Protein AF-A0A0D2HHW3-F1 (afdb_monomer)

Organism: Cladophialophora bantiana (strain ATCC 10958 / CBS 173.52 / CDC B-1940 / NIH 8579) (NCBI:txid1442370)

Mean predicted aligned error: 15.67 Å

InterPro domains:
  IPR015590 Aldehyde dehydrogenase domain [PF00171] (155-280)
  IPR015590 Aldehyde dehydrogenase domain [PF00171] (333-482)
  IPR016161 Aldehyde/histidinol dehydrogenase [SSF53720] (156-482)
  IPR016162 Aldehyde dehydrogenase, N-terminal [G3DSA:3.40.605.10] (138-327)
  IPR016163 Aldehyde dehydrogenase, C-terminal [G3DSA:3.40.309.10] (332-482)
  IPR050740 Aldehyde Dehydrogenase Superfamily [PTHR43353] (283-482)

Radius of gyration: 27.74 Å; Cα contacts (8 Å, |Δi|>4): 877; chains: 1; bounding box: 68×78×71 Å

Nearest PDB structures (foldseek):
  7w5l-assembly1_A  TM=8.266E-01  e=1.769E-21  Gluconobacter oxydans
  6pnu-assembly1_D  TM=7.988E-01  e=6.604E-21  Pseudoalteromonas fuliginea
  3rh9-assembly1_A  TM=7.789E-01  e=1.473E-20  Marinobacter nauticus VT8
  6pnu-assembly1_C  TM=7.987E-01  e=5.823E-20  Pseudoalteromonas fuliginea
  4h7n-assembly1_D  TM=7.654E-01  e=1.021E-18  Trichormus variabilis ATCC 29413

pLDDT: mean 75.86, std 15.92, range [31.98, 96.0]

Structure (mmCIF, N/CA/C/O backbone):
data_AF-A0A0D2HHW3-F1
#
_entry.id   AF-A0A0D2HHW3-F1
#
loop_
_atom_site.group_PDB
_atom_site.id
_atom_site.type_symbol
_atom_site.label_atom_id
_atom_site.label_alt_id
_atom_site.label_comp_id
_atom_site.label_asym_id
_atom_site.label_entity_id
_atom_site.label_seq_id
_atom_site.pdbx_PDB_ins_code
_atom_site.Cartn_x
_atom_site.Cartn_y
_atom_site.Cartn_z
_atom_site.occupancy
_atom_site.B_iso_or_equiv
_atom_site.auth_seq_id
_atom_site.auth_comp_id
_atom_site.auth_asym_id
_atom_site.auth_atom_id
_atom_site.pdbx_PDB_model_num
ATOM 1 N N . MET A 1 1 ? 42.322 4.594 -14.146 1.00 49.00 1 MET A N 1
ATOM 2 C CA . MET A 1 1 ? 41.311 3.632 -13.652 1.00 49.00 1 MET A CA 1
ATOM 3 C C . MET A 1 1 ? 39.979 4.057 -14.238 1.00 49.00 1 MET A C 1
ATOM 5 O O . MET A 1 1 ? 39.586 5.185 -13.975 1.00 49.00 1 MET A O 1
ATOM 9 N N . SER A 1 2 ? 39.361 3.213 -15.062 1.00 57.50 2 SER A N 1
ATOM 10 C CA . SER A 1 2 ? 38.097 3.506 -15.755 1.00 57.50 2 SER A CA 1
ATOM 11 C C . SER A 1 2 ? 36.955 3.785 -14.762 1.00 57.50 2 SER A C 1
ATOM 13 O O . SER A 1 2 ? 36.913 3.185 -13.687 1.00 57.50 2 SER A O 1
ATOM 15 N N . TYR A 1 3 ? 36.060 4.719 -15.098 1.00 64.25 3 TYR A N 1
ATOM 16 C CA . TYR A 1 3 ? 34.856 5.056 -14.317 1.00 64.25 3 TYR A CA 1
ATOM 17 C C . TYR A 1 3 ? 33.733 4.033 -14.545 1.00 64.25 3 TYR A C 1
ATOM 19 O O . TYR A 1 3 ? 32.913 3.783 -13.659 1.00 64.25 3 TYR A O 1
ATOM 27 N N . ILE A 1 4 ? 33.764 3.382 -15.710 1.00 65.38 4 ILE A N 1
ATOM 28 C CA . ILE A 1 4 ? 33.140 2.080 -15.955 1.00 65.38 4 ILE A CA 1
ATOM 29 C C . ILE A 1 4 ? 34.049 1.042 -15.299 1.00 65.38 4 ILE A C 1
ATOM 31 O O . ILE A 1 4 ? 35.182 0.839 -15.735 1.00 65.38 4 ILE A O 1
ATOM 35 N N . CYS A 1 5 ? 33.603 0.435 -14.215 1.00 55.31 5 CYS A N 1
ATOM 36 C CA . CYS A 1 5 ? 34.447 -0.459 -13.435 1.00 55.31 5 CYS A CA 1
ATOM 37 C C . CYS A 1 5 ? 34.487 -1.864 -14.043 1.00 55.31 5 CYS A C 1
ATOM 39 O O . CYS A 1 5 ? 33.580 -2.247 -14.777 1.00 55.31 5 CYS A O 1
ATOM 41 N N . GLU A 1 6 ? 35.507 -2.661 -13.700 1.00 54.06 6 GLU A N 1
ATOM 42 C CA . GLU A 1 6 ? 35.606 -4.081 -14.099 1.00 54.06 6 GLU A CA 1
ATOM 43 C C . GLU A 1 6 ? 34.373 -4.917 -13.683 1.00 54.06 6 GLU A C 1
ATOM 45 O O . GLU A 1 6 ? 34.171 -6.006 -14.206 1.00 54.06 6 GLU A O 1
ATOM 50 N N . GLY A 1 7 ? 33.518 -4.396 -12.791 1.00 64.44 7 GLY A N 1
ATOM 51 C CA . GLY A 1 7 ? 32.248 -5.000 -12.374 1.00 64.44 7 GLY A CA 1
ATOM 52 C C . GLY A 1 7 ? 30.972 -4.297 -12.860 1.00 64.44 7 GLY A C 1
ATOM 53 O O . GLY A 1 7 ? 29.897 -4.641 -12.374 1.00 64.44 7 GLY A O 1
ATOM 54 N N . THR A 1 8 ? 31.042 -3.306 -13.762 1.00 80.06 8 THR A N 1
ATOM 55 C CA . THR A 1 8 ? 29.825 -2.669 -14.299 1.00 80.06 8 THR A CA 1
ATOM 56 C C . THR A 1 8 ? 29.015 -3.691 -15.098 1.00 80.06 8 THR A C 1
ATOM 58 O O . THR A 1 8 ? 29.489 -4.216 -16.105 1.00 80.06 8 THR A O 1
ATOM 61 N N . VAL A 1 9 ? 27.774 -3.948 -14.677 1.00 82.62 9 VAL A N 1
ATOM 62 C CA . VAL A 1 9 ? 26.868 -4.858 -15.393 1.00 82.62 9 VAL A CA 1
ATOM 63 C C . VAL A 1 9 ? 26.259 -4.124 -16.589 1.00 82.62 9 VAL A C 1
ATOM 65 O O . VAL A 1 9 ? 25.529 -3.145 -16.413 1.00 82.62 9 VAL A O 1
ATOM 68 N N . TRP A 1 10 ? 26.575 -4.593 -17.795 1.00 83.88 10 TRP A N 1
ATOM 69 C CA . TRP A 1 10 ? 26.042 -4.082 -19.060 1.00 83.88 10 TRP A CA 1
ATOM 70 C C . TRP A 1 10 ? 24.774 -4.845 -19.473 1.00 83.88 10 TRP A C 1
ATOM 72 O O . TRP A 1 10 ? 24.597 -5.986 -19.047 1.00 83.88 10 TRP A O 1
ATOM 82 N N . PRO A 1 11 ? 23.881 -4.233 -20.271 1.00 80.69 11 PRO A N 1
ATOM 83 C CA . PRO A 1 11 ? 22.729 -4.934 -20.825 1.00 80.69 11 PRO A CA 1
ATOM 84 C C . PRO A 1 11 ? 23.180 -5.976 -21.860 1.00 80.69 11 PRO A C 1
ATOM 86 O O . PRO A 1 11 ? 24.221 -5.796 -22.491 1.00 80.69 11 PRO A O 1
ATOM 89 N N . ASP A 1 12 ? 22.362 -7.006 -22.094 1.00 78.88 12 ASP A N 1
ATOM 90 C CA . ASP A 1 12 ? 22.583 -8.054 -23.114 1.00 78.88 12 ASP A CA 1
ATOM 91 C C . ASP A 1 12 ? 22.324 -7.545 -24.552 1.00 78.88 12 ASP A C 1
ATOM 93 O O . ASP A 1 12 ? 21.699 -8.204 -25.382 1.00 78.88 12 ASP A O 1
ATOM 97 N N . VAL A 1 13 ? 22.761 -6.320 -24.838 1.00 78.94 13 VAL A N 1
ATOM 98 C CA . VAL A 1 13 ? 22.702 -5.653 -26.141 1.00 78.94 13 VAL A CA 1
ATOM 99 C C . VAL A 1 13 ? 24.102 -5.133 -26.438 1.00 78.94 13 VAL A C 1
ATOM 101 O O . VAL A 1 13 ? 24.774 -4.620 -25.539 1.00 78.94 13 VAL A O 1
ATOM 104 N N . ASP A 1 14 ? 24.552 -5.261 -27.685 1.00 77.69 14 ASP A N 1
ATOM 105 C CA . ASP A 1 14 ? 25.886 -4.809 -28.064 1.00 77.69 14 ASP A CA 1
ATOM 106 C C . ASP A 1 14 ? 25.960 -3.274 -28.044 1.00 77.69 14 ASP A C 1
ATOM 108 O O . ASP A 1 14 ? 25.420 -2.581 -28.905 1.00 77.69 14 ASP A O 1
ATOM 112 N N . ILE A 1 15 ? 26.584 -2.737 -26.996 1.00 82.31 15 ILE A N 1
ATOM 113 C CA . ILE A 1 15 ? 26.870 -1.310 -26.855 1.00 82.31 15 ILE A CA 1
ATOM 114 C C . ILE A 1 15 ? 28.266 -1.057 -27.423 1.00 82.31 15 ILE A C 1
ATOM 116 O O . ILE A 1 15 ? 29.249 -1.582 -26.879 1.00 82.31 15 ILE A O 1
ATOM 120 N N . SER A 1 16 ? 28.341 -0.207 -28.454 1.00 81.19 16 SER A N 1
ATOM 121 C CA . SER A 1 16 ? 29.578 0.107 -29.176 1.00 81.19 16 SER A CA 1
ATOM 122 C C . SER A 1 16 ? 30.707 0.575 -28.250 1.00 81.19 16 SER A C 1
ATOM 124 O O . SER A 1 16 ? 30.488 1.243 -27.228 1.00 81.19 16 SER A O 1
ATOM 126 N N . THR A 1 17 ? 31.942 0.213 -28.604 1.00 83.19 17 THR A N 1
ATOM 127 C CA . THR A 1 17 ? 33.150 0.563 -27.836 1.00 83.19 17 THR A CA 1
ATOM 128 C C . THR A 1 17 ? 33.297 2.079 -27.715 1.00 83.19 17 THR A C 1
ATOM 130 O O . THR A 1 17 ? 33.670 2.595 -26.662 1.00 83.19 17 THR A O 1
ATOM 133 N N . GLU A 1 18 ? 32.910 2.801 -28.760 1.00 84.94 18 GLU A N 1
ATOM 134 C CA . GLU A 1 18 ? 32.902 4.254 -28.865 1.00 84.94 18 GLU A CA 1
ATOM 135 C C . GLU A 1 18 ? 31.916 4.881 -27.872 1.00 84.94 18 GLU A C 1
ATOM 137 O O . GLU A 1 18 ? 32.244 5.871 -27.220 1.00 84.94 18 GLU A O 1
ATOM 142 N N . THR A 1 19 ? 30.736 4.281 -27.680 1.00 84.88 19 THR A N 1
ATOM 143 C CA . THR A 1 19 ? 29.752 4.756 -26.691 1.00 84.88 19 THR A CA 1
ATOM 144 C C . THR A 1 19 ? 30.240 4.529 -25.261 1.00 84.88 19 THR A C 1
ATOM 146 O O . THR A 1 19 ? 30.093 5.401 -24.400 1.00 84.88 19 THR A O 1
ATOM 149 N N . LYS A 1 20 ? 30.875 3.382 -24.991 1.00 87.12 20 LYS A N 1
ATOM 150 C CA . LYS A 1 20 ? 31.506 3.115 -23.687 1.00 87.12 20 LYS A CA 1
ATOM 151 C C . LYS A 1 20 ? 32.638 4.110 -23.413 1.00 87.12 20 LYS A C 1
ATOM 153 O O . LYS A 1 20 ? 32.717 4.657 -22.313 1.00 87.12 20 LYS A O 1
ATOM 158 N N . ALA A 1 21 ? 33.465 4.400 -24.417 1.00 87.75 21 ALA A N 1
ATOM 159 C CA . ALA A 1 21 ? 34.523 5.401 -24.328 1.00 87.75 21 ALA A CA 1
ATOM 160 C C . ALA A 1 21 ? 33.963 6.815 -24.091 1.00 87.75 21 ALA A C 1
ATOM 162 O O . ALA A 1 21 ? 34.477 7.528 -23.231 1.00 87.75 21 ALA A O 1
ATOM 163 N N . LEU A 1 22 ? 32.873 7.191 -24.772 1.00 90.25 22 LEU A N 1
ATOM 164 C CA . LEU A 1 22 ? 32.178 8.468 -24.581 1.00 90.25 22 LEU A CA 1
ATOM 165 C C . LEU A 1 22 ? 31.671 8.635 -23.143 1.00 90.25 22 LEU A C 1
ATOM 167 O O . LEU A 1 22 ? 31.892 9.678 -22.527 1.00 90.25 22 LEU A O 1
ATOM 171 N N . LEU A 1 23 ? 31.019 7.611 -22.583 1.00 89.56 23 LEU A N 1
ATOM 172 C CA . LEU A 1 23 ? 30.556 7.639 -21.192 1.00 89.56 23 LEU A CA 1
ATOM 173 C C . LEU A 1 23 ? 31.722 7.746 -20.209 1.00 89.56 23 LEU A C 1
ATOM 175 O O . LEU A 1 23 ? 31.658 8.533 -19.264 1.00 89.56 23 LEU A O 1
ATOM 179 N N . ASN A 1 24 ? 32.801 6.995 -20.436 1.00 89.62 24 ASN A N 1
ATOM 180 C CA . ASN A 1 24 ? 33.988 7.091 -19.595 1.00 89.62 24 ASN A CA 1
ATOM 181 C C . ASN A 1 24 ? 34.593 8.504 -19.657 1.00 89.62 24 ASN A C 1
ATOM 183 O O . ASN A 1 24 ? 34.862 9.105 -18.618 1.00 89.62 24 ASN A O 1
ATOM 187 N N . ARG A 1 25 ? 34.697 9.082 -20.861 1.00 91.50 25 ARG A N 1
ATOM 188 C CA . ARG A 1 25 ? 35.185 10.449 -21.072 1.00 91.50 25 ARG A CA 1
ATOM 189 C C . ARG A 1 25 ? 34.303 11.496 -20.393 1.00 91.50 25 ARG A C 1
ATOM 191 O O . ARG A 1 25 ? 34.818 12.446 -19.802 1.00 91.50 25 ARG A O 1
ATOM 198 N N . PHE A 1 26 ? 32.983 11.317 -20.426 1.00 92.81 26 PHE A N 1
ATOM 199 C CA . PHE A 1 26 ? 32.055 12.180 -19.702 1.00 92.81 26 PHE A CA 1
ATOM 200 C C . PHE A 1 26 ? 32.351 12.188 -18.199 1.00 92.81 26 PHE A C 1
ATOM 202 O O . PHE A 1 26 ? 32.489 13.270 -17.630 1.00 92.81 26 PHE A O 1
ATOM 209 N N . PHE A 1 27 ? 32.483 11.021 -17.557 1.00 91.81 27 PHE A N 1
ATOM 210 C CA . PHE A 1 27 ? 32.733 10.949 -16.112 1.00 91.81 27 PHE A CA 1
ATOM 211 C C . PHE A 1 27 ? 34.151 11.388 -15.722 1.00 91.81 27 PHE A C 1
ATOM 213 O O . PHE A 1 27 ? 34.318 12.047 -14.696 1.00 91.81 27 PHE A O 1
ATOM 220 N N . GLU A 1 28 ? 35.150 11.146 -16.576 1.00 91.31 28 GLU A N 1
ATOM 221 C CA . GLU A 1 28 ? 36.496 11.718 -16.435 1.00 91.31 28 GLU A CA 1
ATOM 222 C C . GLU A 1 28 ? 36.442 13.244 -16.344 1.00 91.31 28 GLU A C 1
ATOM 224 O O . GLU A 1 28 ? 36.912 13.837 -15.372 1.00 91.31 28 GLU A O 1
ATOM 229 N N . LEU A 1 29 ? 35.809 13.894 -17.324 1.00 90.88 29 LEU A N 1
ATOM 230 C CA . LEU A 1 29 ? 35.643 15.345 -17.322 1.00 90.88 29 LEU A CA 1
ATOM 231 C C . LEU A 1 29 ? 34.700 15.801 -16.204 1.00 90.88 29 LEU A C 1
ATOM 233 O O . LEU A 1 29 ? 34.869 16.898 -15.664 1.00 90.88 29 LEU A O 1
ATOM 237 N N . ALA A 1 30 ? 33.732 14.966 -15.809 1.00 89.62 30 ALA A N 1
ATOM 238 C CA . ALA A 1 30 ? 32.836 15.241 -14.696 1.00 89.62 30 ALA A CA 1
ATOM 239 C C . ALA A 1 30 ? 33.577 15.308 -13.356 1.00 89.62 30 ALA A C 1
ATOM 241 O O . ALA A 1 30 ? 33.215 16.137 -12.518 1.00 89.62 30 ALA A O 1
ATOM 242 N N . ASP A 1 31 ? 34.651 14.550 -13.180 1.00 90.62 31 ASP A N 1
ATOM 243 C CA . ASP A 1 31 ? 35.438 14.501 -11.944 1.00 90.62 31 ASP A CA 1
ATOM 244 C C . ASP A 1 31 ? 36.782 15.224 -12.032 1.00 90.62 31 ASP A C 1
ATOM 246 O O . ASP A 1 31 ? 37.486 15.356 -11.032 1.00 90.62 31 ASP A O 1
ATOM 250 N N . LEU A 1 32 ? 37.097 15.798 -13.193 1.00 90.12 32 LEU A N 1
ATOM 251 C CA . LEU A 1 32 ? 38.269 16.640 -13.375 1.00 90.12 32 LEU A CA 1
ATOM 252 C C . LEU A 1 32 ? 38.074 18.028 -12.740 1.00 90.12 32 LEU A C 1
ATOM 254 O O . LEU A 1 32 ? 37.171 18.793 -13.115 1.00 90.12 32 LEU A O 1
ATOM 258 N N . ASN A 1 33 ? 38.965 18.363 -11.804 1.00 90.38 33 ASN A N 1
ATOM 259 C CA . ASN A 1 33 ? 39.115 19.701 -11.232 1.00 90.38 33 ASN A CA 1
ATOM 260 C C . ASN A 1 33 ? 40.067 20.542 -12.094 1.00 90.38 33 ASN A C 1
ATOM 262 O O . ASN A 1 33 ? 41.225 20.755 -11.746 1.00 90.38 33 ASN A O 1
ATOM 266 N N . SER A 1 34 ? 39.579 20.954 -13.263 1.00 89.31 34 SER A N 1
ATOM 267 C CA . SER A 1 34 ? 40.303 21.811 -14.204 1.00 89.31 34 SER A CA 1
ATOM 268 C C . SER A 1 34 ? 39.346 22.829 -14.832 1.00 89.31 34 SER A C 1
ATOM 270 O O . SER A 1 34 ? 38.206 22.461 -15.146 1.00 89.31 34 SER A O 1
ATOM 272 N N . PRO A 1 35 ? 39.785 24.080 -15.073 1.00 86.31 35 PRO A N 1
ATOM 273 C CA . PRO A 1 35 ? 38.992 25.067 -15.808 1.00 86.31 35 PRO A CA 1
ATOM 274 C C . PRO A 1 35 ? 38.682 24.631 -17.251 1.00 86.31 35 PRO A C 1
ATOM 276 O O . PRO A 1 35 ? 37.691 25.076 -17.826 1.00 86.31 35 PRO A O 1
ATOM 279 N N . GLU A 1 36 ? 39.476 23.721 -17.821 1.00 90.00 36 GLU A N 1
ATOM 280 C CA . GLU A 1 36 ? 39.285 23.192 -19.178 1.00 90.00 36 GLU A CA 1
ATOM 281 C C . GLU A 1 36 ? 38.196 22.116 -19.257 1.00 90.00 36 GLU A C 1
ATOM 283 O O . GLU A 1 36 ? 37.687 21.829 -20.338 1.00 90.00 36 GLU A O 1
ATOM 288 N N . ALA A 1 37 ? 37.762 21.555 -18.122 1.00 90.56 37 ALA A N 1
ATOM 289 C CA . ALA A 1 37 ? 36.782 20.470 -18.110 1.00 90.56 37 ALA A CA 1
ATOM 290 C C . ALA A 1 37 ? 35.433 20.878 -18.728 1.00 90.56 37 ALA A C 1
ATOM 292 O O . ALA A 1 37 ? 34.790 20.070 -19.387 1.00 90.56 37 ALA A O 1
ATOM 293 N N . GLY A 1 38 ? 34.994 22.126 -18.523 1.00 90.19 38 GLY A N 1
ATOM 294 C CA . GLY A 1 38 ? 33.772 22.665 -19.135 1.00 90.19 38 GLY A CA 1
ATOM 295 C C . GLY A 1 38 ? 33.871 22.776 -20.664 1.00 90.19 38 GLY A C 1
ATOM 296 O O . GLY A 1 38 ? 33.035 22.193 -21.353 1.00 90.19 38 GLY A O 1
ATOM 297 N N . PRO A 1 39 ? 34.881 23.490 -21.200 1.00 93.25 39 PRO A N 1
ATOM 298 C CA . PRO A 1 39 ? 35.233 23.495 -22.621 1.00 93.25 39 PRO A CA 1
ATOM 299 C C . PRO A 1 39 ? 35.266 22.111 -23.270 1.00 93.25 39 PRO A C 1
ATOM 301 O O . PRO A 1 39 ? 34.501 21.867 -24.199 1.00 93.25 39 PRO A O 1
ATOM 304 N N . LEU A 1 40 ? 36.067 21.190 -22.732 1.00 93.38 40 LEU A N 1
ATOM 305 C CA . LEU A 1 40 ? 36.224 19.848 -23.296 1.00 93.38 40 LEU A CA 1
ATOM 306 C C . LEU A 1 40 ? 34.912 19.056 -23.240 1.00 93.38 40 LEU A C 1
ATOM 308 O O . LEU A 1 40 ? 34.578 18.343 -24.176 1.00 93.38 40 LEU A O 1
ATOM 312 N N . MET A 1 41 ? 34.112 19.223 -22.183 1.00 92.56 41 MET A N 1
ATOM 313 C CA . MET A 1 41 ? 32.809 18.564 -22.076 1.00 92.56 41 MET A CA 1
ATOM 314 C C . MET A 1 41 ? 31.828 19.059 -23.150 1.00 92.56 41 MET A C 1
ATOM 316 O O . MET A 1 41 ? 31.077 18.262 -23.706 1.00 92.56 41 MET A O 1
ATOM 320 N N . ALA A 1 42 ? 31.845 20.353 -23.473 1.00 91.62 42 ALA A N 1
ATOM 321 C CA . ALA A 1 42 ? 31.001 20.910 -24.528 1.00 91.62 42 ALA A CA 1
ATOM 322 C C . ALA A 1 42 ? 31.437 20.489 -25.941 1.00 91.62 42 ALA A C 1
ATOM 324 O O . ALA A 1 42 ? 30.574 20.351 -26.802 1.00 91.62 42 ALA A O 1
ATOM 325 N N . ASP A 1 43 ? 32.740 20.299 -26.167 1.00 90.25 43 ASP A N 1
ATOM 326 C CA . ASP A 1 43 ? 33.301 20.055 -27.502 1.00 90.25 43 ASP A CA 1
ATOM 327 C C . ASP A 1 43 ? 33.434 18.551 -27.824 1.00 90.25 43 ASP A C 1
ATOM 329 O O . ASP A 1 43 ? 33.157 18.109 -28.942 1.00 90.25 43 ASP A O 1
ATOM 333 N N . GLU A 1 44 ? 33.820 17.738 -26.838 1.00 91.50 44 GLU A N 1
ATOM 334 C CA . GLU A 1 44 ? 34.119 16.313 -27.026 1.00 91.50 44 GLU A CA 1
ATOM 335 C C . GLU A 1 44 ? 32.954 15.389 -26.661 1.00 91.50 44 GLU A C 1
ATOM 337 O O . GLU A 1 44 ? 32.859 14.290 -27.201 1.00 91.50 44 GLU A O 1
ATOM 342 N N . VAL A 1 45 ? 32.080 15.796 -25.733 1.00 92.88 45 VAL A N 1
ATOM 343 C CA . VAL A 1 45 ? 31.089 14.882 -25.140 1.00 92.88 45 VAL A CA 1
ATOM 344 C C . VAL A 1 45 ? 29.666 15.172 -25.599 1.00 92.88 45 VAL A C 1
ATOM 346 O O . VAL A 1 45 ? 28.931 14.243 -25.929 1.00 92.88 45 VAL A O 1
ATOM 349 N N . PHE A 1 46 ? 29.258 16.438 -25.621 1.00 93.06 46 PHE A N 1
ATOM 350 C CA . PHE A 1 46 ? 27.875 16.823 -25.905 1.00 93.06 46 PHE A CA 1
ATOM 351 C C . PHE A 1 46 ? 27.677 17.329 -27.337 1.00 93.06 46 PHE A C 1
ATOM 353 O O . PHE A 1 46 ? 28.575 17.913 -27.937 1.00 93.06 46 PHE A O 1
ATOM 360 N N . SER A 1 47 ? 26.479 17.124 -27.890 1.00 90.81 47 SER A N 1
ATOM 361 C CA . SER A 1 47 ? 26.059 17.778 -29.131 1.00 90.81 47 SER A CA 1
ATOM 362 C C . SER A 1 47 ? 25.781 19.271 -28.909 1.00 90.81 47 SER A C 1
ATOM 364 O O . SER A 1 47 ? 25.560 19.733 -27.785 1.00 90.81 47 SER A O 1
ATOM 366 N N . ALA A 1 48 ? 25.765 20.049 -29.995 1.00 87.56 48 ALA A N 1
ATOM 367 C CA . ALA A 1 48 ? 25.586 21.501 -29.924 1.00 87.56 48 ALA A CA 1
ATOM 368 C C . ALA A 1 48 ? 24.235 21.937 -29.330 1.00 87.56 48 ALA A C 1
ATOM 370 O O . ALA A 1 48 ? 24.129 23.006 -28.729 1.00 87.56 48 ALA A O 1
ATOM 371 N N . ASP A 1 49 ? 23.221 21.093 -29.485 1.00 87.31 49 ASP A N 1
ATOM 372 C CA . ASP A 1 49 ? 21.847 21.236 -29.015 1.00 87.31 49 ASP A CA 1
ATOM 373 C C . ASP A 1 49 ? 21.562 20.446 -27.725 1.00 87.31 49 ASP A C 1
ATOM 375 O O . ASP A 1 49 ? 20.424 20.423 -27.249 1.00 87.31 49 ASP A O 1
ATOM 379 N N . ALA A 1 50 ? 22.588 19.830 -27.129 1.00 90.50 50 ALA A N 1
ATOM 380 C CA . ALA A 1 50 ? 22.412 18.929 -26.007 1.00 90.50 50 ALA A CA 1
ATOM 381 C C . ALA A 1 50 ? 21.778 19.596 -24.785 1.00 90.50 50 ALA A C 1
ATOM 383 O O . ALA A 1 50 ? 21.961 20.787 -24.499 1.00 90.50 50 ALA A O 1
ATOM 384 N N . VAL A 1 51 ? 21.075 18.777 -24.005 1.00 89.31 51 VAL A N 1
ATOM 385 C CA . VAL A 1 51 ? 20.434 19.191 -22.759 1.00 89.31 51 VAL A CA 1
ATOM 386 C C . VAL A 1 51 ? 21.029 18.420 -21.586 1.00 89.31 51 VAL A C 1
ATOM 388 O O . VAL A 1 51 ? 21.009 17.192 -21.558 1.00 89.31 51 VAL A O 1
ATOM 391 N N . VAL A 1 52 ? 21.482 19.145 -20.566 1.00 89.00 52 VAL A N 1
ATOM 392 C CA . VAL A 1 52 ? 21.925 18.581 -19.289 1.00 89.00 52 VAL A CA 1
ATOM 393 C C . VAL A 1 52 ? 20.944 18.976 -18.189 1.00 89.00 52 VAL A C 1
ATOM 395 O O . VAL A 1 52 ? 20.593 20.149 -18.045 1.00 89.00 52 VAL A O 1
ATOM 398 N N . LYS A 1 53 ? 20.468 18.001 -17.414 1.00 84.00 53 LYS A N 1
ATOM 399 C CA . LYS A 1 53 ? 19.514 18.203 -16.316 1.00 84.00 53 LYS A CA 1
ATOM 400 C C . LYS A 1 53 ? 20.054 17.605 -15.021 1.00 84.00 53 LYS A C 1
ATOM 402 O O . LYS A 1 53 ? 20.457 16.446 -15.008 1.00 84.00 53 LYS A O 1
ATOM 407 N N . SER A 1 54 ? 20.011 18.377 -13.940 1.00 79.56 54 SER A N 1
ATOM 408 C CA . SER A 1 54 ? 20.385 17.936 -12.591 1.00 79.56 54 SER A CA 1
ATOM 409 C C . SER A 1 54 ? 19.431 18.561 -11.575 1.00 79.56 54 SER A C 1
ATOM 411 O O . SER A 1 54 ? 19.451 19.775 -11.358 1.00 79.56 54 SER A O 1
ATOM 413 N N . GLY A 1 55 ? 18.544 17.754 -10.989 1.00 69.69 55 GLY A N 1
ATOM 414 C CA . GLY A 1 55 ? 17.458 18.264 -10.144 1.00 69.69 55 GLY A CA 1
ATOM 415 C C . GLY A 1 55 ? 16.594 19.296 -10.887 1.00 69.69 55 GLY A C 1
ATOM 416 O O . GLY A 1 55 ? 16.074 19.017 -11.968 1.00 69.69 55 GLY A O 1
ATOM 417 N N . LYS A 1 56 ? 16.466 20.511 -10.330 1.00 65.88 56 LYS A N 1
ATOM 418 C CA . LYS A 1 56 ? 15.740 21.640 -10.957 1.00 65.88 56 LYS A CA 1
ATOM 419 C C . LYS A 1 56 ? 16.564 22.404 -12.003 1.00 65.88 56 LYS A C 1
ATOM 421 O O . LYS A 1 56 ? 16.014 23.246 -12.709 1.00 65.88 56 LYS A O 1
ATOM 426 N N . GLN A 1 57 ? 17.868 22.148 -12.105 1.00 75.00 57 GLN A N 1
ATOM 427 C CA . GLN A 1 57 ? 18.738 22.850 -13.044 1.00 75.00 57 GLN A CA 1
ATOM 428 C C . GLN A 1 57 ? 18.649 22.226 -14.437 1.00 75.00 57 GLN A C 1
ATOM 430 O O . GLN A 1 57 ? 18.720 21.005 -14.598 1.00 75.00 57 GLN A O 1
ATOM 435 N N . ARG A 1 58 ? 18.533 23.086 -15.452 1.00 87.00 58 ARG A N 1
ATOM 436 C CA . ARG A 1 58 ? 18.566 22.716 -16.867 1.00 87.00 58 ARG A CA 1
ATOM 437 C C . ARG A 1 58 ? 19.566 23.605 -17.594 1.00 87.00 58 ARG A C 1
ATOM 439 O O . ARG A 1 58 ? 19.430 24.823 -17.590 1.00 87.00 58 ARG A O 1
ATOM 446 N N . VAL A 1 59 ? 20.525 22.976 -18.254 1.00 87.69 59 VAL A N 1
ATOM 447 C CA . VAL A 1 59 ? 21.546 23.608 -19.090 1.00 87.69 59 VAL A CA 1
ATOM 448 C C . VAL A 1 59 ? 21.331 23.113 -20.516 1.00 87.69 59 VAL A C 1
ATOM 450 O O . VAL A 1 59 ? 21.109 21.924 -20.722 1.00 87.69 59 VAL A O 1
ATOM 453 N N . SER A 1 60 ? 21.334 24.014 -21.497 1.00 91.12 60 SER A N 1
ATOM 454 C CA . SER A 1 60 ? 21.061 23.666 -22.895 1.00 91.12 60 SER A CA 1
ATOM 455 C C . SER A 1 60 ? 22.049 24.362 -23.820 1.00 91.12 60 SER A C 1
ATOM 457 O O . SER A 1 60 ? 22.232 25.575 -23.719 1.00 91.12 60 SER A O 1
ATOM 459 N N . GLY A 1 61 ? 22.640 23.592 -24.727 1.00 88.06 61 GLY A N 1
ATOM 460 C CA . GLY A 1 61 ? 23.560 24.058 -25.758 1.00 88.06 61 GLY A CA 1
ATOM 461 C C . GLY A 1 61 ? 25.007 24.274 -25.301 1.00 88.06 61 GLY A C 1
ATOM 462 O O . GLY A 1 61 ? 25.287 24.495 -24.117 1.00 88.06 61 GLY A O 1
ATOM 463 N N . SER A 1 62 ? 25.942 24.238 -26.259 1.00 88.00 62 SER A N 1
ATOM 464 C CA . SER A 1 62 ? 27.396 24.209 -26.006 1.00 88.00 62 SER A CA 1
ATOM 465 C C . SER A 1 62 ? 27.898 25.326 -25.096 1.00 88.00 62 SER A C 1
ATOM 467 O O . SER A 1 62 ? 28.687 25.073 -24.189 1.00 88.00 62 SER A O 1
ATOM 469 N N . ASN A 1 63 ? 27.425 26.563 -25.279 1.00 87.62 63 ASN A N 1
ATOM 470 C CA . ASN A 1 63 ? 27.866 27.696 -24.459 1.00 87.62 63 ASN A CA 1
ATOM 471 C C . ASN A 1 63 ? 27.449 27.550 -22.991 1.00 87.62 63 ASN A C 1
ATOM 473 O O . ASN A 1 63 ? 28.214 27.895 -22.089 1.00 87.62 63 ASN A O 1
ATOM 477 N N . ALA A 1 64 ? 26.251 27.029 -22.730 1.00 88.19 64 ALA A N 1
ATOM 478 C CA . ALA A 1 64 ? 25.776 26.829 -21.369 1.00 88.19 64 ALA A CA 1
ATOM 479 C C . ALA A 1 64 ? 26.504 25.644 -20.712 1.00 88.19 64 ALA A C 1
ATOM 481 O O . ALA A 1 64 ? 26.932 25.749 -19.563 1.00 88.19 64 ALA A O 1
ATOM 482 N N . ILE A 1 65 ? 26.731 24.556 -21.457 1.00 87.88 65 ILE A N 1
ATOM 483 C CA . ILE A 1 65 ? 27.487 23.383 -20.989 1.00 87.88 65 ILE A CA 1
ATOM 484 C C . ILE A 1 65 ? 28.938 23.764 -20.674 1.00 87.88 65 ILE A C 1
ATOM 486 O O . ILE A 1 65 ? 29.420 23.455 -19.583 1.00 87.88 65 ILE A O 1
ATOM 490 N N . ARG A 1 66 ? 29.590 24.541 -21.547 1.00 91.56 66 ARG A N 1
ATOM 491 C CA . ARG A 1 66 ? 30.954 25.060 -21.347 1.00 91.56 66 ARG A CA 1
ATOM 492 C C . ARG A 1 66 ? 31.101 25.809 -20.024 1.00 91.56 66 ARG A C 1
ATOM 494 O O . ARG A 1 66 ? 32.111 25.678 -19.339 1.00 91.56 66 ARG A O 1
ATOM 501 N N . ASN A 1 67 ? 30.080 26.578 -19.651 1.00 87.75 67 ASN A N 1
ATOM 502 C CA . ASN A 1 67 ? 30.072 27.376 -18.427 1.00 87.75 67 ASN A CA 1
ATOM 503 C C . ASN A 1 67 ? 29.520 26.635 -17.198 1.00 87.75 67 ASN A C 1
ATOM 505 O O . ASN A 1 67 ? 29.734 27.096 -16.078 1.00 87.75 67 ASN A O 1
ATOM 509 N N . SER A 1 68 ? 28.856 25.488 -17.376 1.00 82.31 68 SER A N 1
ATOM 510 C CA . SER A 1 68 ? 28.149 24.761 -16.306 1.00 82.31 68 SER A CA 1
ATOM 511 C C . SER A 1 68 ? 29.048 24.303 -15.154 1.00 82.31 68 SER A C 1
ATOM 513 O O . SER A 1 68 ? 28.568 24.047 -14.053 1.00 82.31 68 SER A O 1
ATOM 515 N N . ARG A 1 69 ? 30.363 24.224 -15.391 1.00 81.62 69 ARG A N 1
ATOM 516 C CA . ARG A 1 69 ? 31.347 23.715 -14.430 1.00 81.62 69 ARG A CA 1
ATOM 517 C C . ARG A 1 69 ? 32.152 24.789 -13.702 1.00 81.62 69 ARG A C 1
ATOM 519 O O . ARG A 1 69 ? 32.943 24.428 -12.837 1.00 81.62 69 ARG A O 1
ATOM 526 N N . LYS A 1 70 ? 31.947 26.080 -14.000 1.00 81.88 70 LYS A N 1
ATOM 527 C CA . LYS A 1 70 ? 32.747 27.184 -13.429 1.00 81.88 70 LYS A CA 1
ATOM 528 C C . LYS A 1 70 ? 32.792 27.182 -11.896 1.00 81.88 70 LYS A C 1
ATOM 530 O O . LYS A 1 70 ? 33.854 27.402 -11.335 1.00 81.88 70 LYS A O 1
ATOM 535 N N . ASN A 1 71 ? 31.673 26.839 -11.259 1.00 81.75 71 ASN A N 1
ATOM 536 C CA . ASN A 1 71 ? 31.514 26.857 -9.800 1.00 81.75 71 ASN A CA 1
ATOM 537 C C . ASN A 1 71 ? 31.427 25.437 -9.202 1.00 81.75 71 ASN A C 1
ATOM 539 O O . ASN A 1 71 ? 31.080 25.250 -8.038 1.00 81.75 71 ASN A O 1
ATOM 543 N N . ALA A 1 72 ? 31.692 24.394 -10.001 1.00 78.81 72 ALA A N 1
ATOM 544 C CA . ALA A 1 72 ? 31.460 23.004 -9.592 1.00 78.81 72 ALA A CA 1
ATOM 545 C C . ALA A 1 72 ? 32.397 22.526 -8.466 1.00 78.81 72 ALA A C 1
ATOM 547 O O . ALA A 1 72 ? 32.125 21.496 -7.852 1.00 78.81 72 ALA A O 1
ATOM 548 N N . TRP A 1 73 ? 33.479 23.265 -8.207 1.00 86.75 73 TRP A N 1
ATOM 549 C CA . TRP A 1 73 ? 34.538 22.939 -7.245 1.00 86.75 73 TRP A CA 1
ATOM 550 C C . TRP A 1 73 ? 34.660 23.971 -6.113 1.00 86.75 73 TRP A C 1
ATOM 552 O O . TRP A 1 73 ? 35.604 23.930 -5.321 1.00 86.75 73 TRP A O 1
ATOM 562 N N . ASP A 1 74 ? 33.698 24.892 -5.991 1.00 88.12 74 ASP A N 1
ATOM 563 C CA . ASP A 1 74 ? 33.725 25.941 -4.964 1.00 88.12 74 ASP A CA 1
ATOM 564 C C . ASP A 1 74 ? 33.688 25.336 -3.556 1.00 88.12 74 ASP A C 1
ATOM 566 O O . ASP A 1 74 ? 34.460 25.739 -2.683 1.00 88.12 74 ASP A O 1
ATOM 570 N N . HIS A 1 75 ? 32.881 24.286 -3.374 1.00 85.44 75 HIS A N 1
ATOM 571 C CA . HIS A 1 75 ? 32.687 23.590 -2.097 1.00 85.44 75 HIS A CA 1
ATOM 572 C C . HIS A 1 75 ? 33.237 22.153 -2.074 1.00 85.44 75 HIS A C 1
ATOM 574 O O . HIS A 1 75 ? 33.338 21.551 -1.006 1.00 85.44 75 HIS A O 1
ATOM 580 N N . ILE A 1 76 ? 33.613 21.607 -3.234 1.00 88.00 76 ILE A N 1
ATOM 581 C CA . ILE A 1 76 ? 34.088 20.226 -3.395 1.00 88.00 76 ILE A CA 1
ATOM 582 C C . ILE A 1 76 ? 35.615 20.229 -3.487 1.00 88.00 76 ILE A C 1
ATOM 584 O O . ILE A 1 76 ? 36.192 20.989 -4.260 1.00 88.00 76 ILE A O 1
ATOM 588 N N . GLN A 1 77 ? 36.271 19.378 -2.702 1.00 89.25 77 GLN A N 1
ATOM 589 C CA . GLN A 1 77 ? 37.717 19.165 -2.745 1.00 89.25 77 GLN A CA 1
ATOM 590 C C . GLN A 1 77 ? 38.077 18.023 -3.698 1.00 89.25 77 GLN A C 1
ATOM 592 O O . GLN A 1 77 ? 38.966 18.171 -4.536 1.00 89.25 77 GLN A O 1
ATOM 597 N N . LYS A 1 78 ? 37.371 16.895 -3.591 1.00 89.44 78 LYS A N 1
ATOM 598 C CA . LYS A 1 78 ? 37.514 15.728 -4.471 1.00 89.44 78 LYS A CA 1
ATOM 599 C C . LYS A 1 78 ? 36.150 15.105 -4.706 1.00 89.44 78 LYS A C 1
ATOM 601 O O . LYS A 1 78 ? 35.303 15.130 -3.820 1.00 89.44 78 LYS A O 1
ATOM 606 N N . ARG A 1 79 ? 35.935 14.513 -5.876 1.00 91.00 79 ARG A N 1
ATOM 607 C CA . ARG A 1 79 ? 34.782 13.643 -6.106 1.00 91.00 79 ARG A CA 1
ATOM 608 C C . ARG A 1 79 ? 35.093 12.545 -7.104 1.00 91.00 79 ARG A C 1
ATOM 610 O O . ARG A 1 79 ? 36.026 12.684 -7.894 1.00 91.00 79 ARG A O 1
ATOM 617 N N . ARG A 1 80 ? 34.320 11.467 -7.042 1.00 90.19 80 ARG A N 1
ATOM 618 C CA . ARG A 1 80 ? 34.427 10.339 -7.953 1.00 90.19 80 ARG A CA 1
ATOM 619 C C . ARG A 1 80 ? 33.081 9.658 -8.151 1.00 90.19 80 ARG A C 1
ATOM 621 O O . ARG A 1 80 ? 32.434 9.284 -7.173 1.00 90.19 80 ARG A O 1
ATOM 628 N N . HIS A 1 81 ? 32.704 9.470 -9.408 1.00 91.06 81 HIS A N 1
ATOM 629 C CA . HIS A 1 81 ? 31.577 8.640 -9.806 1.00 91.06 81 HIS A CA 1
ATOM 630 C C . HIS A 1 81 ? 32.011 7.182 -9.986 1.00 91.06 81 HIS A C 1
ATOM 632 O O . HIS A 1 81 ? 33.134 6.886 -10.402 1.00 91.06 81 HIS A O 1
ATOM 638 N N . HIS A 1 82 ? 31.085 6.275 -9.707 1.00 89.31 82 HIS A N 1
ATOM 639 C CA . HIS A 1 82 ? 31.200 4.846 -9.944 1.00 89.31 82 HIS A CA 1
ATOM 640 C C . HIS A 1 82 ? 29.908 4.345 -10.590 1.00 89.31 82 HIS A C 1
ATOM 642 O O . HIS A 1 82 ? 28.835 4.539 -10.025 1.00 89.31 82 HIS A O 1
ATOM 648 N N . ILE A 1 83 ? 29.994 3.713 -11.763 1.00 88.94 83 ILE A N 1
ATOM 649 C CA . ILE A 1 83 ? 28.819 3.167 -12.459 1.00 88.94 83 ILE A CA 1
ATOM 650 C C . ILE A 1 83 ? 28.697 1.678 -12.154 1.00 88.94 83 ILE A C 1
ATOM 652 O O . ILE A 1 83 ? 29.551 0.886 -12.553 1.00 88.94 83 ILE A O 1
ATOM 656 N N . SER A 1 84 ? 27.625 1.288 -11.470 1.00 85.56 84 SER A N 1
ATOM 657 C CA . SER A 1 84 ? 27.388 -0.101 -11.068 1.00 85.56 84 SER A CA 1
ATOM 658 C C . SER A 1 84 ? 26.638 -0.895 -12.138 1.00 85.56 84 SER A C 1
ATOM 660 O O . SER A 1 84 ? 26.929 -2.073 -12.357 1.00 85.56 84 SER A O 1
ATOM 662 N N . ARG A 1 85 ? 25.687 -0.265 -12.841 1.00 86.62 85 ARG A N 1
ATOM 663 C CA . ARG A 1 85 ? 24.862 -0.942 -13.850 1.00 86.62 85 ARG A CA 1
ATOM 664 C C . ARG A 1 85 ? 24.368 0.003 -14.938 1.00 86.62 85 ARG A C 1
ATOM 666 O O . ARG A 1 85 ? 24.038 1.156 -14.664 1.00 86.62 85 ARG A O 1
ATOM 673 N N . VAL A 1 86 ? 24.265 -0.518 -16.157 1.00 85.75 86 VAL A N 1
ATOM 674 C CA . VAL A 1 86 ? 23.704 0.175 -17.320 1.00 85.75 86 VAL A CA 1
ATOM 675 C C . VAL A 1 86 ? 22.517 -0.618 -17.862 1.00 85.75 86 VAL A C 1
ATOM 677 O O . VAL A 1 86 ? 22.585 -1.834 -18.005 1.00 85.75 86 VAL A O 1
ATOM 680 N N . TYR A 1 87 ? 21.426 0.073 -18.172 1.00 80.62 87 TYR A N 1
ATOM 681 C CA . TYR A 1 87 ? 20.247 -0.472 -18.836 1.00 80.62 87 TYR A CA 1
ATOM 682 C C . TYR A 1 87 ? 20.071 0.187 -20.198 1.00 80.62 87 TYR A C 1
ATOM 684 O O . TYR A 1 87 ? 20.348 1.376 -20.355 1.00 80.62 87 TYR A O 1
ATOM 692 N N . PHE A 1 88 ? 19.557 -0.574 -21.157 1.00 82.50 88 PHE A N 1
ATOM 693 C CA . PHE A 1 88 ? 19.253 -0.109 -22.505 1.00 82.50 88 PHE A CA 1
ATOM 694 C C . PHE A 1 88 ? 17.745 0.062 -22.683 1.00 82.50 88 PHE A C 1
ATOM 696 O O . PHE A 1 88 ? 16.977 -0.793 -22.231 1.00 82.50 88 PHE A O 1
ATOM 703 N N . ARG A 1 89 ? 17.311 1.165 -23.304 1.00 71.31 89 ARG A N 1
ATOM 704 C CA . ARG A 1 89 ? 15.884 1.497 -23.410 1.00 71.31 89 ARG A CA 1
ATOM 705 C C . ARG A 1 89 ? 15.300 1.391 -24.818 1.00 71.31 89 ARG A C 1
ATOM 707 O O . ARG A 1 89 ? 14.127 1.047 -24.923 1.00 71.31 89 ARG A O 1
ATOM 714 N N . ASP A 1 90 ? 16.050 1.719 -25.866 1.00 67.00 90 ASP A N 1
ATOM 715 C CA . ASP A 1 90 ? 15.524 1.825 -27.236 1.00 67.00 90 ASP A CA 1
ATOM 716 C C . ASP A 1 90 ? 16.607 1.500 -28.275 1.00 67.00 90 ASP A C 1
ATOM 718 O O . ASP A 1 90 ? 17.726 1.967 -28.137 1.00 67.00 90 ASP A O 1
ATOM 722 N N . GLN A 1 91 ? 16.274 0.726 -29.313 1.00 57.28 91 GLN A N 1
ATOM 723 C CA . GLN A 1 91 ? 17.184 0.348 -30.403 1.00 57.28 91 GLN A CA 1
ATOM 724 C C . GLN A 1 91 ? 17.413 1.463 -31.436 1.00 57.28 91 GLN A C 1
ATOM 726 O O . GLN A 1 91 ? 18.417 1.425 -32.141 1.00 57.28 91 GLN A O 1
ATOM 731 N N . GLY A 1 92 ? 16.513 2.450 -31.538 1.00 59.25 92 GLY A N 1
ATOM 732 C CA . GLY A 1 92 ? 16.610 3.523 -32.540 1.00 59.25 92 GLY A CA 1
ATOM 733 C C . GLY A 1 92 ? 17.525 4.692 -32.155 1.00 59.25 92 GLY A C 1
ATOM 734 O O . GLY A 1 92 ? 17.945 5.458 -33.018 1.00 59.25 92 GLY A O 1
ATOM 735 N N . CYS A 1 93 ? 17.833 4.846 -30.867 1.00 65.56 93 CYS A N 1
ATOM 736 C CA . CYS A 1 93 ? 18.769 5.835 -30.335 1.00 65.56 93 CYS A CA 1
ATOM 737 C C . CYS A 1 93 ? 19.456 5.245 -29.103 1.00 65.56 93 CYS A C 1
ATOM 739 O O . CYS A 1 93 ? 18.819 4.517 -28.348 1.00 65.56 93 CYS A O 1
ATOM 741 N N . MET A 1 94 ? 20.734 5.550 -28.870 1.00 78.44 94 MET A N 1
ATOM 742 C CA . MET A 1 94 ? 21.489 4.975 -27.750 1.00 78.44 94 MET A CA 1
ATOM 743 C C . MET A 1 94 ? 21.041 5.590 -26.417 1.00 78.44 94 MET A C 1
ATOM 745 O O . MET A 1 94 ? 21.697 6.468 -25.860 1.00 78.44 94 MET A O 1
ATOM 749 N N . ASP A 1 95 ? 19.888 5.144 -25.919 1.00 86.06 95 ASP A N 1
ATOM 750 C CA . ASP A 1 95 ? 19.224 5.629 -24.712 1.00 86.06 95 ASP A CA 1
ATOM 751 C C . ASP A 1 95 ? 19.513 4.701 -23.532 1.00 86.06 95 ASP A C 1
ATOM 753 O O . ASP A 1 95 ? 18.968 3.597 -23.407 1.00 86.06 95 ASP A O 1
ATOM 757 N N . LEU A 1 96 ? 20.411 5.168 -22.674 1.00 87.06 96 LEU A N 1
ATOM 758 C CA . LEU A 1 96 ? 20.987 4.420 -21.574 1.00 87.06 96 LEU A CA 1
ATOM 759 C C . LEU A 1 96 ? 20.484 4.956 -20.243 1.00 87.06 96 LEU A C 1
ATOM 761 O O . LEU A 1 96 ? 20.432 6.166 -20.014 1.00 87.06 96 LEU A O 1
ATOM 765 N N . MET A 1 97 ? 20.177 4.046 -19.325 1.00 86.56 97 MET A N 1
ATOM 766 C CA . MET A 1 97 ? 19.925 4.378 -17.929 1.00 86.56 97 MET A CA 1
ATOM 767 C C . MET A 1 97 ? 21.051 3.822 -17.063 1.00 86.56 97 MET A C 1
ATOM 769 O O . MET A 1 97 ? 21.329 2.628 -17.074 1.00 86.56 97 MET A O 1
ATOM 773 N N . LEU A 1 98 ? 21.722 4.706 -16.339 1.00 87.44 98 LEU A N 1
ATOM 774 C CA . LEU A 1 98 ? 22.907 4.444 -15.537 1.00 87.44 98 LEU A CA 1
ATOM 775 C C . LEU A 1 98 ? 22.512 4.450 -14.063 1.00 87.44 98 LEU A C 1
ATOM 777 O O . LEU A 1 98 ? 21.884 5.402 -13.598 1.00 87.44 98 LEU A O 1
ATOM 781 N N . LEU A 1 99 ? 22.915 3.421 -13.326 1.00 83.69 99 LEU A N 1
ATOM 782 C CA . LEU A 1 99 ? 22.902 3.418 -11.868 1.00 83.69 99 LEU A CA 1
ATOM 783 C C . LEU A 1 99 ? 24.335 3.508 -11.363 1.00 83.69 99 LEU A C 1
ATOM 785 O O . LEU A 1 99 ? 25.234 2.846 -11.890 1.00 83.69 99 LEU A O 1
ATOM 789 N N . GLY A 1 100 ? 24.544 4.336 -10.347 1.00 86.69 100 GLY A N 1
ATOM 790 C CA . GLY A 1 100 ? 25.872 4.555 -9.811 1.00 86.69 100 GLY A CA 1
ATOM 791 C C . GLY A 1 100 ? 25.884 5.272 -8.475 1.00 86.69 100 GLY A C 1
ATOM 792 O O . GLY A 1 100 ? 24.852 5.638 -7.915 1.00 86.69 100 GLY A O 1
ATOM 793 N N . GLU A 1 101 ? 27.094 5.483 -7.983 1.00 88.62 101 GLU A N 1
ATOM 794 C CA . GLU A 1 101 ? 27.378 6.155 -6.726 1.00 88.62 101 GLU A CA 1
ATOM 795 C C . GLU A 1 101 ? 28.357 7.302 -6.959 1.00 88.62 101 GLU A C 1
ATOM 797 O O . GLU A 1 101 ? 29.282 7.206 -7.767 1.00 88.62 101 GLU A O 1
ATOM 802 N N . LEU A 1 102 ? 28.146 8.401 -6.245 1.00 88.31 102 LEU A N 1
ATOM 803 C CA . LEU A 1 102 ? 29.051 9.534 -6.161 1.00 88.31 102 LEU A CA 1
ATOM 804 C C . LEU A 1 102 ? 29.627 9.590 -4.749 1.00 88.31 102 LEU A C 1
ATOM 806 O O . LEU A 1 102 ? 28.887 9.746 -3.778 1.00 88.31 102 LEU A O 1
ATOM 810 N N . GLN A 1 103 ? 30.950 9.536 -4.651 1.00 90.44 103 GLN A N 1
ATOM 811 C CA . GLN A 1 103 ? 31.675 9.851 -3.428 1.00 90.44 103 GLN A CA 1
ATOM 812 C C . GLN A 1 103 ? 32.337 11.219 -3.582 1.00 90.44 103 GLN A C 1
ATOM 814 O O . GLN A 1 103 ? 33.112 11.426 -4.514 1.00 90.44 103 GLN A O 1
ATOM 819 N N . ALA A 1 104 ? 32.046 12.159 -2.684 1.00 90.12 104 ALA A N 1
ATOM 820 C CA . ALA A 1 104 ? 32.617 13.502 -2.702 1.00 90.12 104 ALA A CA 1
ATOM 821 C C . ALA A 1 104 ? 33.160 13.904 -1.327 1.00 90.12 104 ALA A C 1
ATOM 823 O O . ALA A 1 104 ? 32.489 13.752 -0.315 1.00 90.12 104 ALA A O 1
ATOM 824 N N . GLU A 1 105 ? 34.366 14.455 -1.301 1.00 91.00 105 GLU A N 1
ATOM 825 C CA . GLU A 1 105 ? 34.978 15.097 -0.142 1.00 91.00 105 GLU A CA 1
ATOM 826 C C . GLU A 1 105 ? 34.811 16.610 -0.300 1.00 91.00 105 GLU A C 1
ATOM 828 O O . GLU A 1 105 ? 35.255 17.203 -1.290 1.00 91.00 105 GLU A O 1
ATOM 833 N N . LEU A 1 106 ? 34.125 17.239 0.649 1.00 90.06 106 LEU A N 1
ATOM 834 C CA . LEU A 1 106 ? 33.935 18.684 0.689 1.00 90.06 106 LEU A CA 1
ATOM 835 C C . LEU A 1 106 ? 35.161 19.361 1.302 1.00 90.06 106 LEU A C 1
ATOM 837 O O . LEU A 1 106 ? 35.848 18.777 2.133 1.00 90.06 106 LEU A O 1
ATOM 841 N N . LYS A 1 107 ? 35.385 20.640 0.980 1.00 90.25 107 LYS A N 1
ATOM 842 C CA . LYS A 1 107 ? 36.474 21.435 1.588 1.00 90.25 107 LYS A CA 1
ATOM 843 C C . LYS A 1 107 ? 36.349 21.584 3.114 1.00 90.25 107 LYS A C 1
ATOM 845 O O . LYS A 1 107 ? 37.311 21.964 3.768 1.00 90.25 107 LYS A O 1
ATOM 850 N N . SER A 1 108 ? 35.176 21.288 3.679 1.00 88.69 108 SER A N 1
ATOM 851 C CA . SER A 1 108 ? 34.941 21.199 5.126 1.00 88.69 108 SER A CA 1
ATOM 852 C C . SER A 1 108 ? 35.502 19.922 5.770 1.00 88.69 108 SER A C 1
ATOM 854 O O . SER A 1 108 ? 35.402 19.776 6.984 1.00 88.69 108 SER A O 1
ATOM 856 N N . GLY A 1 109 ? 36.026 18.974 4.982 1.00 85.94 109 GLY A N 1
ATOM 857 C CA . GLY A 1 109 ? 36.426 17.635 5.428 1.00 85.94 109 GLY A CA 1
ATOM 858 C C . GLY A 1 109 ? 35.269 16.630 5.510 1.00 85.94 109 GLY A C 1
ATOM 859 O O . GLY A 1 109 ? 35.469 15.482 5.895 1.00 85.94 109 GLY A O 1
ATOM 860 N N . THR A 1 110 ? 34.044 17.031 5.159 1.00 89.50 110 THR A N 1
ATOM 861 C CA . THR A 1 110 ? 32.879 16.135 5.146 1.00 89.50 110 THR A CA 1
ATOM 862 C C . THR A 1 110 ? 32.917 15.224 3.922 1.00 89.50 110 THR A C 1
ATOM 864 O O . THR A 1 110 ? 33.021 15.710 2.796 1.00 89.50 110 THR A O 1
ATOM 867 N N . VAL A 1 111 ? 32.760 13.915 4.129 1.00 87.62 111 VAL A N 1
ATOM 868 C CA . VAL A 1 111 ? 32.608 12.936 3.043 1.00 87.62 111 VAL A CA 1
ATOM 869 C C . VAL A 1 111 ? 31.125 12.660 2.809 1.00 87.62 111 VAL A C 1
ATOM 871 O O . VAL A 1 111 ? 30.386 12.338 3.737 1.00 87.62 111 VAL A O 1
ATOM 874 N N . VAL A 1 112 ? 30.692 12.793 1.560 1.00 83.44 112 VAL A N 1
ATOM 875 C CA . VAL A 1 112 ? 29.324 12.561 1.101 1.00 83.44 112 VAL A CA 1
ATOM 876 C C . VAL A 1 112 ? 29.314 11.354 0.175 1.00 83.44 112 VAL A C 1
ATOM 878 O O . VAL A 1 112 ? 30.082 11.296 -0.784 1.00 83.44 112 VAL A O 1
ATOM 881 N N . HIS A 1 113 ? 28.407 10.422 0.450 1.00 84.12 113 HIS A N 1
ATOM 882 C CA . HIS A 1 113 ? 28.083 9.300 -0.424 1.00 84.12 113 HIS A CA 1
ATOM 883 C C . HIS A 1 113 ? 26.656 9.481 -0.934 1.00 84.12 113 HIS A C 1
ATOM 885 O O . HIS A 1 113 ? 25.732 9.658 -0.138 1.00 84.12 113 HIS A O 1
ATOM 891 N N . GLN A 1 114 ? 26.475 9.473 -2.252 1.00 80.50 114 GLN A N 1
ATOM 892 C CA . GLN A 1 114 ? 25.177 9.691 -2.877 1.00 80.50 114 GLN A CA 1
ATOM 893 C C . GLN A 1 114 ? 24.972 8.728 -4.043 1.00 80.50 114 GLN A C 1
ATOM 895 O O . GLN A 1 114 ? 25.646 8.820 -5.064 1.00 80.50 114 GLN A O 1
ATOM 900 N N . GLU A 1 115 ? 23.985 7.847 -3.920 1.00 83.06 115 GLU A N 1
ATOM 901 C CA . GLU A 1 115 ? 23.519 7.035 -5.043 1.00 83.06 115 GLU A CA 1
ATOM 902 C C . GLU A 1 115 ? 22.757 7.909 -6.047 1.00 83.06 115 GLU A C 1
ATOM 904 O O . GLU A 1 115 ? 22.010 8.825 -5.663 1.00 83.06 115 GLU A O 1
ATOM 909 N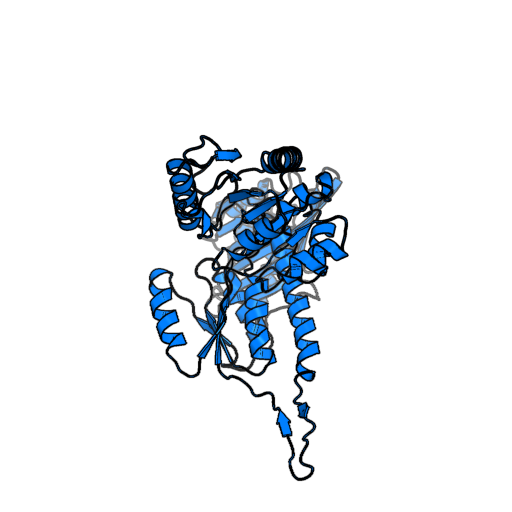 N . PHE A 1 116 ? 22.911 7.620 -7.335 1.00 82.56 116 PHE A N 1
ATOM 910 C CA . PHE A 1 116 ? 22.226 8.328 -8.406 1.00 82.56 116 PHE A CA 1
ATOM 911 C C . PHE A 1 116 ? 21.703 7.378 -9.484 1.00 82.56 116 PHE A C 1
ATOM 913 O O . PHE A 1 116 ? 22.225 6.289 -9.722 1.00 82.56 116 PHE A O 1
ATOM 920 N N . CYS A 1 117 ? 20.663 7.848 -10.164 1.00 83.88 117 CYS A N 1
ATOM 921 C CA . CYS A 1 117 ? 20.213 7.316 -11.437 1.00 83.88 117 CYS A CA 1
ATOM 922 C C . CYS A 1 117 ? 20.419 8.407 -12.488 1.00 83.88 117 CYS A C 1
ATOM 924 O O . CYS A 1 117 ? 20.153 9.580 -12.222 1.00 83.88 117 CYS A O 1
ATOM 926 N N . ALA A 1 118 ? 20.898 8.054 -13.673 1.00 85.25 118 ALA A N 1
ATOM 927 C CA . ALA A 1 118 ? 21.024 8.990 -14.778 1.00 85.25 118 ALA A CA 1
ATOM 928 C C . ALA A 1 118 ? 20.493 8.390 -16.074 1.00 85.25 118 ALA A C 1
ATOM 930 O O . ALA A 1 118 ? 20.597 7.195 -16.306 1.00 85.25 118 ALA A O 1
ATOM 931 N N . ARG A 1 119 ? 19.943 9.229 -16.944 1.00 89.94 119 ARG A N 1
ATOM 932 C CA . ARG A 1 119 ? 19.614 8.889 -18.322 1.00 89.94 119 ARG A CA 1
ATOM 933 C C . ARG A 1 119 ? 20.583 9.608 -19.248 1.00 89.94 119 ARG A C 1
ATOM 935 O O . ARG A 1 119 ? 20.662 10.835 -19.202 1.00 89.94 119 ARG A O 1
ATOM 942 N N . ALA A 1 120 ? 21.276 8.854 -20.087 1.00 90.31 120 ALA A N 1
ATOM 943 C CA . ALA A 1 120 ? 22.191 9.351 -21.099 1.00 90.31 120 ALA A CA 1
ATOM 944 C C . ALA A 1 120 ? 21.678 8.922 -22.475 1.00 90.31 120 ALA A C 1
ATOM 946 O O . ALA A 1 120 ? 21.523 7.732 -22.723 1.00 90.31 120 ALA A O 1
ATOM 947 N N . VAL A 1 121 ? 21.393 9.880 -23.354 1.00 89.94 121 VAL A N 1
ATOM 948 C CA . VAL A 1 121 ? 21.030 9.599 -24.747 1.00 89.94 121 VAL A CA 1
ATOM 949 C C . VAL A 1 121 ? 22.195 10.022 -25.615 1.00 89.94 121 VAL A C 1
ATOM 951 O O . VAL A 1 121 ? 22.587 11.191 -25.581 1.00 89.94 121 VAL A O 1
ATOM 954 N N . ALA A 1 122 ? 22.745 9.071 -26.358 1.00 87.81 122 ALA A N 1
ATOM 955 C CA . ALA A 1 122 ? 23.771 9.305 -27.353 1.00 87.81 122 ALA A CA 1
ATOM 956 C C . ALA A 1 122 ? 23.189 9.168 -28.763 1.00 87.81 122 ALA A C 1
ATOM 958 O O . ALA A 1 122 ? 22.286 8.368 -29.018 1.00 87.81 122 ALA A O 1
ATOM 959 N N . GLU A 1 123 ? 23.732 9.960 -29.674 1.00 84.75 123 GLU A N 1
ATOM 960 C CA . GLU A 1 123 ? 23.481 9.859 -31.104 1.00 84.75 123 GLU A CA 1
ATOM 961 C C . GLU A 1 123 ? 24.799 9.524 -31.802 1.00 84.75 123 GLU A C 1
ATOM 963 O O . GLU A 1 123 ? 25.836 10.142 -31.527 1.00 84.75 123 GLU A O 1
ATOM 968 N N . GLU A 1 124 ? 24.763 8.526 -32.684 1.00 74.19 124 GLU A N 1
ATOM 969 C CA . GLU A 1 124 ? 25.889 8.226 -33.559 1.00 74.19 124 GLU A CA 1
ATOM 970 C C . GLU A 1 124 ? 25.931 9.245 -34.695 1.00 74.19 124 GLU A C 1
ATOM 972 O O . GLU A 1 124 ? 24.936 9.503 -35.372 1.00 74.19 124 GLU A O 1
ATOM 977 N N . ARG A 1 125 ? 27.101 9.847 -34.894 1.00 71.31 125 ARG A N 1
ATOM 978 C CA . ARG A 1 125 ? 27.355 10.763 -36.006 1.00 71.31 125 ARG A CA 1
ATOM 979 C C . ARG A 1 125 ? 28.196 10.077 -37.072 1.00 71.31 125 ARG A C 1
ATOM 981 O O . ARG A 1 125 ? 28.585 8.921 -36.927 1.00 71.31 125 ARG A O 1
ATOM 988 N N . SER A 1 126 ? 28.479 10.801 -38.155 1.00 65.81 126 SER A N 1
ATOM 989 C CA . SER A 1 126 ? 29.373 10.320 -39.211 1.00 65.81 126 SER A CA 1
ATOM 990 C C . SER A 1 126 ? 30.686 9.767 -38.633 1.00 65.81 126 SER A C 1
ATOM 992 O O . SER A 1 126 ? 31.160 10.237 -37.595 1.00 65.81 126 SER A O 1
ATOM 994 N N . ALA A 1 127 ? 31.289 8.794 -39.323 1.00 59.31 127 ALA A N 1
ATOM 995 C CA . ALA A 1 127 ? 32.446 8.030 -38.844 1.00 59.31 127 ALA A CA 1
ATOM 996 C C . ALA A 1 127 ? 33.643 8.881 -38.358 1.00 59.31 127 ALA A C 1
ATOM 998 O O . ALA A 1 127 ? 34.453 8.395 -37.576 1.00 59.31 127 ALA A O 1
ATOM 999 N N . ASN A 1 128 ? 33.742 10.148 -38.777 1.00 62.09 128 ASN A N 1
ATOM 1000 C CA . ASN A 1 128 ? 34.826 11.057 -38.398 1.00 62.09 128 ASN A CA 1
ATOM 1001 C C . ASN A 1 128 ? 34.564 11.866 -37.112 1.00 62.09 128 ASN A C 1
ATOM 1003 O O . ASN A 1 128 ? 35.504 12.438 -36.569 1.00 62.09 128 ASN A O 1
ATOM 1007 N N . GLU A 1 129 ? 33.322 11.951 -36.622 1.00 69.44 129 GLU A N 1
ATOM 1008 C CA . GLU A 1 129 ? 32.978 12.772 -35.446 1.00 69.44 129 GLU A CA 1
ATOM 1009 C C . GLU A 1 129 ? 32.800 11.949 -34.162 1.00 69.44 129 GLU A C 1
ATOM 1011 O O . GLU A 1 129 ? 32.996 12.479 -33.065 1.00 69.44 129 GLU A O 1
ATOM 1016 N N . GLY A 1 130 ? 32.480 10.656 -34.281 1.00 79.06 130 GLY A N 1
ATOM 1017 C CA . GLY A 1 130 ? 32.156 9.781 -33.150 1.00 79.06 130 GLY A CA 1
ATOM 1018 C C . GLY A 1 130 ? 30.826 10.144 -32.463 1.00 79.06 130 GLY A C 1
ATOM 1019 O O . GLY A 1 130 ? 30.218 11.173 -32.775 1.00 79.06 130 GLY A O 1
ATOM 1020 N N . PRO A 1 131 ? 30.335 9.315 -31.525 1.00 88.12 131 PRO A N 1
ATOM 1021 C CA . PRO A 1 131 ? 29.060 9.563 -30.859 1.00 88.12 131 PRO A CA 1
ATOM 1022 C C . PRO A 1 131 ? 29.118 10.798 -29.946 1.00 88.12 131 PRO A C 1
ATOM 1024 O O . PRO A 1 131 ? 30.176 11.162 -29.421 1.00 88.12 131 PRO A O 1
ATOM 1027 N N . ARG A 1 132 ? 27.967 11.444 -29.735 1.00 91.44 132 ARG A N 1
ATOM 1028 C CA . ARG A 1 132 ? 27.806 12.567 -28.792 1.00 91.44 132 ARG A CA 1
ATOM 1029 C C . ARG A 1 132 ? 26.548 12.401 -27.953 1.00 91.44 132 ARG A C 1
ATOM 1031 O O . ARG A 1 132 ? 25.540 11.886 -28.429 1.00 91.44 132 ARG A O 1
ATOM 1038 N N . LEU A 1 133 ? 26.593 12.874 -26.709 1.00 91.50 133 LEU A N 1
ATOM 1039 C CA . LEU A 1 133 ? 25.423 12.940 -25.841 1.00 91.50 133 LEU A CA 1
ATOM 1040 C C . LEU A 1 133 ? 24.512 14.090 -26.276 1.00 91.50 133 LEU A C 1
ATOM 1042 O O . LEU A 1 133 ? 24.931 15.246 -26.301 1.00 91.50 133 LEU A O 1
ATOM 1046 N N . THR A 1 134 ? 23.251 13.784 -26.554 1.00 90.44 134 THR A N 1
ATOM 1047 C CA . THR A 1 134 ? 22.190 14.772 -26.810 1.00 90.44 134 THR A CA 1
ATOM 1048 C C . THR A 1 134 ? 21.394 15.071 -25.537 1.00 90.44 134 THR A C 1
ATOM 1050 O O . THR A 1 134 ? 20.850 16.164 -25.358 1.00 90.44 134 THR A O 1
ATOM 1053 N N . LEU A 1 135 ? 21.369 14.131 -24.587 1.00 88.44 135 LEU A N 1
ATOM 1054 C CA . LEU A 1 135 ? 20.750 14.306 -23.277 1.00 88.44 135 LEU A CA 1
ATOM 1055 C C . LEU A 1 135 ? 21.602 13.652 -22.193 1.00 88.44 135 LEU A C 1
ATOM 1057 O O . LEU A 1 135 ? 21.934 12.475 -22.289 1.00 88.44 135 LEU A O 1
ATOM 1061 N N . TYR A 1 136 ? 21.850 14.382 -21.110 1.00 91.00 136 TYR A N 1
ATOM 1062 C CA . TYR A 1 136 ? 22.249 13.787 -19.838 1.00 91.00 136 TYR A CA 1
ATOM 1063 C C . TYR A 1 136 ? 21.357 14.321 -18.726 1.00 91.00 136 TYR A C 1
ATOM 1065 O O . TYR A 1 136 ? 21.338 15.516 -18.438 1.00 91.00 136 TYR A O 1
ATOM 1073 N N . GLN A 1 137 ? 20.592 13.444 -18.095 1.00 86.94 137 GLN A N 1
ATOM 1074 C CA . GLN A 1 137 ? 19.727 13.800 -16.984 1.00 86.94 137 GLN A CA 1
ATOM 1075 C C . GLN A 1 137 ? 20.085 12.951 -15.779 1.00 86.94 137 GLN A C 1
ATOM 1077 O O . GLN A 1 137 ? 19.928 11.741 -15.831 1.00 86.94 137 GLN A O 1
ATOM 1082 N N . VAL A 1 138 ? 20.527 13.581 -14.698 1.00 85.62 138 VAL A N 1
ATOM 1083 C CA . VAL A 1 138 ? 20.862 12.902 -13.449 1.00 85.62 138 VAL A CA 1
ATOM 1084 C C . VAL A 1 138 ? 19.859 13.250 -12.365 1.00 85.62 138 VAL A C 1
ATOM 1086 O O . VAL A 1 138 ? 19.388 14.385 -12.239 1.00 85.62 138 VAL A O 1
ATOM 1089 N N . TRP A 1 139 ? 19.567 12.246 -11.560 1.00 76.44 139 TRP A N 1
ATOM 1090 C CA . TRP A 1 139 ? 18.809 12.365 -10.343 1.00 76.44 139 TRP A CA 1
ATOM 1091 C C . TRP A 1 139 ? 19.602 11.728 -9.213 1.00 76.44 139 TRP A C 1
ATOM 1093 O O . TRP A 1 139 ? 19.960 10.550 -9.290 1.00 76.44 139 TRP A O 1
ATOM 1103 N N . ALA A 1 140 ? 19.828 12.468 -8.129 1.00 68.31 140 ALA A N 1
ATOM 1104 C CA . ALA A 1 140 ? 20.154 11.799 -6.883 1.00 68.31 140 ALA A CA 1
ATOM 1105 C C . ALA A 1 140 ? 18.969 10.891 -6.536 1.00 68.31 140 ALA A C 1
ATOM 1107 O O . ALA A 1 140 ? 17.815 11.322 -6.621 1.00 68.31 140 ALA A O 1
ATOM 1108 N N . ILE A 1 141 ? 19.222 9.644 -6.132 1.00 56.59 141 ILE A N 1
ATOM 1109 C CA . ILE A 1 141 ? 18.135 8.777 -5.650 1.00 56.59 141 ILE A CA 1
ATOM 1110 C C . ILE A 1 141 ? 17.421 9.473 -4.484 1.00 56.59 141 ILE A C 1
ATOM 1112 O O . ILE A 1 141 ? 16.208 9.386 -4.348 1.00 56.59 141 ILE A O 1
ATOM 1116 N N . SER A 1 142 ? 18.146 10.280 -3.705 1.00 44.91 142 SER A N 1
ATOM 1117 C CA . SER A 1 142 ? 17.578 11.099 -2.640 1.00 44.91 142 SER A CA 1
ATOM 1118 C C . SER A 1 142 ? 16.651 12.237 -3.107 1.00 44.91 142 SER A C 1
ATOM 1120 O O . SER A 1 142 ? 15.812 12.622 -2.293 1.00 44.91 142 SER A O 1
ATOM 1122 N N . ASP A 1 143 ? 16.771 12.716 -4.355 1.00 38.78 143 ASP A N 1
ATOM 1123 C CA . ASP A 1 143 ? 15.975 13.795 -4.978 1.00 38.78 143 ASP A CA 1
ATOM 1124 C C . ASP A 1 143 ? 14.824 13.265 -5.856 1.00 38.78 143 ASP A C 1
ATOM 1126 O O . ASP A 1 143 ? 13.804 13.932 -6.000 1.00 38.78 143 ASP A O 1
ATOM 1130 N N . LEU A 1 144 ? 14.943 12.049 -6.413 1.00 37.50 144 LEU A N 1
ATOM 1131 C CA . LEU A 1 144 ? 13.796 11.287 -6.957 1.00 37.50 144 LEU A CA 1
ATOM 1132 C C . LEU A 1 144 ? 12.743 10.981 -5.882 1.00 37.50 144 LEU A C 1
ATOM 1134 O O . LEU A 1 144 ? 11.611 10.628 -6.197 1.00 37.50 144 LEU A O 1
ATOM 1138 N N . LEU A 1 145 ? 13.156 11.099 -4.624 1.00 39.75 145 LEU A N 1
ATOM 1139 C CA . LEU A 1 145 ? 12.409 10.836 -3.405 1.00 39.75 145 LEU A CA 1
ATOM 1140 C C . LEU A 1 145 ? 12.245 12.149 -2.607 1.00 39.75 145 LEU A C 1
ATOM 1142 O O . LEU A 1 145 ? 12.505 12.148 -1.407 1.00 39.75 145 LEU A O 1
ATOM 1146 N N . ASP A 1 146 ? 11.946 13.246 -3.323 1.00 35.53 146 ASP A N 1
ATOM 1147 C CA . ASP A 1 146 ? 11.877 14.666 -2.920 1.00 35.53 146 ASP A CA 1
ATOM 1148 C C . ASP A 1 146 ? 11.856 14.930 -1.396 1.00 35.53 146 ASP A C 1
ATOM 1150 O O . ASP A 1 146 ? 10.970 14.491 -0.668 1.00 35.53 146 ASP A O 1
ATOM 1154 N N . LYS A 1 147 ? 12.833 15.703 -0.895 1.00 33.53 147 LYS A N 1
ATOM 1155 C CA . LYS A 1 147 ? 12.995 16.022 0.540 1.00 33.53 147 LYS A CA 1
ATOM 1156 C C . LYS A 1 147 ? 11.874 16.896 1.121 1.00 33.53 147 LYS A C 1
ATOM 1158 O O . LYS A 1 147 ? 11.823 17.051 2.337 1.00 33.53 147 LYS A O 1
ATOM 1163 N N . ASN A 1 148 ? 11.002 17.458 0.285 1.00 36.16 148 ASN A N 1
ATOM 1164 C CA . ASN A 1 148 ? 9.823 18.202 0.734 1.00 36.16 148 ASN A CA 1
ATOM 1165 C C . ASN A 1 148 ? 8.519 17.407 0.628 1.00 36.16 148 ASN A C 1
ATOM 1167 O O . ASN A 1 148 ? 7.470 17.937 0.992 1.00 36.16 148 ASN A O 1
ATOM 1171 N N . ASP A 1 149 ? 8.577 16.161 0.161 1.00 38.00 149 ASP A N 1
ATOM 1172 C CA . ASP A 1 149 ? 7.396 15.360 -0.101 1.00 38.00 149 ASP A CA 1
ATOM 1173 C C . ASP A 1 149 ? 7.430 14.110 0.779 1.00 38.00 149 ASP A C 1
ATOM 1175 O O . ASP A 1 149 ? 8.211 13.185 0.578 1.00 38.00 149 ASP A O 1
ATOM 1179 N N . VAL A 1 150 ? 6.576 14.123 1.802 1.00 43.09 150 VAL A N 1
ATOM 1180 C CA . VAL A 1 150 ? 6.312 13.002 2.709 1.00 43.09 150 VAL A CA 1
ATOM 1181 C C . VAL A 1 150 ? 7.568 12.509 3.442 1.00 43.09 150 VAL A C 1
ATOM 1183 O O . VAL A 1 150 ? 8.309 11.659 2.955 1.00 43.09 150 VAL A O 1
ATOM 1186 N N . SER A 1 151 ? 7.759 12.943 4.689 1.00 37.81 151 SER A N 1
ATOM 1187 C CA . SER A 1 151 ? 8.861 12.550 5.591 1.00 37.81 151 SER A CA 1
ATOM 1188 C C . SER A 1 151 ? 9.000 11.041 5.895 1.00 37.81 151 SER A C 1
ATOM 1190 O O . SER A 1 151 ? 9.722 10.680 6.810 1.00 37.81 151 SER A O 1
ATOM 1192 N N . ASN A 1 152 ? 8.326 10.170 5.139 1.00 51.00 152 ASN A N 1
ATOM 1193 C CA . ASN A 1 152 ? 8.330 8.716 5.244 1.00 51.00 152 ASN A CA 1
ATOM 1194 C C . ASN A 1 152 ? 8.386 7.989 3.873 1.00 51.00 152 ASN A C 1
ATOM 1196 O O . ASN A 1 152 ? 8.191 6.771 3.823 1.00 51.00 152 ASN A O 1
ATOM 1200 N N . PHE A 1 153 ? 8.544 8.687 2.732 1.00 55.81 153 PHE A N 1
ATOM 1201 C CA . PHE A 1 153 ? 8.460 8.043 1.406 1.00 55.81 153 PHE A CA 1
ATOM 1202 C C . PHE A 1 153 ? 9.625 7.083 1.140 1.00 55.81 153 PHE A C 1
ATOM 1204 O O . PHE A 1 153 ? 9.420 6.013 0.568 1.00 55.81 153 PHE A O 1
ATOM 1211 N N . LYS A 1 154 ? 10.842 7.425 1.584 1.00 55.44 154 LYS A N 1
ATOM 1212 C CA . LYS A 1 154 ? 12.034 6.575 1.417 1.00 55.44 154 LYS A CA 1
ATOM 1213 C C . LYS A 1 154 ? 11.901 5.285 2.209 1.00 55.44 154 LYS A C 1
ATOM 1215 O O . LYS A 1 154 ? 12.143 4.203 1.679 1.00 55.44 154 LYS A O 1
ATOM 1220 N N . GLU A 1 155 ? 11.457 5.400 3.452 1.00 61.25 155 GLU A N 1
ATOM 1221 C CA . GLU A 1 155 ? 11.206 4.291 4.361 1.00 61.25 155 GLU A CA 1
ATOM 1222 C C . GLU A 1 155 ? 10.076 3.409 3.821 1.00 61.25 155 GLU A C 1
ATOM 1224 O O . GLU A 1 155 ? 10.208 2.186 3.788 1.00 61.25 155 GLU A O 1
ATOM 1229 N N . TRP A 1 156 ? 8.992 4.015 3.321 1.00 63.50 156 TRP A N 1
ATOM 1230 C CA . TRP A 1 156 ? 7.878 3.299 2.699 1.00 63.50 156 TRP A CA 1
ATOM 1231 C C . TRP A 1 156 ? 8.295 2.570 1.416 1.00 63.50 156 TRP A C 1
ATOM 1233 O O . TRP A 1 156 ? 7.948 1.401 1.232 1.00 63.50 156 TRP A O 1
ATOM 1243 N N . ALA A 1 157 ? 9.072 3.213 0.543 1.00 65.25 157 ALA A N 1
ATOM 1244 C CA . ALA A 1 157 ? 9.595 2.609 -0.680 1.00 65.25 157 ALA A CA 1
ATOM 1245 C C . ALA A 1 157 ? 10.554 1.448 -0.369 1.00 65.25 157 ALA A C 1
ATOM 1247 O O . ALA A 1 157 ? 10.408 0.359 -0.929 1.00 65.25 157 ALA A O 1
ATOM 1248 N N . ALA A 1 158 ? 11.476 1.632 0.581 1.00 65.62 158 ALA A N 1
ATOM 1249 C CA . ALA A 1 158 ? 12.373 0.577 1.043 1.00 65.62 158 ALA A CA 1
ATOM 1250 C C . ALA A 1 158 ? 11.596 -0.602 1.650 1.00 65.62 158 ALA A C 1
ATOM 1252 O O . ALA A 1 158 ? 11.882 -1.764 1.347 1.00 65.62 158 ALA A O 1
ATOM 1253 N N . ALA A 1 159 ? 10.568 -0.320 2.456 1.00 64.25 159 ALA A N 1
ATOM 1254 C CA . ALA A 1 159 ? 9.701 -1.341 3.030 1.00 64.25 159 ALA A CA 1
ATOM 1255 C C . ALA A 1 159 ? 8.892 -2.088 1.954 1.00 64.25 159 ALA A C 1
ATOM 1257 O O . ALA A 1 159 ? 8.734 -3.306 2.049 1.00 64.25 159 ALA A O 1
ATOM 1258 N N . ASN A 1 160 ? 8.450 -1.397 0.899 1.00 67.75 160 ASN A N 1
ATOM 1259 C CA . ASN A 1 160 ? 7.800 -2.002 -0.265 1.00 67.75 160 ASN A CA 1
ATOM 1260 C C . ASN A 1 160 ? 8.742 -2.971 -0.996 1.00 67.75 160 ASN A C 1
ATOM 1262 O O . ASN A 1 160 ? 8.371 -4.119 -1.237 1.00 67.75 160 ASN A O 1
ATOM 1266 N N . ILE A 1 161 ? 9.967 -2.546 -1.314 1.00 72.19 161 ILE A N 1
ATOM 1267 C CA . ILE A 1 161 ? 10.956 -3.383 -2.012 1.00 72.19 161 ILE A CA 1
ATOM 1268 C C . ILE A 1 161 ? 11.299 -4.613 -1.171 1.00 72.19 161 ILE A C 1
ATOM 1270 O O . ILE A 1 161 ? 11.175 -5.748 -1.630 1.00 72.19 161 ILE A O 1
ATOM 1274 N N . HIS A 1 162 ? 11.677 -4.406 0.090 1.00 72.25 162 HIS A N 1
ATOM 1275 C CA . HIS A 1 162 ? 12.108 -5.502 0.950 1.00 72.25 162 HIS A CA 1
ATOM 1276 C C . HIS A 1 162 ? 10.953 -6.456 1.295 1.00 72.25 162 HIS A C 1
ATOM 1278 O O . HIS A 1 162 ? 11.137 -7.673 1.344 1.00 72.25 162 HIS A O 1
ATOM 1284 N N . GLY A 1 163 ? 9.747 -5.915 1.503 1.00 67.50 163 GLY A N 1
ATOM 1285 C CA . GLY A 1 163 ? 8.531 -6.704 1.678 1.00 67.50 163 GLY A CA 1
ATOM 1286 C C . GLY A 1 163 ? 8.224 -7.574 0.459 1.00 67.50 163 GLY A C 1
ATOM 1287 O O . GLY A 1 163 ? 7.832 -8.728 0.625 1.00 67.50 163 GLY A O 1
ATOM 1288 N N . SER A 1 164 ? 8.472 -7.055 -0.748 1.00 75.81 164 SER A N 1
ATOM 1289 C CA . SER A 1 164 ? 8.309 -7.801 -2.001 1.00 75.81 164 SER A CA 1
ATOM 1290 C C . SER A 1 164 ? 9.263 -8.987 -2.062 1.00 75.81 164 SER A C 1
ATOM 1292 O O . SER A 1 164 ? 8.801 -10.117 -2.174 1.00 75.81 164 SER A O 1
ATOM 1294 N N . LEU A 1 165 ? 10.571 -8.748 -1.907 1.00 76.94 165 LEU A N 1
ATOM 1295 C CA . LEU A 1 165 ? 11.602 -9.792 -1.993 1.00 76.94 165 LEU A CA 1
ATOM 1296 C C . LEU A 1 165 ? 11.309 -10.958 -1.047 1.00 76.94 165 LEU A C 1
ATOM 1298 O O . LEU A 1 165 ? 11.236 -12.106 -1.472 1.00 76.94 165 LEU A O 1
ATOM 1302 N N . LYS A 1 166 ? 11.009 -10.661 0.219 1.00 75.88 166 LYS A N 1
ATOM 1303 C CA . LYS A 1 166 ? 10.674 -11.700 1.199 1.00 75.88 166 LYS A CA 1
ATOM 1304 C C . LYS A 1 166 ? 9.389 -12.443 0.885 1.00 75.88 166 LYS A C 1
ATOM 1306 O O . LYS A 1 166 ? 9.291 -13.639 1.156 1.00 75.88 166 LYS A O 1
ATOM 1311 N N . SER A 1 167 ? 8.378 -11.742 0.372 1.00 75.88 167 SER A N 1
ATOM 1312 C CA . SER A 1 167 ? 7.131 -12.389 -0.033 1.00 75.88 167 SER A CA 1
ATOM 1313 C C . SER A 1 167 ? 7.380 -13.365 -1.181 1.00 75.88 167 SER A C 1
ATOM 1315 O O . SER A 1 167 ? 6.835 -14.467 -1.150 1.00 75.88 167 SER A O 1
ATOM 1317 N N . LEU A 1 168 ? 8.216 -12.982 -2.151 1.00 82.50 168 LEU A N 1
ATOM 1318 C CA . LEU A 1 168 ? 8.628 -13.833 -3.267 1.00 82.50 168 LEU A CA 1
ATOM 1319 C C . LEU A 1 168 ? 9.400 -15.059 -2.773 1.00 82.50 168 LEU A C 1
ATOM 1321 O O . LEU A 1 168 ? 8.997 -16.179 -3.066 1.00 82.50 168 LEU A O 1
ATOM 1325 N N . GLU A 1 169 ? 10.442 -14.863 -1.962 1.00 83.94 169 GLU A N 1
ATOM 1326 C CA . GLU A 1 169 ? 11.255 -15.947 -1.390 1.00 83.94 169 GLU A CA 1
ATOM 1327 C C . GLU A 1 169 ? 10.401 -16.941 -0.594 1.00 83.94 169 GLU A C 1
ATOM 1329 O O . GLU A 1 169 ? 10.482 -18.154 -0.787 1.00 83.94 169 GLU A O 1
ATOM 1334 N N . LYS A 1 170 ? 9.526 -16.435 0.285 1.00 80.44 170 LYS A N 1
ATOM 1335 C CA . LYS A 1 170 ? 8.650 -17.284 1.099 1.00 80.44 170 LYS A CA 1
ATOM 1336 C C . LYS A 1 170 ? 7.698 -18.103 0.232 1.00 80.44 170 LYS A C 1
ATOM 1338 O O . LYS A 1 170 ? 7.460 -19.277 0.526 1.00 80.44 170 LYS A O 1
ATOM 1343 N N . LEU A 1 171 ? 7.127 -17.483 -0.797 1.00 81.56 171 LEU A N 1
ATOM 1344 C CA . LEU A 1 171 ? 6.193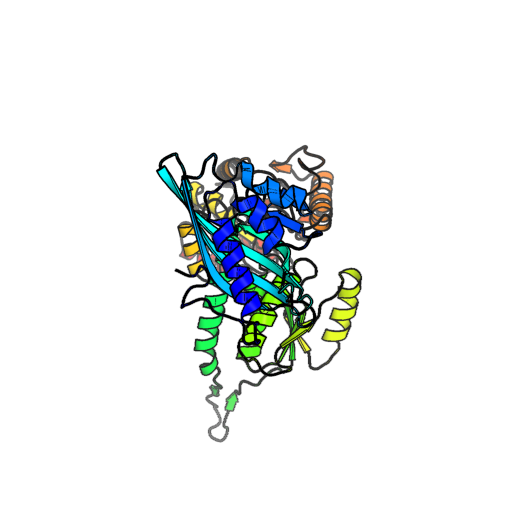 -18.150 -1.691 1.00 81.56 171 LEU A CA 1
ATOM 1345 C C . LEU A 1 171 ? 6.907 -19.196 -2.553 1.00 81.56 171 LEU A C 1
ATOM 1347 O O . LEU A 1 171 ? 6.414 -20.315 -2.642 1.00 81.56 171 LEU A O 1
ATOM 1351 N N . ALA A 1 172 ? 8.096 -18.881 -3.072 1.00 84.31 172 ALA A N 1
ATOM 1352 C CA . ALA A 1 172 ? 8.947 -19.822 -3.796 1.00 84.31 172 ALA A CA 1
ATOM 1353 C C . ALA A 1 172 ? 9.268 -21.068 -2.951 1.00 84.31 172 ALA A C 1
ATOM 1355 O O . ALA A 1 172 ? 9.161 -22.186 -3.438 1.00 84.31 172 ALA A O 1
ATOM 1356 N N . CYS A 1 173 ? 9.547 -20.906 -1.655 1.00 83.75 173 CYS A N 1
ATOM 1357 C CA . CYS A 1 173 ? 9.744 -22.033 -0.734 1.00 83.75 173 CYS A CA 1
ATOM 1358 C C . CYS A 1 173 ? 8.462 -22.827 -0.415 1.00 83.75 173 CYS A C 1
ATOM 1360 O O . CYS A 1 173 ? 8.538 -23.908 0.171 1.00 83.75 173 CYS A O 1
ATOM 1362 N N . SER A 1 174 ? 7.283 -22.286 -0.729 1.00 80.75 174 SER A N 1
ATOM 1363 C CA . SER A 1 174 ? 5.987 -22.885 -0.389 1.00 80.75 174 SER A CA 1
ATOM 1364 C C . SER A 1 174 ? 5.327 -23.609 -1.565 1.00 80.75 174 SER A C 1
ATOM 1366 O O . SER A 1 174 ? 4.383 -24.358 -1.332 1.00 80.75 174 SER A O 1
ATOM 1368 N N . VAL A 1 175 ? 5.814 -23.443 -2.803 1.00 83.94 175 VAL A N 1
ATOM 1369 C CA . VAL A 1 175 ? 5.198 -24.051 -4.004 1.00 83.94 175 VAL A CA 1
ATOM 1370 C C . VAL A 1 175 ? 5.180 -25.580 -3.962 1.00 83.94 175 VAL A C 1
ATOM 1372 O O . VAL A 1 175 ? 4.248 -26.204 -4.451 1.00 83.94 175 VAL A O 1
ATOM 1375 N N . THR A 1 176 ? 6.160 -26.196 -3.298 1.00 82.06 176 THR A N 1
ATOM 1376 C CA . THR A 1 176 ? 6.238 -27.655 -3.111 1.00 82.06 176 THR A CA 1
ATOM 1377 C C . THR A 1 176 ? 5.301 -28.184 -2.023 1.00 82.06 176 THR A C 1
ATOM 1379 O O . THR A 1 176 ? 5.221 -29.393 -1.825 1.00 82.06 176 THR A O 1
ATOM 1382 N N . ARG A 1 177 ? 4.596 -27.303 -1.300 1.00 80.81 177 ARG A N 1
ATOM 1383 C CA . ARG A 1 177 ? 3.666 -27.672 -0.220 1.00 80.81 177 ARG A CA 1
ATOM 1384 C C . ARG A 1 177 ? 2.213 -27.771 -0.679 1.00 80.81 177 ARG A C 1
ATOM 1386 O O . ARG A 1 177 ? 1.343 -28.009 0.150 1.00 80.81 177 ARG A O 1
ATOM 1393 N N . VAL A 1 178 ? 1.935 -27.566 -1.967 1.00 76.19 178 VAL A N 1
ATOM 1394 C CA . VAL A 1 178 ? 0.591 -27.754 -2.520 1.00 76.19 178 VAL A CA 1
ATOM 1395 C C . VAL A 1 178 ? 0.334 -29.256 -2.649 1.00 76.19 178 VAL A C 1
ATOM 1397 O O . VAL A 1 178 ? 0.759 -29.892 -3.609 1.00 76.19 178 VAL A O 1
ATOM 1400 N N . THR A 1 179 ? -0.323 -29.831 -1.643 1.00 82.44 179 THR A N 1
ATOM 1401 C CA . THR A 1 179 ? -0.625 -31.266 -1.557 1.00 82.44 179 THR A CA 1
ATOM 1402 C C . THR A 1 179 ? -2.131 -31.514 -1.547 1.00 82.44 179 THR A C 1
ATOM 1404 O O . THR A 1 179 ? -2.894 -30.718 -1.003 1.00 82.44 179 THR A O 1
ATOM 1407 N N . GLY A 1 180 ? -2.557 -32.629 -2.143 1.00 82.56 180 GLY A N 1
ATOM 1408 C CA . GLY A 1 180 ? -3.887 -33.192 -1.914 1.00 82.56 180 GLY A CA 1
ATOM 1409 C C . GLY A 1 180 ? -3.993 -33.907 -0.564 1.00 82.56 180 GLY A C 1
ATOM 1410 O O . GLY A 1 180 ? -3.007 -34.023 0.165 1.00 82.56 180 GLY A O 1
ATOM 1411 N N . GLU A 1 181 ? -5.177 -34.425 -0.256 1.00 88.56 181 GLU A N 1
ATOM 1412 C CA . GLU A 1 181 ? -5.445 -35.180 0.973 1.00 88.56 181 GLU A CA 1
ATOM 1413 C C . GLU A 1 181 ? -6.113 -36.519 0.653 1.00 88.56 181 GLU A C 1
ATOM 1415 O O . GLU A 1 181 ? -6.903 -36.623 -0.286 1.00 88.56 181 GLU A O 1
ATOM 1420 N N . ILE A 1 182 ? -5.806 -37.545 1.446 1.00 88.50 182 ILE A N 1
ATOM 1421 C CA . ILE A 1 182 ? -6.547 -38.809 1.459 1.00 88.50 182 ILE A CA 1
ATOM 1422 C C . ILE A 1 182 ? -7.387 -38.797 2.728 1.00 88.50 182 ILE A C 1
ATOM 1424 O O . ILE A 1 182 ? -6.835 -38.738 3.827 1.00 88.50 182 ILE A O 1
ATOM 1428 N N . LEU A 1 183 ? -8.707 -38.835 2.580 1.00 85.12 183 LEU A N 1
ATOM 1429 C CA . LEU A 1 183 ? -9.617 -38.806 3.719 1.00 85.12 183 LEU A CA 1
ATOM 1430 C C . LEU A 1 183 ? -10.000 -40.223 4.140 1.00 85.12 183 LEU A C 1
ATOM 1432 O O . LEU A 1 183 ? -10.213 -41.098 3.298 1.00 85.12 183 LEU A O 1
ATOM 1436 N N . SER A 1 184 ? -10.138 -40.436 5.448 1.00 86.25 184 SER A N 1
ATOM 1437 C CA . SER A 1 184 ? -10.732 -41.659 5.981 1.00 86.25 184 SER A CA 1
ATOM 1438 C C . SER A 1 184 ? -12.201 -41.754 5.578 1.00 86.25 184 SER A C 1
ATOM 1440 O O . SER A 1 184 ? -12.944 -40.775 5.676 1.00 86.25 184 SER A O 1
ATOM 1442 N N . THR A 1 185 ? -12.619 -42.942 5.157 1.00 82.75 185 THR A N 1
ATOM 1443 C CA . THR A 1 185 ? -14.007 -43.261 4.820 1.00 82.75 185 THR A CA 1
ATOM 1444 C C . THR A 1 185 ? -14.527 -44.310 5.804 1.00 82.75 185 THR A C 1
ATOM 1446 O O . THR A 1 185 ? -13.795 -45.216 6.198 1.00 82.75 185 THR A O 1
ATOM 1449 N N . ASP A 1 186 ? -15.799 -44.207 6.195 1.00 88.62 186 ASP A N 1
ATOM 1450 C CA . ASP A 1 186 ? -16.440 -45.219 7.055 1.00 88.62 186 ASP A CA 1
ATOM 1451 C C . ASP A 1 186 ? -16.734 -46.526 6.294 1.00 88.62 186 ASP A C 1
ATOM 1453 O O . ASP A 1 186 ? -17.017 -47.566 6.886 1.00 88.62 186 ASP A O 1
ATOM 1457 N N . ASP A 1 187 ? -16.672 -46.471 4.962 1.00 86.75 187 ASP A N 1
ATOM 1458 C CA . ASP A 1 187 ? -16.901 -47.587 4.056 1.00 86.75 187 ASP A CA 1
ATOM 1459 C C . ASP A 1 187 ? -15.557 -48.058 3.474 1.00 86.75 187 ASP A C 1
ATOM 1461 O O . ASP A 1 187 ? -14.998 -47.374 2.607 1.00 86.75 187 ASP A O 1
ATOM 1465 N N . PRO A 1 188 ? -15.043 -49.231 3.890 1.00 86.00 188 PRO A N 1
ATOM 1466 C CA . PRO A 1 188 ? -13.729 -49.721 3.478 1.00 86.00 188 PRO A CA 1
ATOM 1467 C C . PRO A 1 188 ? -13.633 -50.044 1.978 1.00 86.00 188 PRO A C 1
ATOM 1469 O O . PRO A 1 188 ? -12.537 -50.294 1.482 1.00 86.00 188 PRO A O 1
ATOM 1472 N N . SER A 1 189 ? -14.750 -50.034 1.239 1.00 88.88 189 SER A N 1
ATOM 1473 C CA . SER A 1 189 ? -14.756 -50.188 -0.221 1.00 88.88 189 SER A CA 1
ATOM 1474 C C . SER A 1 189 ? -14.518 -48.880 -0.988 1.00 88.88 189 SER A C 1
ATOM 1476 O O . SER A 1 189 ? -14.370 -48.908 -2.211 1.00 88.88 189 SER A O 1
ATOM 1478 N N . LYS A 1 190 ? -14.479 -47.727 -0.304 1.00 77.88 190 LYS A N 1
ATOM 1479 C CA . LYS A 1 190 ? -14.408 -46.399 -0.929 1.00 77.88 190 LYS A CA 1
ATOM 1480 C C . LYS A 1 190 ? -13.093 -45.694 -0.634 1.00 77.88 190 LYS A C 1
ATOM 1482 O O . LYS A 1 190 ? -12.694 -45.565 0.518 1.00 77.88 190 LYS A O 1
ATOM 1487 N N . LEU A 1 191 ? -12.483 -45.146 -1.683 1.00 88.19 191 LEU A N 1
ATOM 1488 C CA . LEU A 1 191 ? -11.335 -44.246 -1.603 1.00 88.19 191 LEU A CA 1
ATOM 1489 C C . LEU A 1 191 ? -11.797 -42.788 -1.758 1.00 88.19 191 LEU A C 1
ATOM 1491 O O . LEU A 1 191 ? -12.447 -42.456 -2.748 1.00 88.19 191 LEU A O 1
ATOM 1495 N N . SER A 1 192 ? -11.448 -41.922 -0.801 1.00 83.19 192 SER A N 1
ATOM 1496 C CA . SER A 1 192 ? -11.718 -40.478 -0.855 1.00 83.19 192 SER A CA 1
ATOM 1497 C C . SER A 1 192 ? -10.414 -39.697 -1.022 1.00 83.19 192 SER A C 1
ATOM 1499 O O . SER A 1 192 ? -9.497 -39.834 -0.211 1.00 83.19 192 SER A O 1
ATOM 1501 N N . LEU A 1 193 ? -10.330 -38.893 -2.086 1.00 88.06 193 LEU A N 1
ATOM 1502 C CA . LEU A 1 193 ? -9.155 -38.100 -2.452 1.00 88.06 193 LEU A CA 1
ATOM 1503 C C . LEU A 1 193 ? -9.569 -36.651 -2.703 1.00 88.06 193 LEU A C 1
ATOM 1505 O O . LEU A 1 193 ? -10.526 -36.392 -3.431 1.00 88.06 193 LEU A O 1
ATOM 1509 N N . ILE A 1 194 ? -8.802 -35.715 -2.156 1.00 79.94 194 ILE A N 1
ATOM 1510 C CA . ILE A 1 194 ? -8.877 -34.293 -2.479 1.00 79.94 194 ILE A CA 1
ATOM 1511 C C . ILE A 1 194 ? -7.658 -33.949 -3.322 1.00 79.94 194 ILE A C 1
ATOM 1513 O O . ILE A 1 194 ? -6.524 -34.142 -2.888 1.00 79.94 194 ILE A O 1
ATOM 1517 N N . PHE A 1 195 ? -7.891 -33.395 -4.508 1.00 81.38 195 PHE A N 1
ATOM 1518 C CA . PHE A 1 195 ? -6.842 -32.851 -5.363 1.00 81.38 195 PHE A CA 1
ATOM 1519 C C . PHE A 1 195 ? -6.894 -31.327 -5.346 1.00 81.38 195 PHE A C 1
ATOM 1521 O O . PHE A 1 195 ? -7.971 -30.733 -5.377 1.00 81.38 195 PHE A O 1
ATOM 1528 N N . GLN A 1 196 ? -5.722 -30.700 -5.346 1.00 74.06 196 GLN A N 1
ATOM 1529 C CA . GLN A 1 196 ? -5.587 -29.277 -5.639 1.00 74.06 196 GLN A CA 1
ATOM 1530 C C . GLN A 1 196 ? -5.392 -29.127 -7.148 1.00 74.06 196 GLN A C 1
ATOM 1532 O O . GLN A 1 196 ? -4.503 -29.756 -7.722 1.00 74.06 196 GLN A O 1
ATOM 1537 N N . VAL A 1 197 ? -6.235 -28.323 -7.793 1.00 73.25 197 VAL A N 1
ATOM 1538 C CA . VAL A 1 197 ? -6.185 -28.080 -9.241 1.00 73.25 197 VAL A CA 1
ATOM 1539 C C . VAL A 1 197 ? -5.976 -26.599 -9.522 1.00 73.25 197 VAL A C 1
ATOM 1541 O O . VAL A 1 197 ? -6.406 -25.736 -8.758 1.00 73.25 197 VAL A O 1
ATOM 1544 N N . LEU A 1 198 ? -5.306 -26.307 -10.633 1.00 77.44 198 LEU A N 1
ATOM 1545 C CA . LEU A 1 198 ? -5.103 -24.940 -11.101 1.00 77.44 198 LEU A CA 1
ATOM 1546 C C . LEU A 1 198 ? -6.439 -24.291 -11.487 1.00 77.44 198 LEU A C 1
ATOM 1548 O O . LEU A 1 198 ? -7.251 -24.896 -12.185 1.00 77.44 198 LEU A O 1
ATOM 1552 N N . VAL A 1 199 ? -6.648 -23.043 -11.060 1.00 68.94 199 VAL A N 1
ATOM 1553 C CA . VAL A 1 199 ? -7.888 -22.302 -11.354 1.00 68.94 199 VAL A CA 1
ATOM 1554 C C . VAL A 1 199 ? -7.904 -21.682 -12.756 1.00 68.94 199 VAL A C 1
ATOM 1556 O O . VAL A 1 199 ? -8.974 -21.367 -13.263 1.00 68.94 199 VAL A O 1
ATOM 1559 N N . GLY A 1 200 ? -6.743 -21.534 -13.406 1.00 77.88 200 GLY A N 1
ATOM 1560 C CA . GLY A 1 200 ? -6.633 -21.034 -14.781 1.00 77.88 200 GLY A CA 1
ATOM 1561 C C . GLY A 1 200 ? -6.063 -19.618 -14.869 1.00 77.88 200 GLY A C 1
ATOM 1562 O O . GLY A 1 200 ? -4.915 -19.393 -14.485 1.00 77.88 200 GLY A O 1
ATOM 1563 N N . SER A 1 201 ? -6.820 -18.676 -15.434 1.00 80.81 201 SER A N 1
ATOM 1564 C CA . SER A 1 201 ? -6.385 -17.286 -15.620 1.00 80.81 201 SER A CA 1
ATOM 1565 C C . SER A 1 201 ? -6.944 -16.379 -14.524 1.00 80.81 201 SER A C 1
ATOM 1567 O O . SER A 1 201 ? -8.129 -16.412 -14.203 1.00 80.81 201 SER A O 1
ATOM 1569 N N . VAL A 1 202 ? -6.094 -15.531 -13.949 1.00 76.25 202 VAL A N 1
ATOM 1570 C CA . VAL A 1 202 ? -6.462 -14.653 -12.831 1.00 76.25 202 VAL A CA 1
ATOM 1571 C C . VAL A 1 202 ? -6.265 -13.197 -13.229 1.00 76.25 202 VAL A C 1
ATOM 1573 O O . VAL A 1 202 ? -5.170 -12.794 -13.627 1.00 76.25 202 VAL A O 1
ATOM 1576 N N . LEU A 1 203 ? -7.323 -12.397 -13.100 1.00 74.44 203 LEU A N 1
ATOM 1577 C CA . LEU A 1 203 ? -7.234 -10.946 -13.186 1.00 74.44 203 LEU A CA 1
ATOM 1578 C C . LEU A 1 203 ? -6.801 -10.398 -11.830 1.00 74.44 203 LEU A C 1
ATOM 1580 O O . LEU A 1 203 ? -7.499 -10.531 -10.824 1.00 74.44 203 LEU A O 1
ATOM 1584 N N . VAL A 1 204 ? -5.663 -9.721 -11.841 1.00 78.19 204 VAL A N 1
ATOM 1585 C CA . VAL A 1 204 ? -5.085 -9.062 -10.681 1.00 78.19 204 VAL A CA 1
ATOM 1586 C C . VAL A 1 204 ? -5.156 -7.557 -10.879 1.00 78.19 204 VAL A C 1
ATOM 1588 O O . VAL A 1 204 ? -4.614 -7.027 -11.851 1.00 78.19 204 VAL A O 1
ATOM 1591 N N . ILE A 1 205 ? -5.773 -6.858 -9.928 1.00 75.44 205 ILE A N 1
ATOM 1592 C CA . ILE A 1 205 ? -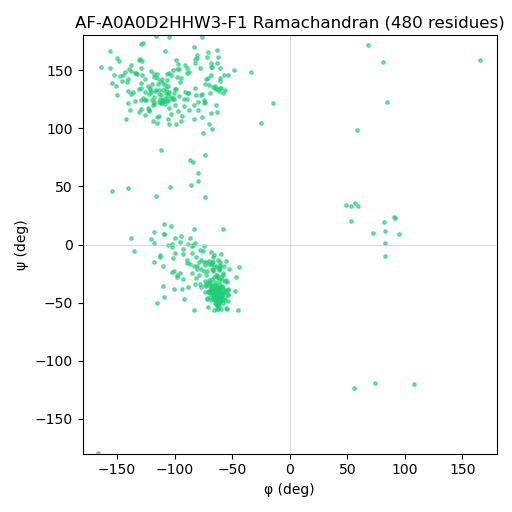5.817 -5.395 -9.899 1.00 75.44 205 ILE A CA 1
ATOM 1593 C C . ILE A 1 205 ? -5.053 -4.931 -8.661 1.00 75.44 205 ILE A C 1
ATOM 1595 O O . ILE A 1 205 ? -5.537 -5.063 -7.539 1.00 75.44 205 ILE A O 1
ATOM 1599 N N . ALA A 1 206 ? -3.835 -4.418 -8.851 1.00 72.06 206 ALA A N 1
ATOM 1600 C CA . ALA A 1 206 ? -3.046 -3.899 -7.737 1.00 72.06 206 ALA A CA 1
ATOM 1601 C C . ALA A 1 206 ? -3.234 -2.383 -7.601 1.00 72.06 206 ALA A C 1
ATOM 1603 O O . ALA A 1 206 ? -3.232 -1.668 -8.607 1.00 72.06 206 ALA A O 1
ATOM 1604 N N . PRO A 1 207 ? -3.333 -1.856 -6.374 1.00 71.12 207 PRO A N 1
ATOM 1605 C CA . PRO A 1 207 ? -3.446 -0.425 -6.168 1.00 71.12 207 PRO A CA 1
ATOM 1606 C C . PRO A 1 207 ? -2.069 0.261 -6.178 1.00 71.12 207 PRO A C 1
ATOM 1608 O O . PRO A 1 207 ? -1.008 -0.368 -6.167 1.00 71.12 207 PRO A O 1
ATOM 1611 N N . TRP A 1 208 ? -2.085 1.591 -6.206 1.00 72.62 208 TRP A N 1
ATOM 1612 C CA . TRP A 1 208 ? -0.894 2.434 -6.361 1.00 72.62 208 TRP A CA 1
ATOM 1613 C C . TRP A 1 208 ? -0.105 2.661 -5.060 1.00 72.62 208 TRP A C 1
ATOM 1615 O O . TRP A 1 208 ? 1.109 2.840 -5.111 1.00 72.62 208 TRP A O 1
ATOM 1625 N N . TYR A 1 209 ? -0.761 2.641 -3.894 1.00 68.00 209 TYR A N 1
ATOM 1626 C CA . TYR A 1 209 ? -0.148 3.039 -2.614 1.00 68.00 209 TYR A CA 1
ATOM 1627 C C . TYR A 1 209 ? 0.919 2.053 -2.115 1.00 68.00 209 TYR A C 1
ATOM 1629 O O . TYR A 1 209 ? 1.918 2.450 -1.522 1.00 68.00 209 TYR A O 1
ATOM 1637 N N . GLY A 1 210 ? 0.743 0.762 -2.397 1.00 70.06 210 GLY A N 1
ATOM 1638 C CA . GLY A 1 210 ? 1.755 -0.280 -2.215 1.00 70.06 210 GLY A CA 1
ATOM 1639 C C . GLY A 1 210 ? 2.359 -0.687 -3.554 1.00 70.06 210 GLY A C 1
ATOM 1640 O O . GLY A 1 210 ? 2.366 -1.871 -3.880 1.00 70.06 210 GLY A O 1
ATOM 1641 N N . GLY A 1 211 ? 2.784 0.295 -4.356 1.00 71.56 211 GLY A N 1
ATOM 1642 C CA . GLY A 1 211 ? 3.036 0.160 -5.795 1.00 71.56 211 GLY A CA 1
ATOM 1643 C C . GLY A 1 211 ? 4.088 -0.867 -6.229 1.00 71.56 211 GLY A C 1
ATOM 1644 O O . GLY A 1 211 ? 4.195 -1.120 -7.423 1.00 71.56 211 GLY A O 1
ATOM 1645 N N . ILE A 1 212 ? 4.839 -1.473 -5.305 1.00 76.25 212 ILE A N 1
ATOM 1646 C CA . ILE A 1 212 ? 5.745 -2.598 -5.598 1.00 76.25 212 ILE A CA 1
ATOM 1647 C C . ILE A 1 212 ? 5.275 -3.860 -4.869 1.00 76.25 212 ILE A C 1
ATOM 1649 O O . ILE A 1 212 ? 5.082 -4.895 -5.501 1.00 76.25 212 ILE A O 1
ATOM 1653 N N . VAL A 1 213 ? 5.021 -3.772 -3.558 1.00 74.00 213 VAL A N 1
ATOM 1654 C CA . VAL A 1 213 ? 4.721 -4.954 -2.732 1.00 74.00 213 VAL A CA 1
ATOM 1655 C C . VAL A 1 213 ? 3.397 -5.616 -3.067 1.00 74.00 213 VAL A C 1
ATOM 1657 O O . VAL A 1 213 ? 3.311 -6.843 -3.073 1.00 74.00 213 VAL A O 1
ATOM 1660 N N . LEU A 1 214 ? 2.370 -4.823 -3.367 1.00 78.81 214 LEU A N 1
ATOM 1661 C CA . LEU A 1 214 ? 1.053 -5.346 -3.699 1.00 78.81 214 LEU A CA 1
ATOM 1662 C C . LEU A 1 214 ? 1.043 -6.016 -5.070 1.00 78.81 214 LEU A C 1
ATOM 1664 O O . LEU A 1 214 ? 0.695 -7.193 -5.091 1.00 78.81 214 LEU A O 1
ATOM 1668 N N . PRO A 1 215 ? 1.480 -5.373 -6.175 1.00 80.06 215 PRO A N 1
ATOM 1669 C CA . PRO A 1 215 ? 1.534 -6.053 -7.464 1.00 80.06 215 PRO A CA 1
ATOM 1670 C C . PRO A 1 215 ? 2.476 -7.255 -7.443 1.00 80.06 215 PRO A C 1
ATOM 1672 O O . PRO A 1 215 ? 2.102 -8.306 -7.947 1.00 80.06 215 PRO A O 1
ATOM 1675 N N . ALA A 1 216 ? 3.652 -7.167 -6.808 1.00 85.75 216 ALA A N 1
ATOM 1676 C CA . ALA A 1 216 ? 4.547 -8.319 -6.710 1.00 85.75 216 ALA A CA 1
ATOM 1677 C C . ALA A 1 216 ? 3.861 -9.503 -6.010 1.00 85.75 216 ALA A C 1
ATOM 1679 O O . ALA A 1 216 ? 3.903 -10.627 -6.507 1.00 85.75 216 ALA A O 1
ATOM 1680 N N . LYS A 1 217 ? 3.178 -9.266 -4.884 1.00 81.31 217 LYS A N 1
ATOM 1681 C CA . LYS A 1 217 ? 2.464 -10.319 -4.152 1.00 81.31 217 LYS A CA 1
ATOM 1682 C C . LYS A 1 217 ? 1.307 -10.899 -4.966 1.00 81.31 217 LYS A C 1
ATOM 1684 O O . LYS A 1 217 ? 1.222 -12.118 -5.097 1.00 81.31 217 LYS A O 1
ATOM 1689 N N . THR A 1 218 ? 0.442 -10.049 -5.510 1.00 78.94 218 THR A N 1
ATOM 1690 C CA . THR A 1 218 ? -0.771 -10.490 -6.206 1.00 78.94 218 THR A CA 1
ATOM 1691 C C . THR A 1 218 ? -0.484 -11.119 -7.566 1.00 78.94 218 THR A C 1
ATOM 1693 O O . THR A 1 218 ? -1.245 -11.978 -7.983 1.00 78.94 218 THR A O 1
ATOM 1696 N N . ILE A 1 219 ? 0.620 -10.766 -8.233 1.00 89.06 219 ILE A N 1
ATOM 1697 C CA . ILE A 1 219 ? 1.104 -11.467 -9.433 1.00 89.06 219 ILE A CA 1
ATOM 1698 C C . ILE A 1 219 ? 1.681 -12.834 -9.055 1.00 89.06 219 ILE A C 1
ATOM 1700 O O . ILE A 1 219 ? 1.372 -13.842 -9.683 1.00 89.06 219 ILE A O 1
ATOM 1704 N N . THR A 1 220 ? 2.517 -12.896 -8.018 1.00 88.62 220 THR A N 1
ATOM 1705 C CA . THR A 1 220 ? 3.284 -14.123 -7.751 1.00 88.62 220 THR A CA 1
ATOM 1706 C C . THR A 1 220 ? 2.424 -15.235 -7.174 1.00 88.62 220 THR A C 1
ATOM 1708 O O . THR A 1 220 ? 2.662 -16.390 -7.490 1.00 88.62 220 THR A O 1
ATOM 1711 N N . GLN A 1 221 ? 1.422 -14.924 -6.348 1.00 83.44 221 GLN A N 1
ATOM 1712 C CA . GLN A 1 221 ? 0.531 -15.931 -5.752 1.00 83.44 221 GLN A CA 1
ATOM 1713 C C . GLN A 1 221 ? -0.139 -16.856 -6.789 1.00 83.44 221 GLN A C 1
ATOM 1715 O O . GLN A 1 221 ? 0.043 -18.069 -6.683 1.00 83.44 221 GLN A O 1
ATOM 1720 N N . PRO A 1 222 ? -0.855 -16.340 -7.805 1.00 82.12 222 PRO A N 1
ATOM 1721 C CA . PRO A 1 222 ? -1.412 -17.171 -8.868 1.00 82.12 222 PRO A CA 1
ATOM 1722 C C . PRO A 1 222 ? -0.328 -17.842 -9.725 1.00 82.12 222 PRO A C 1
ATOM 1724 O O . PRO A 1 222 ? -0.463 -19.028 -10.017 1.00 82.12 222 PRO A O 1
ATOM 1727 N N . LEU A 1 223 ? 0.772 -17.156 -10.067 1.00 89.06 223 LEU A N 1
ATOM 1728 C CA . LEU A 1 223 ? 1.876 -17.780 -10.819 1.00 89.06 223 LEU A CA 1
ATOM 1729 C C . LEU A 1 223 ? 2.472 -18.988 -10.078 1.00 89.06 223 LEU A C 1
ATOM 1731 O O . LEU A 1 223 ? 2.730 -20.026 -10.679 1.00 89.06 223 LEU A O 1
ATOM 1735 N N . ALA A 1 224 ? 2.644 -18.879 -8.761 1.00 85.38 224 ALA A N 1
ATOM 1736 C CA . ALA A 1 224 ? 3.145 -19.946 -7.900 1.00 85.38 224 ALA A CA 1
ATOM 1737 C C . ALA A 1 224 ? 2.191 -21.149 -7.823 1.00 85.38 224 ALA A C 1
ATOM 1739 O O . ALA A 1 224 ? 2.644 -22.272 -7.621 1.00 85.38 224 ALA A O 1
ATOM 1740 N N . ALA A 1 225 ? 0.888 -20.923 -8.011 1.00 81.75 225 ALA A N 1
ATOM 1741 C CA . ALA A 1 225 ? -0.119 -21.974 -8.144 1.00 81.75 225 ALA A CA 1
ATOM 1742 C C . ALA A 1 225 ? -0.211 -22.551 -9.575 1.00 81.75 225 ALA A C 1
ATOM 1744 O O . ALA A 1 225 ? -1.055 -23.406 -9.834 1.00 81.75 225 ALA A O 1
ATOM 1745 N N . GLY A 1 226 ? 0.618 -22.079 -10.516 1.00 86.50 226 GLY A N 1
ATOM 1746 C CA . GLY A 1 226 ? 0.610 -22.501 -11.921 1.00 86.50 226 GLY A CA 1
ATOM 1747 C C . GLY A 1 226 ? -0.437 -21.800 -12.794 1.00 86.50 226 GLY A C 1
ATOM 1748 O O . GLY A 1 226 ? -0.692 -22.238 -13.913 1.00 86.50 226 GLY A O 1
ATOM 1749 N N . CYS A 1 227 ? -1.063 -20.729 -12.299 1.00 86.62 227 CYS A N 1
ATOM 1750 C CA . CYS A 1 227 ? -2.041 -19.942 -13.050 1.00 86.62 227 CYS A CA 1
ATOM 1751 C C . CYS A 1 227 ? -1.358 -18.954 -14.005 1.00 86.62 227 CYS A C 1
ATOM 1753 O O . CYS A 1 227 ? -0.191 -18.605 -13.836 1.00 86.62 227 CYS A O 1
ATOM 1755 N N . THR A 1 228 ? -2.116 -18.444 -14.975 1.00 91.25 228 THR A N 1
ATOM 1756 C CA . THR A 1 228 ? -1.706 -17.282 -15.782 1.00 91.25 228 THR A CA 1
ATOM 1757 C C . THR A 1 228 ? -2.309 -16.008 -15.205 1.00 91.25 228 THR A C 1
ATOM 1759 O O . THR A 1 228 ? -3.373 -16.037 -14.585 1.00 91.25 228 THR A O 1
ATOM 1762 N N . VAL A 1 229 ? -1.635 -14.877 -15.389 1.00 90.88 229 VAL A N 1
ATOM 1763 C CA . VAL A 1 229 ? -2.023 -13.602 -14.785 1.00 90.88 229 VAL A CA 1
ATOM 1764 C C . VAL A 1 229 ? -2.303 -12.563 -15.855 1.00 90.88 229 VAL A C 1
ATOM 1766 O O . VAL A 1 229 ? -1.491 -12.326 -16.750 1.00 90.88 229 VAL A O 1
ATOM 1769 N N . VAL A 1 230 ? -3.442 -11.893 -15.712 1.00 88.25 230 VAL A N 1
ATOM 1770 C CA . VAL A 1 230 ? -3.736 -10.616 -16.357 1.00 88.25 230 VAL A CA 1
ATOM 1771 C C . VAL A 1 230 ? -3.614 -9.543 -15.283 1.00 88.25 230 VAL A C 1
ATOM 1773 O O . VAL A 1 230 ? -4.467 -9.411 -14.414 1.00 88.25 230 VAL A O 1
ATOM 1776 N N . PHE A 1 231 ? -2.524 -8.792 -15.305 1.00 91.75 231 PHE A N 1
ATOM 1777 C CA . PHE A 1 231 ? -2.246 -7.729 -14.359 1.00 91.75 231 PHE A CA 1
ATOM 1778 C C . PHE A 1 231 ? -2.728 -6.385 -14.908 1.00 91.75 231 PHE A C 1
ATOM 1780 O O . PHE A 1 231 ? -2.152 -5.838 -15.849 1.00 91.75 231 PHE A O 1
ATOM 1787 N N . LYS A 1 232 ? -3.775 -5.823 -14.303 1.00 85.50 232 LYS A N 1
ATOM 1788 C CA . LYS A 1 232 ? -4.227 -4.463 -14.593 1.00 85.50 232 LYS A CA 1
ATOM 1789 C C . LYS A 1 232 ? -3.398 -3.472 -13.773 1.00 85.50 232 LYS A C 1
ATOM 1791 O O . LYS A 1 232 ? -3.574 -3.363 -12.559 1.00 85.50 232 LYS A O 1
ATOM 1796 N N . ALA A 1 233 ? -2.514 -2.745 -14.449 1.00 85.25 233 ALA A N 1
ATOM 1797 C CA . ALA A 1 233 ? -1.677 -1.724 -13.837 1.00 85.25 233 ALA A CA 1
ATOM 1798 C C . ALA A 1 233 ? -2.494 -0.472 -13.480 1.00 85.25 233 ALA A C 1
ATOM 1800 O O . ALA A 1 233 ? -3.381 -0.04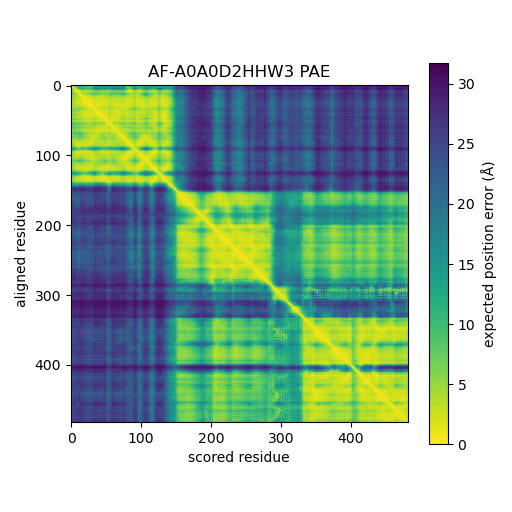6 -14.225 1.00 85.25 233 ALA A O 1
ATOM 1801 N N . SER A 1 234 ? -2.164 0.136 -12.343 1.00 81.50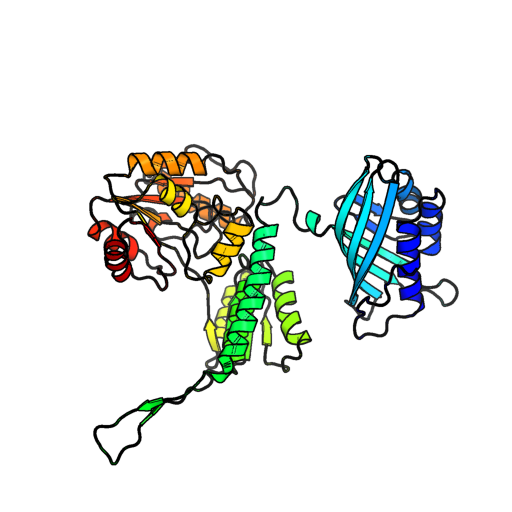 234 SER A N 1
ATOM 1802 C CA . SER A 1 234 ? -2.771 1.381 -11.883 1.00 81.50 234 SER A CA 1
ATOM 1803 C C . SER A 1 234 ? -2.358 2.552 -12.772 1.00 81.50 234 SER A C 1
ATOM 1805 O O . SER A 1 234 ? -1.173 2.807 -12.991 1.00 81.50 234 SER A O 1
ATOM 1807 N N . GLU A 1 235 ? -3.341 3.326 -13.220 1.00 76.75 235 GLU A N 1
ATOM 1808 C CA . GLU A 1 235 ? -3.170 4.590 -13.936 1.00 76.75 235 GLU A CA 1
ATOM 1809 C C . GLU A 1 235 ? -2.446 5.667 -13.114 1.00 76.75 235 GLU A C 1
ATOM 1811 O O . GLU A 1 235 ? -1.866 6.587 -13.686 1.00 76.75 235 GLU A O 1
ATOM 1816 N N . LEU A 1 236 ? -2.436 5.535 -11.783 1.00 73.94 236 LEU A N 1
ATOM 1817 C CA . LEU A 1 236 ? -1.743 6.450 -10.870 1.00 73.94 236 LEU A CA 1
ATOM 1818 C C . LEU A 1 236 ? -0.269 6.077 -10.653 1.00 73.94 236 LEU A C 1
ATOM 1820 O O . LEU A 1 236 ? 0.513 6.904 -10.194 1.00 73.94 236 LEU A O 1
ATOM 1824 N N . SER A 1 237 ? 0.136 4.847 -10.987 1.00 77.31 237 SER A N 1
ATOM 1825 C CA . SER A 1 237 ? 1.523 4.380 -10.845 1.00 77.31 237 SER A CA 1
ATOM 1826 C C . SER A 1 237 ? 1.990 3.491 -12.013 1.00 77.31 237 SER A C 1
ATOM 1828 O O . SER A 1 237 ? 2.574 2.427 -11.771 1.00 77.31 237 SER A O 1
ATOM 1830 N N . PRO A 1 238 ? 1.783 3.900 -13.283 1.00 77.94 238 PRO A N 1
ATOM 1831 C CA . PRO A 1 238 ? 1.976 3.020 -14.433 1.00 77.94 238 PRO A CA 1
ATOM 1832 C C . PRO A 1 238 ? 3.443 2.610 -14.590 1.00 77.94 238 PRO A C 1
ATOM 1834 O O . PRO A 1 238 ? 3.750 1.440 -14.774 1.00 77.94 238 PRO A O 1
ATOM 1837 N N . ARG A 1 239 ? 4.387 3.544 -14.421 1.00 77.38 239 ARG A N 1
ATOM 1838 C CA . ARG A 1 239 ? 5.825 3.248 -14.545 1.00 77.38 239 ARG A CA 1
ATOM 1839 C C . ARG A 1 239 ? 6.298 2.196 -13.545 1.00 77.38 239 ARG A C 1
ATOM 1841 O O . ARG A 1 239 ? 7.001 1.268 -13.929 1.00 77.38 239 ARG A O 1
ATOM 1848 N N . THR A 1 240 ? 5.899 2.333 -12.283 1.00 78.94 240 THR A N 1
ATOM 1849 C CA . THR A 1 240 ? 6.285 1.401 -11.216 1.00 78.94 240 THR A CA 1
ATOM 1850 C C . THR A 1 240 ? 5.698 0.015 -11.459 1.00 78.94 240 THR A C 1
ATOM 1852 O O . THR A 1 240 ? 6.404 -0.980 -11.348 1.00 78.94 240 THR A O 1
ATOM 1855 N N . HIS A 1 241 ? 4.424 -0.066 -11.847 1.00 84.12 241 HIS A N 1
ATOM 1856 C CA . HIS A 1 241 ? 3.757 -1.342 -12.118 1.00 84.12 241 HIS A CA 1
ATOM 1857 C C . HIS A 1 241 ? 4.331 -2.055 -13.345 1.00 84.12 241 HIS A C 1
ATOM 1859 O O . HIS A 1 241 ? 4.566 -3.261 -13.297 1.00 84.12 241 HIS A O 1
ATOM 1865 N N . HIS A 1 242 ? 4.624 -1.317 -14.417 1.00 84.50 242 HIS A N 1
ATOM 1866 C CA . HIS A 1 242 ? 5.287 -1.874 -15.600 1.00 84.50 242 HIS A CA 1
ATOM 1867 C C . HIS A 1 242 ? 6.718 -2.324 -15.298 1.00 84.50 242 HIS A C 1
ATOM 1869 O O . HIS A 1 242 ? 7.144 -3.355 -15.810 1.00 84.50 242 HIS A O 1
ATOM 1875 N N . LEU A 1 243 ? 7.441 -1.616 -14.422 1.00 83.44 243 LEU A N 1
ATOM 1876 C CA . LEU A 1 243 ? 8.751 -2.060 -13.945 1.00 83.44 243 LEU A CA 1
ATOM 1877 C C . LEU A 1 243 ? 8.650 -3.392 -13.189 1.00 83.44 243 LEU A C 1
ATOM 1879 O O . LEU A 1 243 ? 9.420 -4.301 -13.478 1.00 83.44 243 LEU A O 1
ATOM 1883 N N . VAL A 1 244 ? 7.682 -3.533 -12.276 1.00 83.56 244 VAL A N 1
ATOM 1884 C CA . VAL A 1 244 ? 7.444 -4.796 -11.555 1.00 83.56 244 VAL A CA 1
ATOM 1885 C C . VAL A 1 244 ? 7.159 -5.931 -12.535 1.00 83.56 244 VAL A C 1
ATOM 1887 O O . VAL A 1 244 ? 7.781 -6.981 -12.434 1.00 83.56 244 VAL A O 1
ATOM 1890 N N . ALA A 1 245 ? 6.279 -5.723 -13.517 1.00 89.19 245 ALA A N 1
ATOM 1891 C CA . ALA A 1 245 ? 5.990 -6.744 -14.522 1.00 89.19 245 ALA A CA 1
ATOM 1892 C C . ALA A 1 245 ? 7.225 -7.104 -15.366 1.00 89.19 245 ALA A C 1
ATOM 1894 O O . ALA A 1 245 ? 7.502 -8.285 -15.578 1.00 89.19 245 ALA A O 1
ATOM 1895 N N . LYS A 1 246 ? 8.008 -6.100 -15.783 1.00 85.88 246 LYS A N 1
ATOM 1896 C CA . LYS A 1 246 ? 9.271 -6.305 -16.501 1.00 85.88 246 LYS A CA 1
ATOM 1897 C C . LYS A 1 246 ? 10.253 -7.155 -15.695 1.00 85.88 246 LYS A C 1
ATOM 1899 O O . LYS A 1 246 ? 10.898 -8.008 -16.284 1.00 85.88 246 LYS A O 1
ATOM 1904 N N . MET A 1 247 ? 10.325 -6.997 -14.371 1.00 85.25 247 MET A N 1
ATOM 1905 C CA . MET A 1 247 ? 11.198 -7.830 -13.531 1.00 85.25 247 MET A CA 1
ATOM 1906 C C . MET A 1 247 ? 10.862 -9.325 -13.627 1.00 85.25 247 MET A C 1
ATOM 1908 O O . MET A 1 247 ? 11.777 -10.141 -13.632 1.00 85.25 247 MET A O 1
ATOM 1912 N N . PHE A 1 248 ? 9.581 -9.699 -13.731 1.00 88.12 248 PHE A N 1
ATOM 1913 C CA . PHE A 1 248 ? 9.192 -11.102 -13.933 1.00 88.12 248 PHE A CA 1
ATOM 1914 C C . PHE A 1 248 ? 9.549 -11.600 -15.335 1.00 88.12 248 PHE A C 1
ATOM 1916 O O . PHE A 1 248 ? 10.026 -12.722 -15.483 1.00 88.12 248 PHE A O 1
ATOM 1923 N N . ILE A 1 249 ? 9.342 -10.766 -16.357 1.00 85.62 249 ILE A N 1
ATOM 1924 C CA . ILE A 1 249 ? 9.688 -11.100 -17.746 1.00 85.62 249 ILE A CA 1
ATOM 1925 C C . ILE A 1 249 ? 11.204 -11.298 -17.880 1.00 85.62 249 ILE A C 1
ATOM 1927 O O . ILE A 1 249 ? 11.643 -12.324 -18.390 1.00 85.62 249 ILE A O 1
ATOM 1931 N N . ASP A 1 250 ? 11.998 -10.364 -17.354 1.00 83.69 250 ASP A N 1
ATOM 1932 C CA . ASP A 1 250 ? 13.464 -10.420 -17.368 1.00 83.69 250 ASP A CA 1
ATOM 1933 C C . ASP A 1 250 ? 14.001 -11.615 -16.554 1.00 83.69 250 ASP A C 1
ATOM 1935 O O . ASP A 1 250 ? 15.073 -12.132 -16.854 1.00 83.69 250 ASP A O 1
ATOM 1939 N N . ALA A 1 251 ? 13.250 -12.098 -15.556 1.00 85.56 251 ALA A N 1
ATOM 1940 C CA . ALA A 1 251 ? 13.575 -13.315 -14.808 1.00 85.56 251 ALA A CA 1
ATOM 1941 C C . ALA A 1 251 ? 13.307 -14.619 -15.591 1.00 85.56 251 ALA A C 1
ATOM 1943 O O . ALA A 1 251 ? 13.567 -15.703 -15.069 1.00 85.56 251 ALA A O 1
ATOM 1944 N N . GLY A 1 252 ? 12.797 -14.534 -16.825 1.00 87.56 252 GLY A N 1
ATOM 1945 C CA . GLY A 1 252 ? 12.566 -15.682 -17.703 1.00 87.56 252 GLY A CA 1
ATOM 1946 C C . GLY A 1 252 ? 11.171 -16.298 -17.591 1.00 87.56 252 GLY A C 1
ATOM 1947 O O . GLY A 1 252 ? 10.995 -17.471 -17.922 1.00 87.56 252 GLY A O 1
ATOM 1948 N N . LEU A 1 253 ? 10.172 -15.544 -17.117 1.00 91.06 253 LEU A N 1
ATOM 1949 C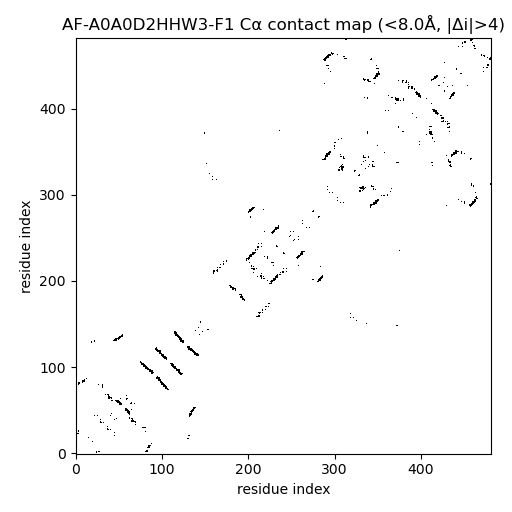 CA . LEU A 1 253 ? 8.795 -16.034 -17.071 1.00 91.06 253 LEU A CA 1
ATOM 1950 C C . LEU A 1 253 ? 8.293 -16.377 -18.496 1.00 91.06 253 LEU A C 1
ATOM 1952 O O . LEU A 1 253 ? 8.492 -15.572 -19.410 1.00 91.06 253 LEU A O 1
ATOM 1956 N N . PRO A 1 254 ? 7.624 -17.529 -18.713 1.00 92.19 254 PRO A N 1
ATOM 1957 C CA . PRO A 1 254 ? 7.143 -17.913 -20.038 1.00 92.19 254 PRO A CA 1
ATOM 1958 C C . PRO A 1 254 ? 6.209 -16.874 -20.667 1.00 92.19 254 PRO A C 1
ATOM 1960 O O . PRO A 1 254 ? 5.394 -16.245 -19.984 1.00 92.19 254 PRO A O 1
ATOM 1963 N N . ALA A 1 255 ? 6.279 -16.736 -21.993 1.00 92.69 255 ALA A N 1
ATOM 1964 C CA . ALA A 1 255 ? 5.379 -15.862 -22.737 1.00 92.69 255 ALA A CA 1
ATOM 1965 C C . ALA A 1 255 ? 3.907 -16.226 -22.463 1.00 92.69 255 ALA A C 1
ATOM 1967 O O . ALA A 1 255 ? 3.527 -17.395 -22.492 1.00 92.69 255 ALA A O 1
ATOM 1968 N N . GLY A 1 256 ? 3.080 -15.217 -22.177 1.00 89.06 256 GLY A N 1
ATOM 1969 C CA . GLY A 1 256 ? 1.660 -15.388 -21.852 1.00 89.06 256 GLY A CA 1
ATOM 1970 C C . GLY A 1 256 ? 1.359 -15.750 -20.392 1.00 89.06 256 GLY A C 1
ATOM 1971 O O . GLY A 1 256 ? 0.200 -15.661 -19.988 1.00 89.06 256 GLY A O 1
ATOM 1972 N N . ALA A 1 257 ? 2.362 -16.085 -19.571 1.00 93.75 257 ALA A N 1
ATOM 1973 C CA . ALA A 1 257 ? 2.147 -16.349 -18.146 1.00 93.75 257 ALA A CA 1
ATOM 1974 C C . ALA A 1 257 ? 1.786 -15.076 -17.361 1.00 93.75 257 ALA A C 1
ATOM 1976 O O . ALA A 1 257 ? 0.948 -15.127 -16.465 1.00 93.75 257 ALA A O 1
ATOM 1977 N N . LEU A 1 258 ? 2.368 -13.929 -17.725 1.00 95.31 258 LEU A N 1
ATOM 1978 C CA . LEU A 1 258 ? 2.010 -12.608 -17.208 1.00 95.31 258 LEU A CA 1
ATOM 1979 C C . LEU A 1 258 ? 1.683 -11.673 -18.371 1.00 95.31 258 LEU A C 1
ATOM 1981 O O . LEU A 1 258 ? 2.509 -11.448 -19.251 1.00 95.31 258 LEU A O 1
ATOM 1985 N N . ASN A 1 259 ? 0.490 -11.092 -18.334 1.00 92.44 259 ASN A N 1
ATOM 1986 C CA . ASN A 1 259 ? -0.008 -10.141 -19.319 1.00 92.44 259 ASN A CA 1
ATOM 1987 C C . ASN A 1 259 ? -0.342 -8.841 -18.597 1.00 92.44 259 ASN A C 1
ATOM 1989 O O . ASN A 1 259 ? -0.997 -8.879 -17.560 1.00 92.44 259 ASN A O 1
ATOM 1993 N N . VAL A 1 260 ? 0.084 -7.694 -19.120 1.00 92.56 260 VAL A N 1
ATOM 1994 C CA . VAL A 1 260 ? -0.160 -6.393 -18.480 1.00 92.56 260 VAL A CA 1
ATOM 1995 C C . VAL A 1 260 ? -1.200 -5.614 -19.268 1.00 92.56 260 VAL A C 1
ATOM 1997 O O . VAL A 1 260 ? -1.066 -5.436 -20.476 1.00 92.56 260 VAL A O 1
ATOM 2000 N N . VAL A 1 261 ? -2.215 -5.103 -18.576 1.00 89.50 261 VAL A N 1
ATOM 2001 C CA . VAL A 1 261 ? -3.234 -4.215 -19.138 1.00 89.50 261 VAL A CA 1
ATOM 2002 C C . VAL A 1 261 ? -3.098 -2.843 -18.490 1.00 89.50 261 VAL A C 1
ATOM 2004 O O . VAL A 1 261 ? -3.201 -2.708 -17.273 1.00 89.50 261 VAL A O 1
ATOM 2007 N N . GLN A 1 262 ? -2.903 -1.811 -19.308 1.00 88.81 262 GLN A N 1
ATOM 2008 C CA . GLN A 1 262 ? -2.980 -0.416 -18.881 1.00 88.81 262 GLN A CA 1
ATOM 2009 C C . GLN A 1 262 ? -4.252 0.204 -19.442 1.00 88.81 262 GLN A C 1
ATOM 2011 O O . GLN A 1 262 ? -4.544 0.066 -20.627 1.00 88.81 262 GLN A O 1
ATOM 2016 N N . THR A 1 263 ? -4.990 0.926 -18.607 1.00 82.12 263 THR A N 1
ATOM 2017 C CA . THR A 1 263 ? -6.171 1.671 -19.051 1.00 82.12 263 THR A CA 1
ATOM 2018 C C . THR A 1 263 ? -6.083 3.114 -18.593 1.00 82.12 263 THR A C 1
ATOM 2020 O O . THR A 1 263 ? -5.400 3.416 -17.611 1.00 82.12 263 THR A O 1
ATOM 2023 N N . ARG A 1 264 ? -6.811 3.999 -19.277 1.00 80.94 264 ARG A N 1
ATOM 2024 C CA . ARG A 1 264 ? -7.204 5.285 -18.696 1.00 80.94 264 ARG A CA 1
ATOM 2025 C C . ARG A 1 264 ? -8.260 5.049 -17.614 1.00 80.94 264 ARG A C 1
ATOM 2027 O O . ARG A 1 264 ? -8.814 3.947 -17.513 1.00 80.94 264 ARG A O 1
ATOM 2034 N N . ARG A 1 265 ? -8.526 6.060 -16.786 1.00 77.06 265 ARG A N 1
ATOM 2035 C CA . ARG A 1 265 ? -9.464 5.930 -15.662 1.00 77.06 265 ARG A CA 1
ATOM 2036 C C . ARG A 1 265 ? -10.899 5.775 -16.154 1.00 77.06 265 ARG A C 1
ATOM 2038 O O . ARG A 1 265 ? -11.621 4.916 -15.662 1.00 77.06 265 ARG A O 1
ATOM 2045 N N . GLU A 1 266 ? -11.286 6.596 -17.119 1.00 81.62 266 GLU A N 1
ATOM 2046 C CA . GLU A 1 266 ? -12.605 6.631 -17.751 1.00 81.62 266 GLU A CA 1
ATOM 2047 C C . GLU A 1 266 ? -12.970 5.306 -18.435 1.00 81.62 266 GLU A C 1
ATOM 2049 O O . GLU A 1 266 ? -14.136 4.926 -18.471 1.00 81.62 266 GLU A O 1
ATOM 2054 N N . ASP A 1 267 ? -11.966 4.553 -18.885 1.00 79.75 267 ASP A N 1
ATOM 2055 C CA . ASP A 1 267 ? -12.149 3.249 -19.523 1.00 79.75 267 ASP A CA 1
ATOM 2056 C C . ASP A 1 267 ? -12.074 2.081 -18.525 1.00 79.75 267 ASP A C 1
ATOM 2058 O O . ASP A 1 267 ? -12.323 0.932 -18.895 1.00 79.75 267 ASP A O 1
ATOM 2062 N N . ALA A 1 268 ? -11.701 2.337 -17.264 1.00 72.56 268 ALA A N 1
ATOM 2063 C CA . ALA A 1 268 ? -11.355 1.284 -16.314 1.00 72.56 268 ALA A CA 1
ATOM 2064 C C . ALA A 1 268 ? -12.527 0.336 -16.035 1.00 72.56 268 ALA A C 1
ATOM 2066 O O . ALA A 1 268 ? -12.309 -0.872 -16.008 1.00 72.56 268 ALA A O 1
ATOM 2067 N N . GLU A 1 269 ? -13.743 0.864 -15.875 1.00 71.81 269 GLU A N 1
ATOM 2068 C CA . GLU A 1 269 ? -14.953 0.062 -15.658 1.00 71.81 269 GLU A CA 1
ATOM 2069 C C . GLU A 1 269 ? -15.243 -0.840 -16.859 1.00 71.81 269 GLU A C 1
ATOM 2071 O O . GLU A 1 269 ? -15.388 -2.050 -16.700 1.00 71.81 269 GLU A O 1
ATOM 2076 N N . ASN A 1 270 ? -15.261 -0.269 -18.067 1.00 71.12 270 ASN A N 1
ATOM 2077 C CA . ASN A 1 270 ? -15.552 -1.009 -19.293 1.00 71.12 270 ASN A CA 1
ATOM 2078 C C . ASN A 1 270 ? -14.539 -2.131 -19.532 1.00 71.12 270 ASN A C 1
ATOM 2080 O O . ASN A 1 270 ? -14.935 -3.258 -19.825 1.00 71.12 270 ASN A O 1
ATOM 2084 N N . VAL A 1 271 ? -13.245 -1.842 -19.363 1.00 73.44 271 VAL A N 1
ATOM 2085 C CA . VAL A 1 271 ? -12.185 -2.842 -19.533 1.00 73.44 271 VAL A CA 1
ATOM 2086 C C . VAL A 1 271 ? -12.269 -3.915 -18.453 1.00 73.44 271 VAL A C 1
ATOM 2088 O O . VAL A 1 271 ? -12.238 -5.095 -18.782 1.00 73.44 271 VAL A O 1
ATOM 2091 N N . THR A 1 272 ? -12.419 -3.543 -17.178 1.00 68.50 272 THR A N 1
ATOM 2092 C CA . THR A 1 272 ? -12.537 -4.533 -16.097 1.00 68.50 272 THR A CA 1
ATOM 2093 C C . THR A 1 272 ? -13.759 -5.421 -16.312 1.00 68.50 272 THR A C 1
ATOM 2095 O O . THR A 1 272 ? -13.626 -6.638 -16.243 1.00 68.50 272 THR A O 1
ATOM 2098 N N . ARG A 1 273 ? -14.918 -4.844 -16.662 1.00 65.88 273 ARG A N 1
ATOM 2099 C CA . ARG A 1 273 ? -16.146 -5.590 -16.968 1.00 65.88 273 ARG A CA 1
ATOM 2100 C C . ARG A 1 273 ? -15.953 -6.563 -18.130 1.00 65.88 273 ARG A C 1
ATOM 2102 O O . ARG A 1 273 ? -16.402 -7.699 -18.042 1.00 65.88 273 ARG A O 1
ATOM 2109 N N . ALA A 1 274 ? -15.275 -6.140 -19.195 1.00 70.56 274 ALA A N 1
ATOM 2110 C CA . ALA A 1 274 ? -14.982 -7.006 -20.334 1.00 70.56 274 ALA A CA 1
ATOM 2111 C C . ALA A 1 274 ? -14.073 -8.185 -19.949 1.00 70.56 274 ALA A C 1
ATOM 2113 O O . ALA A 1 274 ? -14.307 -9.304 -20.398 1.00 70.56 274 ALA A O 1
ATOM 2114 N N . VAL A 1 275 ? -13.071 -7.956 -19.092 1.00 65.75 275 VAL A N 1
ATOM 2115 C CA . VAL A 1 275 ? -12.149 -9.012 -18.650 1.00 65.75 275 VAL A CA 1
ATOM 2116 C C . VAL A 1 275 ? -12.839 -9.994 -17.698 1.00 65.75 275 VAL A C 1
ATOM 2118 O O . VAL A 1 275 ? -12.721 -11.197 -17.899 1.00 65.75 275 VAL A O 1
ATOM 2121 N N . ILE A 1 276 ? -13.598 -9.521 -16.702 1.00 63.34 276 ILE A N 1
ATOM 2122 C CA . ILE A 1 276 ? -14.291 -10.411 -15.746 1.00 63.34 276 ILE A CA 1
ATOM 2123 C C . ILE A 1 276 ? -15.479 -11.158 -16.364 1.00 63.34 276 ILE A C 1
ATOM 2125 O O . ILE A 1 276 ? -15.875 -12.195 -15.848 1.00 63.34 276 ILE A O 1
ATOM 2129 N N . ALA A 1 277 ? -16.058 -10.650 -17.459 1.00 63.00 277 ALA A N 1
ATOM 2130 C CA . ALA A 1 277 ? -17.110 -11.355 -18.189 1.00 63.00 277 ALA A CA 1
ATOM 2131 C C . ALA A 1 277 ? -16.591 -12.628 -18.879 1.00 63.00 277 ALA A C 1
ATOM 2133 O O . ALA A 1 277 ? -17.386 -13.481 -19.275 1.00 63.00 277 ALA A O 1
ATOM 2134 N N . HIS A 1 278 ? -15.271 -12.767 -19.038 1.00 64.31 278 HIS A N 1
ATOM 2135 C CA . HIS A 1 278 ? -14.683 -13.972 -19.594 1.00 64.31 278 HIS A CA 1
ATOM 2136 C C . HIS A 1 278 ? -14.744 -15.112 -18.559 1.00 64.31 278 HIS A C 1
ATOM 2138 O O . HIS A 1 278 ? -14.155 -14.986 -17.485 1.00 64.31 278 HIS A O 1
ATOM 2144 N N . PRO A 1 279 ? -15.374 -16.262 -18.867 1.00 54.94 279 PRO A N 1
ATOM 2145 C CA . PRO A 1 279 ? -15.646 -17.318 -17.882 1.00 54.94 279 PRO A CA 1
ATOM 2146 C C . PRO A 1 279 ? -14.384 -17.970 -17.296 1.00 54.94 279 PRO A C 1
ATOM 2148 O O . PRO A 1 279 ? -14.449 -18.602 -16.249 1.00 54.94 279 PRO A O 1
ATOM 2151 N N . ALA A 1 280 ? -13.236 -17.819 -17.963 1.00 60.25 280 ALA A N 1
ATOM 2152 C CA . ALA A 1 280 ? -11.947 -18.324 -17.486 1.00 60.25 280 ALA A CA 1
ATOM 2153 C C . ALA A 1 280 ? -11.218 -17.386 -16.501 1.00 60.25 280 ALA A C 1
ATOM 2155 O O . ALA A 1 280 ? -10.103 -17.710 -16.100 1.00 60.25 280 ALA A O 1
ATOM 2156 N N . ILE A 1 281 ? -11.787 -16.218 -16.170 1.00 53.91 281 ILE A N 1
ATOM 2157 C CA . ILE A 1 281 ? -11.147 -15.212 -15.317 1.00 53.91 281 ILE A CA 1
ATOM 2158 C C . ILE A 1 281 ? -11.707 -15.256 -13.897 1.00 53.91 281 ILE A C 1
ATOM 2160 O O . ILE A 1 281 ? -12.899 -15.065 -13.673 1.00 53.91 281 ILE A O 1
ATOM 2164 N N . LEU A 1 282 ? -10.805 -15.401 -12.927 1.00 54.47 282 LEU A N 1
ATOM 2165 C CA . LEU A 1 282 ? -11.078 -15.153 -11.513 1.00 54.47 282 LEU A CA 1
ATOM 2166 C C . LEU A 1 282 ? -10.558 -13.761 -11.116 1.00 54.47 282 LEU A C 1
ATOM 2168 O O . LEU A 1 282 ? -9.438 -13.396 -11.474 1.00 54.47 282 LEU A O 1
ATOM 2172 N N . LEU A 1 283 ? -11.363 -12.977 -10.391 1.00 45.69 283 LEU A N 1
ATOM 2173 C CA . LEU A 1 283 ? -10.991 -11.634 -9.931 1.00 45.69 283 LEU A CA 1
ATOM 2174 C C . LEU A 1 283 ? -10.342 -11.680 -8.544 1.00 45.69 283 LEU A C 1
ATOM 2176 O O . LEU A 1 283 ? -10.913 -12.226 -7.603 1.00 45.69 283 LEU A O 1
ATOM 2180 N N . MET A 1 284 ? -9.196 -11.013 -8.409 1.00 49.81 284 MET A N 1
ATOM 2181 C CA . MET A 1 284 ? -8.568 -10.705 -7.127 1.00 49.81 284 MET A CA 1
ATOM 2182 C C . MET A 1 284 ? -8.384 -9.185 -6.986 1.00 49.81 284 MET A C 1
ATOM 2184 O O . MET A 1 284 ? -7.626 -8.569 -7.742 1.00 49.81 284 MET A O 1
ATOM 2188 N N . GLU A 1 285 ? -9.073 -8.584 -6.012 1.00 49.09 285 GLU A N 1
ATOM 2189 C CA . GLU A 1 285 ? -9.079 -7.140 -5.729 1.00 49.09 285 GLU A CA 1
ATOM 2190 C C . GLU A 1 285 ? -8.782 -6.877 -4.240 1.00 49.09 285 GLU A C 1
ATOM 2192 O O . GLU A 1 285 ? -9.000 -7.746 -3.395 1.00 49.09 285 GLU A O 1
ATOM 2197 N N . LEU A 1 286 ? -8.190 -5.719 -3.924 1.00 51.06 286 LEU A N 1
ATOM 2198 C CA . LEU A 1 286 ? -7.715 -5.368 -2.581 1.00 51.06 286 LEU A CA 1
ATOM 2199 C C . LEU A 1 286 ? -8.324 -4.029 -2.122 1.00 51.06 286 LEU A C 1
ATOM 2201 O O . LEU A 1 286 ? -7.897 -2.980 -2.601 1.00 51.06 286 LEU A O 1
ATOM 2205 N N . GLY A 1 287 ? -9.209 -4.060 -1.116 1.00 48.41 287 GLY A N 1
ATOM 2206 C CA . GLY A 1 287 ? -9.770 -2.879 -0.433 1.00 48.41 287 GLY A CA 1
ATOM 2207 C C . GLY A 1 287 ? -10.269 -3.182 0.996 1.00 48.41 287 GLY A C 1
ATOM 2208 O O . GLY A 1 287 ? -10.374 -4.352 1.367 1.00 48.41 287 GLY A O 1
ATOM 2209 N N . GLY A 1 288 ? -10.542 -2.153 1.821 1.00 41.78 288 GLY A N 1
ATOM 2210 C CA . GLY A 1 288 ? -11.178 -2.309 3.146 1.00 41.78 288 GLY A CA 1
ATOM 2211 C C . GLY A 1 288 ? -11.090 -1.090 4.086 1.00 41.78 288 GLY A C 1
ATOM 2212 O O . GLY A 1 288 ? -10.202 -0.267 3.935 1.00 41.78 288 GLY A O 1
ATOM 2213 N N . LYS A 1 289 ? -11.992 -1.012 5.080 1.00 41.41 289 LYS A N 1
ATOM 2214 C CA . LYS A 1 289 ? -11.984 -0.084 6.236 1.00 41.41 289 LYS A CA 1
ATOM 2215 C C . LYS A 1 289 ? -11.698 -0.890 7.508 1.00 41.41 289 LYS A C 1
ATOM 2217 O O . LYS A 1 289 ? -12.302 -1.943 7.700 1.00 41.41 289 LYS A O 1
ATOM 2222 N N . CYS A 1 290 ? -10.779 -0.427 8.359 1.00 49.28 290 CYS A N 1
ATOM 2223 C CA . CYS A 1 290 ? -10.246 -1.237 9.464 1.00 49.28 290 CYS A CA 1
ATOM 2224 C C . CYS A 1 290 ? -10.639 -0.710 10.857 1.00 49.28 290 CYS A C 1
ATOM 2226 O O . CYS A 1 290 ? -10.143 0.360 11.242 1.00 49.28 290 CYS A O 1
ATOM 2228 N N . PRO A 1 291 ? -11.514 -1.413 11.613 1.00 40.41 291 PRO A N 1
ATOM 2229 C CA . PRO A 1 291 ? -11.847 -1.053 12.993 1.00 40.41 291 PRO A CA 1
ATOM 2230 C C . PRO A 1 291 ? -10.672 -1.240 13.963 1.00 40.41 291 PRO A C 1
ATOM 2232 O O . PRO A 1 291 ? -9.787 -2.064 13.775 1.00 40.41 291 PRO A O 1
ATOM 2235 N N . THR A 1 292 ? -10.635 -0.475 15.047 1.00 54.53 292 THR A N 1
ATOM 2236 C CA . THR A 1 292 ? -9.653 -0.633 16.127 1.00 54.53 292 THR A CA 1
ATOM 2237 C C . THR A 1 292 ? -10.345 -0.407 17.471 1.00 54.53 292 THR A C 1
ATOM 2239 O O . THR A 1 292 ? -10.910 0.662 17.691 1.00 54.53 292 THR A O 1
ATOM 2242 N N . ILE A 1 293 ? -10.309 -1.403 18.365 1.00 59.62 293 ILE A N 1
ATOM 2243 C CA . ILE A 1 293 ? -10.963 -1.381 19.684 1.00 59.62 293 ILE A CA 1
ATOM 2244 C C . ILE A 1 293 ? -9.916 -1.194 20.792 1.00 59.62 293 ILE A C 1
ATOM 2246 O O . ILE A 1 293 ? -8.944 -1.946 20.883 1.00 59.62 293 ILE A O 1
ATOM 2250 N N . VAL A 1 294 ? -10.131 -0.214 21.669 1.00 54.22 294 VAL A N 1
ATOM 2251 C CA . VAL A 1 294 ? -9.280 0.111 22.822 1.00 54.22 294 VAL A CA 1
ATOM 2252 C C . VAL A 1 294 ? -10.068 -0.130 24.112 1.00 54.22 294 VAL A C 1
ATOM 2254 O O . VAL A 1 294 ? -11.007 0.607 24.419 1.00 54.22 294 VAL A O 1
ATOM 2257 N N . LEU A 1 295 ? -9.697 -1.169 24.869 1.00 46.00 295 LEU A N 1
ATOM 2258 C CA . LEU A 1 295 ? -10.371 -1.533 26.122 1.00 46.00 295 LEU A CA 1
ATOM 2259 C C . LEU A 1 295 ? -9.902 -0.661 27.300 1.00 46.00 295 LEU A C 1
ATOM 2261 O O . LEU A 1 295 ? -8.830 -0.063 27.259 1.00 46.00 295 LEU A O 1
ATOM 2265 N N . ASP A 1 296 ? -10.689 -0.615 28.371 1.00 48.91 296 ASP A N 1
ATOM 2266 C CA . ASP A 1 296 ? -10.513 0.226 29.567 1.00 48.91 296 ASP A CA 1
ATOM 2267 C C . ASP A 1 296 ? -9.296 -0.141 30.427 1.00 48.91 296 ASP A C 1
ATOM 2269 O O . ASP A 1 296 ? -8.781 0.702 31.156 1.00 48.91 296 ASP A O 1
ATOM 2273 N N . ASP A 1 297 ? -8.787 -1.367 30.311 1.00 51.66 297 ASP A N 1
ATOM 2274 C CA . ASP A 1 297 ? -7.568 -1.808 30.993 1.00 51.66 297 ASP A CA 1
ATOM 2275 C C . ASP A 1 297 ? -6.289 -1.489 30.200 1.00 51.66 297 ASP A C 1
ATOM 2277 O O . ASP A 1 297 ? -5.191 -1.902 30.571 1.00 51.66 297 ASP A O 1
ATOM 2281 N N . THR A 1 298 ? -6.410 -0.775 29.081 1.00 46.28 298 THR A N 1
ATOM 2282 C CA . THR A 1 298 ? -5.286 -0.473 28.197 1.00 46.28 298 THR A CA 1
ATOM 2283 C C . THR A 1 298 ? -4.357 0.586 28.791 1.00 46.28 298 THR A C 1
ATOM 2285 O O . THR A 1 298 ? -4.791 1.624 29.286 1.00 46.28 298 THR A O 1
ATOM 2288 N N . ASP A 1 299 ? -3.041 0.386 28.652 1.00 62.44 299 ASP A N 1
ATOM 2289 C CA . ASP A 1 299 ? -2.078 1.478 28.830 1.00 62.44 299 ASP A CA 1
ATOM 2290 C C . ASP A 1 299 ? -2.238 2.512 27.704 1.00 62.44 299 ASP A C 1
ATOM 2292 O O . ASP A 1 299 ? -1.746 2.330 26.586 1.00 62.44 299 ASP A O 1
ATOM 2296 N N . VAL A 1 300 ? -2.943 3.599 28.010 1.00 45.31 300 VAL A N 1
ATOM 2297 C CA . VAL A 1 300 ? -3.248 4.688 27.074 1.00 45.31 300 VAL A CA 1
ATOM 2298 C C . VAL A 1 300 ? -1.980 5.288 26.456 1.00 45.31 300 VAL A C 1
ATOM 2300 O O . VAL A 1 300 ? -1.949 5.484 25.241 1.00 45.31 300 VAL A O 1
ATOM 2303 N N . SER A 1 301 ? -0.904 5.431 27.244 1.00 53.31 301 SER A N 1
ATOM 2304 C CA . SER A 1 301 ? 0.372 6.013 26.793 1.00 53.31 301 SER A CA 1
ATOM 2305 C C . SER A 1 301 ? 1.075 5.174 25.725 1.00 53.31 301 SER A C 1
ATOM 2307 O O . SER A 1 301 ? 1.895 5.668 24.952 1.00 53.31 301 SER A O 1
ATOM 2309 N N . ASN A 1 302 ? 0.695 3.901 25.638 1.00 53.06 302 ASN A N 1
ATOM 2310 C CA . ASN A 1 302 ? 1.160 2.947 24.650 1.00 53.06 302 ASN A CA 1
ATOM 2311 C C . ASN A 1 302 ? 0.144 2.764 23.509 1.00 53.06 302 ASN A C 1
ATOM 2313 O O . ASN A 1 302 ? 0.532 2.619 22.350 1.00 53.06 302 ASN A O 1
ATOM 2317 N N . ALA A 1 303 ? -1.156 2.764 23.808 1.00 42.19 303 ALA A N 1
ATOM 2318 C CA . ALA A 1 303 ? -2.206 2.493 22.832 1.00 42.19 303 ALA A CA 1
ATOM 2319 C C . ALA A 1 303 ? -2.612 3.696 21.982 1.00 42.19 303 ALA A C 1
ATOM 2321 O O . ALA A 1 303 ? -2.891 3.504 20.805 1.00 42.19 303 ALA A O 1
ATOM 2322 N N . ALA A 1 304 ? -2.602 4.923 22.509 1.00 43.00 304 ALA A N 1
ATOM 2323 C CA . ALA A 1 304 ? -2.902 6.118 21.719 1.00 43.00 304 ALA A CA 1
ATOM 2324 C C . ALA A 1 304 ? -1.870 6.334 20.592 1.00 43.00 304 ALA A C 1
ATOM 2326 O O . ALA A 1 304 ? -2.288 6.479 19.437 1.00 43.00 304 ALA A O 1
ATOM 2327 N N . PRO A 1 305 ? -0.543 6.216 20.836 1.00 46.84 305 PRO A N 1
ATOM 2328 C CA . PRO A 1 305 ? 0.438 6.155 19.754 1.00 46.84 305 PRO A CA 1
ATOM 2329 C C . PRO A 1 305 ? 0.187 4.983 18.805 1.00 46.84 305 PRO A C 1
ATOM 2331 O O . PRO A 1 305 ? 0.336 5.155 17.606 1.00 46.84 305 PRO A O 1
ATOM 2334 N N . LYS A 1 306 ? -0.262 3.821 19.304 1.00 51.38 306 LYS A N 1
ATOM 2335 C CA . LYS A 1 306 ? -0.594 2.629 18.501 1.00 51.38 306 LYS A CA 1
ATOM 2336 C C . LYS A 1 306 ? -1.903 2.698 17.709 1.00 51.38 306 LYS A C 1
ATOM 2338 O O . LYS A 1 306 ? -2.012 2.019 16.708 1.00 51.38 306 LYS A O 1
ATOM 2343 N N . CYS A 1 307 ? -2.869 3.529 18.070 1.00 40.66 307 CYS A N 1
ATOM 2344 C CA . CYS A 1 307 ? -4.075 3.756 17.260 1.00 40.66 307 CYS A CA 1
ATOM 2345 C C . CYS A 1 307 ? -3.834 4.815 16.182 1.00 40.66 307 CYS A C 1
ATOM 2347 O O . CYS A 1 307 ? -4.464 4.803 15.121 1.00 40.66 307 CYS A O 1
ATOM 2349 N N . ILE A 1 308 ? -2.860 5.705 16.425 1.00 39.22 308 ILE A N 1
ATOM 2350 C CA . ILE A 1 308 ? -2.175 6.371 15.322 1.00 39.22 308 ILE A CA 1
ATOM 2351 C C . ILE A 1 308 ? -1.553 5.252 14.503 1.00 39.22 308 ILE A C 1
ATOM 2353 O O . ILE A 1 308 ? -1.993 5.115 13.380 1.00 39.22 308 ILE A O 1
ATOM 2357 N N . VAL A 1 309 ? -0.734 4.382 15.114 1.00 37.66 309 VAL A N 1
ATOM 2358 C CA . VAL A 1 309 ? 0.066 3.254 14.581 1.00 37.66 309 VAL A CA 1
ATOM 2359 C C . VAL A 1 309 ? -0.682 1.938 14.308 1.00 37.66 309 VAL A C 1
ATOM 2361 O O . VAL A 1 309 ? -0.345 0.921 14.901 1.00 37.66 309 VAL A O 1
ATOM 2364 N N . ALA A 1 310 ? -1.677 1.953 13.405 1.00 38.47 310 ALA A N 1
ATOM 2365 C CA . ALA A 1 310 ? -2.479 0.797 12.945 1.00 38.47 310 ALA A CA 1
ATOM 2366 C C . ALA A 1 310 ? -1.718 -0.511 13.119 1.00 38.47 310 ALA A C 1
ATOM 2368 O O . ALA A 1 310 ? -0.735 -0.781 12.415 1.00 38.47 310 ALA A O 1
ATOM 2369 N N . PHE A 1 311 ? -2.122 -1.268 14.134 1.00 38.34 311 PHE A N 1
ATOM 2370 C CA . PHE A 1 311 ? -1.393 -2.454 14.516 1.00 38.34 311 PHE A CA 1
ATOM 2371 C C . PHE A 1 311 ? -1.910 -3.625 13.684 1.00 38.34 311 PHE A C 1
ATOM 2373 O O . PHE A 1 311 ? -3.085 -3.958 13.678 1.00 38.34 311 PHE A O 1
ATOM 2380 N N . VAL A 1 312 ? -0.973 -4.114 12.883 1.00 42.62 312 VAL A N 1
ATOM 2381 C CA . VAL A 1 312 ? -1.058 -4.960 11.692 1.00 42.62 312 VAL A CA 1
ATOM 2382 C C . VAL A 1 312 ? -1.285 -6.441 12.000 1.00 42.62 312 VAL A C 1
ATOM 2384 O O . VAL A 1 312 ? -0.640 -6.959 12.908 1.00 42.62 312 VAL A O 1
ATOM 2387 N N . PHE A 1 313 ? -1.933 -7.160 11.067 1.00 31.98 313 PHE A N 1
ATOM 2388 C CA . PHE A 1 313 ? -1.487 -8.519 10.700 1.00 31.98 313 PHE A CA 1
ATOM 2389 C C . PHE A 1 313 ? -1.435 -8.858 9.186 1.00 31.98 313 PHE A C 1
ATOM 2391 O O . PHE A 1 3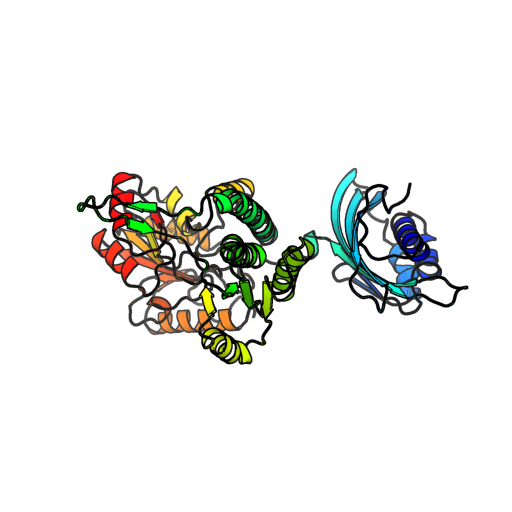13 ? -0.855 -9.885 8.832 1.00 31.98 313 PHE A O 1
ATOM 2398 N N . VAL A 1 314 ? -1.888 -8.003 8.250 1.00 36.09 314 VAL A N 1
ATOM 2399 C CA . VAL A 1 314 ? -1.760 -8.316 6.797 1.00 36.09 314 VAL A CA 1
ATOM 2400 C C . VAL A 1 314 ? -0.306 -8.267 6.283 1.00 36.09 314 VAL A C 1
ATOM 2402 O O . VAL A 1 314 ? 0.023 -8.879 5.259 1.00 36.09 314 VAL A O 1
ATOM 2405 N N . PHE A 1 315 ? 0.609 -7.638 7.031 1.00 36.19 315 PHE A N 1
ATOM 2406 C CA . PHE A 1 315 ? 2.048 -7.680 6.770 1.00 36.19 315 PHE A CA 1
ATOM 2407 C C . PHE A 1 315 ? 2.794 -8.323 7.941 1.00 36.19 315 PHE A C 1
ATOM 2409 O O . PHE A 1 315 ? 2.719 -7.885 9.082 1.00 36.19 315 PHE A O 1
ATOM 2416 N N . HIS A 1 316 ? 3.521 -9.392 7.622 1.00 37.34 316 HIS A N 1
ATOM 2417 C CA . HIS A 1 316 ? 4.392 -10.185 8.490 1.00 37.34 316 HIS A CA 1
ATOM 2418 C C . HIS A 1 316 ? 5.104 -9.368 9.596 1.00 37.34 316 HIS A C 1
ATOM 2420 O O . HIS A 1 316 ? 5.524 -8.241 9.342 1.00 37.34 316 HIS A O 1
ATOM 2426 N N . GLN A 1 317 ? 5.367 -9.975 10.769 1.00 34.66 317 GLN A N 1
ATOM 2427 C CA . GLN A 1 317 ? 6.105 -9.401 11.925 1.00 34.66 317 GLN A CA 1
ATOM 2428 C C . GLN A 1 317 ? 7.395 -8.624 11.573 1.00 34.66 317 GLN A C 1
ATOM 2430 O O . GLN A 1 317 ? 7.898 -7.822 12.359 1.00 34.66 317 GLN A O 1
ATOM 2435 N N . TYR A 1 318 ? 7.952 -8.855 10.389 1.00 38.25 318 TYR A N 1
ATOM 2436 C CA . TYR A 1 318 ? 9.089 -8.130 9.851 1.00 38.25 318 TYR A CA 1
ATOM 2437 C C . TYR A 1 318 ? 8.795 -6.665 9.476 1.00 38.25 318 TYR A C 1
ATOM 2439 O O . TYR A 1 318 ? 9.686 -5.838 9.634 1.00 38.25 318 TYR A O 1
ATOM 2447 N N . TYR A 1 319 ? 7.576 -6.311 9.053 1.00 37.75 319 TYR A N 1
ATOM 2448 C CA . TYR A 1 319 ? 7.208 -4.914 8.781 1.00 37.75 319 TYR A CA 1
ATOM 2449 C C . TYR A 1 319 ? 7.285 -4.079 10.062 1.00 37.75 319 TYR A C 1
ATOM 2451 O O . TYR A 1 319 ? 7.888 -3.019 10.069 1.00 37.75 319 TYR A O 1
ATOM 2459 N N . LEU A 1 320 ? 6.829 -4.631 11.192 1.00 39.03 320 LEU A N 1
ATOM 2460 C CA . LEU A 1 320 ? 7.004 -4.026 12.517 1.00 39.03 320 LEU A CA 1
ATOM 2461 C C . LEU A 1 320 ? 8.484 -3.906 12.917 1.00 39.03 320 LEU A C 1
ATOM 2463 O O . LEU A 1 320 ? 8.863 -2.933 13.562 1.00 39.03 320 LEU A O 1
ATOM 2467 N N . ARG A 1 321 ? 9.341 -4.860 12.524 1.00 41.69 321 ARG A N 1
ATOM 2468 C CA . ARG A 1 321 ? 10.797 -4.761 12.742 1.00 41.69 321 ARG A CA 1
ATOM 2469 C C . ARG A 1 321 ? 11.445 -3.694 11.862 1.00 41.69 321 ARG A C 1
ATOM 2471 O O . ARG A 1 321 ? 12.311 -2.990 12.360 1.00 41.69 321 ARG A O 1
ATOM 2478 N N . LEU A 1 322 ? 11.036 -3.556 10.599 1.00 37.12 322 LEU A N 1
ATOM 2479 C CA . LEU A 1 322 ? 11.484 -2.474 9.717 1.00 37.12 322 LEU A CA 1
ATOM 2480 C C . LEU A 1 322 ? 11.006 -1.123 10.247 1.00 37.12 322 LEU A C 1
ATOM 2482 O O . LEU A 1 322 ? 11.812 -0.217 10.391 1.00 37.12 322 LEU A O 1
ATOM 2486 N N . CYS A 1 323 ? 9.736 -1.010 10.628 1.00 37.53 323 CYS A N 1
ATOM 2487 C CA . CYS A 1 323 ? 9.193 0.209 11.206 1.00 37.53 323 CYS A CA 1
ATOM 2488 C C . CYS A 1 323 ? 9.894 0.589 12.513 1.00 37.53 323 CYS A C 1
ATOM 2490 O O . CYS A 1 323 ? 10.217 1.749 12.695 1.00 37.53 323 CYS A O 1
ATOM 2492 N N . ARG A 1 324 ? 10.223 -0.371 13.386 1.00 40.06 324 ARG A N 1
ATOM 2493 C CA . ARG A 1 324 ? 11.062 -0.109 14.572 1.00 40.06 324 ARG A CA 1
ATOM 2494 C C . ARG A 1 324 ? 12.506 0.249 14.216 1.00 40.06 324 ARG A C 1
ATOM 2496 O O . ARG A 1 324 ? 13.112 1.057 14.902 1.00 40.06 324 ARG A O 1
ATOM 2503 N N . LYS A 1 325 ? 13.069 -0.353 13.164 1.00 36.28 325 LYS A N 1
ATOM 2504 C CA . LYS A 1 325 ? 14.437 -0.082 12.694 1.00 36.28 325 LYS A CA 1
ATOM 2505 C C . LYS A 1 325 ? 14.574 1.309 12.063 1.00 36.28 325 LYS A C 1
ATOM 2507 O O . LYS A 1 325 ? 15.649 1.888 12.145 1.00 36.28 325 LYS A O 1
ATOM 2512 N N . PHE A 1 326 ? 13.510 1.821 11.448 1.00 33.06 326 PHE A N 1
ATOM 2513 C CA . PHE A 1 326 ? 13.457 3.137 10.802 1.00 33.06 326 PHE A CA 1
ATOM 2514 C C . PHE A 1 326 ? 12.713 4.199 11.634 1.00 33.06 326 PHE A C 1
ATOM 2516 O O . PHE A 1 326 ? 12.322 5.217 11.083 1.00 33.06 326 PHE A O 1
ATOM 2523 N N . ASP A 1 327 ? 12.484 3.958 12.931 1.00 38.72 327 ASP A N 1
ATOM 2524 C CA . ASP A 1 327 ? 11.777 4.874 13.849 1.00 38.72 327 ASP A CA 1
ATOM 2525 C C . ASP A 1 327 ? 10.381 5.336 13.367 1.00 38.72 327 ASP A C 1
ATOM 2527 O O . ASP A 1 327 ? 9.888 6.427 13.636 1.00 38.72 327 ASP A O 1
ATOM 2531 N N . MET A 1 328 ? 9.689 4.450 12.654 1.00 38.56 328 MET A N 1
ATOM 2532 C CA . MET A 1 328 ? 8.331 4.645 12.140 1.00 38.56 328 MET A CA 1
ATOM 2533 C C . MET A 1 328 ? 7.243 4.333 13.191 1.00 38.56 328 MET A C 1
ATOM 2535 O O . MET A 1 328 ? 6.067 4.137 12.872 1.00 38.56 328 MET A O 1
ATOM 2539 N N . THR A 1 329 ? 7.624 4.207 14.462 1.00 38.31 329 THR A N 1
ATOM 2540 C CA . THR A 1 329 ? 6.734 3.846 15.578 1.00 38.31 329 THR A CA 1
ATOM 2541 C C . THR A 1 329 ? 5.796 4.965 16.009 1.00 38.31 329 THR A C 1
ATOM 2543 O O . THR A 1 329 ? 4.783 4.661 16.623 1.00 38.31 329 THR A O 1
ATOM 2546 N N . ASP A 1 330 ? 6.084 6.214 15.642 1.00 36.66 330 ASP A N 1
ATOM 2547 C CA . ASP A 1 330 ? 5.175 7.356 15.803 1.00 36.66 330 ASP A CA 1
ATOM 2548 C C . ASP A 1 330 ? 4.313 7.604 14.540 1.00 36.66 330 ASP A C 1
ATOM 2550 O O . ASP A 1 330 ? 3.456 8.496 14.519 1.00 36.66 330 ASP A O 1
ATOM 2554 N N . THR A 1 331 ? 4.529 6.845 13.451 1.00 40.22 331 THR A N 1
ATOM 2555 C CA . THR A 1 331 ? 4.005 7.182 12.113 1.00 40.22 331 THR A CA 1
ATOM 2556 C C . THR A 1 331 ? 3.033 6.205 11.480 1.00 40.22 331 THR A C 1
ATOM 2558 O O . THR A 1 331 ? 2.367 6.617 10.532 1.00 40.22 331 THR A O 1
ATOM 2561 N N . LEU A 1 332 ? 2.908 4.972 11.958 1.00 49.34 332 LEU A N 1
ATOM 2562 C CA . LEU A 1 332 ? 1.977 3.992 11.382 1.00 49.34 332 LEU A CA 1
ATOM 2563 C C . LEU A 1 332 ? 0.499 4.452 11.530 1.00 49.34 332 LEU A C 1
ATOM 2565 O O . LEU A 1 332 ? 0.266 5.395 12.270 1.00 49.34 332 LEU A O 1
ATOM 2569 N N . GLY A 1 333 ? -0.445 3.797 10.831 1.00 60.03 333 GLY A N 1
ATOM 2570 C CA . GLY A 1 333 ? -1.933 3.821 10.883 1.00 60.03 333 GLY A CA 1
ATOM 2571 C C . GLY A 1 333 ? -2.782 4.967 10.349 1.00 60.03 333 GLY A C 1
ATOM 2572 O O . GLY A 1 333 ? -2.823 5.130 9.133 1.00 60.03 333 GLY A O 1
ATOM 2573 N N . SER A 1 334 ? -3.591 5.640 11.183 1.00 64.19 334 SER A N 1
ATOM 2574 C CA . SER A 1 334 ? -4.677 6.548 10.736 1.00 64.19 334 SER A CA 1
ATOM 2575 C C . SER A 1 334 ? -4.167 7.634 9.774 1.00 64.19 334 SER A C 1
ATOM 2577 O O . SER A 1 334 ? -4.859 8.042 8.841 1.00 64.19 334 SER A O 1
ATOM 2579 N N . PHE A 1 335 ? -2.911 8.056 9.967 1.00 70.00 335 PHE A N 1
ATOM 2580 C CA . PHE A 1 335 ? -2.268 9.137 9.216 1.00 70.00 335 PHE A CA 1
ATOM 2581 C C . PHE A 1 335 ? -1.004 8.702 8.449 1.00 70.00 335 PHE A C 1
ATOM 2583 O O . PHE A 1 335 ? -0.338 9.551 7.851 1.00 70.00 335 PHE A O 1
ATOM 2590 N N . LEU A 1 336 ? -0.648 7.408 8.443 1.00 67.19 336 LEU A N 1
ATOM 2591 C CA . LEU A 1 336 ? 0.453 6.903 7.611 1.00 67.19 336 LEU A CA 1
ATOM 2592 C C . LEU A 1 336 ? 0.070 7.015 6.138 1.00 67.19 336 LEU A C 1
ATOM 2594 O O . LEU A 1 336 ? -1.054 6.673 5.774 1.00 67.19 336 LEU A O 1
ATOM 2598 N N . LEU A 1 337 ? 0.993 7.497 5.299 1.00 65.69 337 LEU A N 1
ATOM 2599 C CA . LEU A 1 337 ? 0.726 7.785 3.883 1.00 65.69 337 LEU A CA 1
ATOM 2600 C C . LEU A 1 337 ? -0.562 8.619 3.699 1.00 65.69 337 LEU A C 1
ATOM 2602 O O . LEU A 1 337 ? -1.332 8.425 2.761 1.00 65.69 337 LEU A O 1
ATOM 2606 N N . HIS A 1 338 ? -0.831 9.513 4.653 1.00 72.19 338 HIS A N 1
ATOM 2607 C CA . HIS A 1 338 ? -2.021 10.374 4.690 1.00 72.19 338 HIS A CA 1
ATOM 2608 C C . HIS A 1 338 ? -3.326 9.580 4.725 1.00 72.19 338 HIS A C 1
ATOM 2610 O O . HIS A 1 338 ? -4.328 9.991 4.156 1.00 72.19 338 HIS A O 1
ATOM 2616 N N . GLY A 1 339 ? -3.308 8.411 5.367 1.00 68.56 339 GLY A N 1
ATOM 2617 C CA . GLY A 1 339 ? -4.466 7.536 5.464 1.00 68.56 339 GLY A CA 1
ATOM 2618 C C . GLY A 1 339 ? -4.821 6.819 4.157 1.00 68.56 339 GLY A C 1
ATOM 2619 O O . GLY A 1 339 ? -5.873 6.186 4.103 1.00 68.56 339 GLY A O 1
ATOM 2620 N N . GLN A 1 340 ? -3.968 6.880 3.129 1.00 72.44 340 GLN A N 1
ATOM 2621 C CA . GLN A 1 340 ? -4.176 6.239 1.825 1.00 72.44 340 GLN A CA 1
ATOM 2622 C C . GLN A 1 340 ? -3.685 4.783 1.832 1.00 72.44 340 GLN A C 1
ATOM 2624 O O . GLN A 1 340 ? -2.861 4.368 1.016 1.00 72.44 340 GLN A O 1
ATOM 2629 N N . ILE A 1 341 ? -4.139 4.014 2.818 1.00 72.31 341 ILE A N 1
ATOM 2630 C CA . ILE A 1 341 ? -3.752 2.622 3.037 1.00 72.31 341 ILE A CA 1
ATOM 2631 C C . ILE A 1 341 ? -5.019 1.853 3.398 1.00 72.31 341 ILE A C 1
ATOM 2633 O O . ILE A 1 341 ? -5.706 2.246 4.334 1.00 72.31 341 ILE A O 1
ATOM 2637 N N . CYS A 1 342 ? -5.286 0.730 2.724 1.00 70.44 342 CYS A N 1
ATOM 2638 C CA . CYS A 1 342 ? -6.481 -0.093 2.973 1.00 70.44 342 CYS A CA 1
ATOM 2639 C C . CYS A 1 342 ? -6.582 -0.655 4.403 1.00 70.44 342 CYS A C 1
ATOM 2641 O O . CYS A 1 342 ? -7.640 -1.086 4.830 1.00 70.44 342 CYS A O 1
ATOM 2643 N N . PHE A 1 343 ? -5.477 -0.689 5.148 1.00 67.69 343 PHE A N 1
ATOM 2644 C CA . PHE A 1 343 ? -5.437 -1.084 6.559 1.00 67.69 343 PHE A CA 1
ATOM 2645 C C . PHE A 1 343 ? -5.176 0.084 7.516 1.00 67.69 343 PHE A C 1
ATOM 2647 O O . PHE A 1 343 ? -4.769 -0.111 8.659 1.00 67.69 343 PHE A O 1
ATOM 2654 N N . SER A 1 344 ? -5.377 1.316 7.050 1.00 72.75 344 SER A N 1
ATOM 2655 C CA . SER A 1 344 ? -5.362 2.491 7.915 1.00 72.75 344 SER A CA 1
ATOM 2656 C C . SER A 1 344 ? -6.513 2.391 8.918 1.00 72.75 344 SER A C 1
ATOM 2658 O O . SER A 1 344 ? -7.646 2.091 8.545 1.00 72.75 344 SER A O 1
ATOM 2660 N N . THR A 1 345 ? -6.235 2.655 10.194 1.00 74.81 345 THR A N 1
ATOM 2661 C CA . THR A 1 345 ? -7.279 2.762 11.216 1.00 74.81 345 THR A CA 1
ATOM 2662 C C . THR A 1 345 ? -8.190 3.940 10.866 1.00 74.81 345 THR A C 1
ATOM 2664 O O . THR A 1 345 ? -7.752 5.087 10.842 1.00 74.81 345 THR A O 1
ATOM 2667 N N . LYS A 1 346 ? -9.457 3.659 10.548 1.00 79.56 346 LYS A N 1
ATOM 2668 C CA . LYS A 1 346 ? -10.468 4.688 10.215 1.00 79.56 346 LYS A CA 1
ATOM 2669 C C . LYS A 1 346 ? -11.536 4.846 11.286 1.00 79.56 346 LYS A C 1
ATOM 2671 O O . LYS A 1 346 ? -12.219 5.869 11.326 1.00 79.56 346 LYS A O 1
ATOM 2676 N N . LEU A 1 347 ? -11.659 3.836 12.138 1.00 83.25 347 LEU A N 1
ATOM 2677 C CA . LEU A 1 347 ? -12.638 3.728 13.202 1.00 83.25 347 LEU A CA 1
ATOM 2678 C C . LEU A 1 347 ? -11.897 3.345 14.485 1.00 83.25 347 LEU A C 1
ATOM 2680 O O . LEU A 1 347 ? -11.332 2.256 14.563 1.00 83.25 347 LEU A O 1
ATOM 2684 N N . ILE A 1 348 ? -11.886 4.247 15.463 1.00 83.62 348 ILE A N 1
ATOM 2685 C CA . ILE A 1 348 ? -11.347 4.005 16.802 1.00 83.62 348 ILE A CA 1
ATOM 2686 C C . ILE A 1 348 ? -12.524 3.927 17.766 1.00 83.62 348 ILE A C 1
ATOM 2688 O O . ILE A 1 348 ? -13.328 4.853 17.829 1.00 83.62 348 ILE A O 1
ATOM 2692 N N . ILE A 1 349 ? -12.609 2.840 18.525 1.00 81.94 349 ILE A N 1
ATOM 2693 C CA . ILE A 1 349 ? -13.653 2.608 19.522 1.00 81.94 349 ILE A CA 1
ATOM 2694 C C . ILE A 1 349 ? -12.981 2.508 20.887 1.00 81.94 349 ILE A C 1
ATOM 2696 O O . ILE A 1 349 ? -12.112 1.661 21.081 1.00 81.94 349 ILE A O 1
ATOM 2700 N N . VAL A 1 350 ? -13.360 3.374 21.822 1.00 75.88 350 VAL A N 1
ATOM 2701 C CA . VAL A 1 350 ? -12.727 3.497 23.139 1.00 75.88 350 VAL A CA 1
ATOM 2702 C C . VAL A 1 350 ? -13.766 3.309 24.233 1.00 75.88 350 VAL A C 1
ATOM 2704 O O . VAL A 1 350 ? -14.858 3.871 24.153 1.00 75.88 350 VAL A O 1
ATOM 2707 N N . LEU A 1 351 ? -13.424 2.545 25.272 1.00 77.88 351 LEU A N 1
ATOM 2708 C CA . LEU A 1 351 ? -14.285 2.439 26.449 1.00 77.88 351 LEU A CA 1
ATOM 2709 C C . LEU A 1 351 ? -14.302 3.741 27.267 1.00 77.88 351 LEU A C 1
ATOM 2711 O O . LEU A 1 351 ? -13.259 4.354 27.509 1.00 77.88 351 LEU A O 1
ATOM 2715 N N . GLU A 1 352 ? -15.499 4.131 27.716 1.00 86.81 352 GLU A N 1
ATOM 2716 C CA . GLU A 1 352 ? -15.808 5.393 28.413 1.00 86.81 352 GLU A CA 1
ATOM 2717 C C . GLU A 1 352 ? -14.819 5.714 29.544 1.00 86.81 352 GLU A C 1
ATOM 2719 O O . GLU A 1 352 ? -14.354 6.848 29.651 1.00 86.81 352 GLU A O 1
ATOM 2724 N N . ALA A 1 353 ? -14.401 4.703 30.311 1.00 78.88 353 ALA A N 1
ATOM 2725 C CA . ALA A 1 353 ? -13.497 4.845 31.454 1.00 78.88 353 ALA A CA 1
ATOM 2726 C C . ALA A 1 353 ? -12.130 5.485 31.129 1.00 78.88 353 ALA A C 1
ATOM 2728 O O . ALA A 1 353 ? -11.515 6.087 32.007 1.00 78.88 353 ALA A O 1
ATOM 2729 N N . ILE A 1 354 ? -11.643 5.367 29.887 1.00 77.81 354 ILE A N 1
ATOM 2730 C CA . ILE A 1 354 ? -10.349 5.927 29.455 1.00 77.81 354 ILE A CA 1
ATOM 2731 C C . ILE A 1 354 ? -10.485 6.971 28.342 1.00 77.81 354 ILE A C 1
ATOM 2733 O O . ILE A 1 354 ? -9.474 7.494 27.863 1.00 77.81 354 ILE A O 1
ATOM 2737 N N . ALA A 1 355 ? -11.712 7.275 27.916 1.00 79.69 355 ALA A N 1
ATOM 2738 C CA . ALA A 1 355 ? -11.978 8.052 26.714 1.00 79.69 355 ALA A CA 1
ATOM 2739 C C . ALA A 1 355 ? -11.371 9.459 26.763 1.00 79.69 355 ALA A C 1
ATOM 2741 O O . ALA A 1 355 ? -10.744 9.883 25.792 1.00 79.69 355 ALA A O 1
ATOM 2742 N N . GLU A 1 356 ? -11.487 10.164 27.891 1.00 84.38 356 GLU A N 1
ATOM 2743 C CA . GLU A 1 356 ? -10.949 11.522 28.045 1.00 84.38 356 GLU A CA 1
ATOM 2744 C C . GLU A 1 356 ? -9.420 11.541 27.893 1.00 84.38 356 GLU A C 1
ATOM 2746 O O . GLU A 1 356 ? -8.876 12.261 27.049 1.00 84.38 356 GLU A O 1
ATOM 2751 N N . LYS A 1 357 ? -8.725 10.675 28.645 1.00 77.50 357 LYS A N 1
ATOM 2752 C CA . LYS A 1 357 ? -7.261 10.559 28.601 1.00 77.50 357 LYS A CA 1
ATOM 2753 C C . LYS A 1 357 ? -6.775 10.142 27.212 1.00 77.50 357 LYS A C 1
ATOM 2755 O O . LYS A 1 357 ? -5.841 10.742 26.682 1.00 77.50 357 LYS A O 1
ATOM 2760 N N . PHE A 1 358 ? -7.420 9.142 26.609 1.00 80.19 358 PHE A N 1
ATOM 2761 C CA . PHE A 1 358 ? -7.074 8.670 25.270 1.00 80.19 358 PHE A CA 1
ATOM 2762 C C . PHE A 1 358 ? -7.249 9.771 24.225 1.00 80.19 358 PHE A C 1
ATOM 2764 O O . PHE A 1 358 ? -6.345 10.007 23.426 1.00 80.19 358 PHE A O 1
ATOM 2771 N N . THR A 1 359 ? -8.380 10.477 24.251 1.00 82.69 359 THR A N 1
ATOM 2772 C CA . THR A 1 359 ? -8.682 11.547 23.293 1.00 82.69 359 THR A CA 1
ATOM 2773 C C . THR A 1 359 ? -7.650 12.668 23.379 1.00 82.69 359 THR A C 1
ATOM 2775 O O . THR A 1 359 ? -7.159 13.130 22.346 1.00 82.69 359 THR A O 1
ATOM 2778 N N . ALA A 1 360 ? -7.266 13.071 24.595 1.00 82.81 360 ALA A N 1
ATOM 2779 C CA . ALA A 1 360 ? -6.254 14.098 24.815 1.00 82.81 360 ALA A CA 1
ATOM 2780 C C . ALA A 1 360 ? -4.878 13.691 24.259 1.00 82.81 36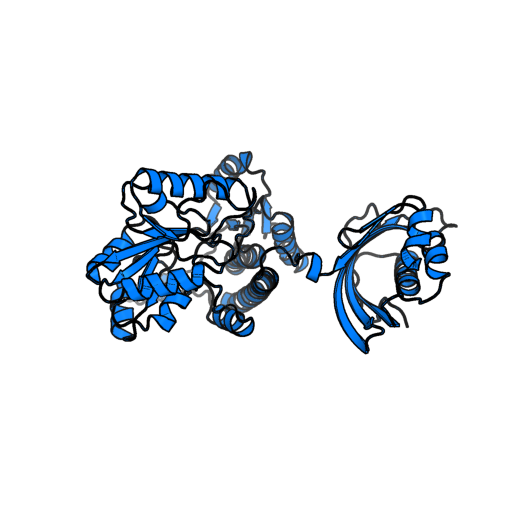0 ALA A C 1
ATOM 2782 O O . ALA A 1 360 ? -4.263 14.459 23.513 1.00 82.81 360 ALA A O 1
ATOM 2783 N N . GLU A 1 361 ? -4.408 12.476 24.561 1.00 77.88 361 GLU A N 1
ATOM 2784 C CA . GLU A 1 361 ? -3.120 11.973 24.065 1.00 77.88 361 GLU A CA 1
ATOM 2785 C C . GLU A 1 361 ? -3.123 11.770 22.541 1.00 77.88 361 GLU A C 1
ATOM 2787 O O . GLU A 1 361 ? -2.182 12.180 21.853 1.00 77.88 361 GLU A O 1
ATOM 2792 N N . PHE A 1 362 ? -4.200 11.199 21.994 1.00 80.25 362 PHE A N 1
ATOM 2793 C CA . PHE A 1 362 ? -4.364 10.978 20.558 1.00 80.25 362 PHE A CA 1
ATOM 2794 C C . PHE A 1 362 ? -4.354 12.303 19.785 1.00 80.25 362 PHE A C 1
ATOM 2796 O O . PHE A 1 362 ? -3.612 12.455 18.810 1.00 80.25 362 PHE A O 1
ATOM 2803 N N . ARG A 1 363 ? -5.092 13.308 20.273 1.00 84.94 363 ARG A N 1
ATOM 2804 C CA . ARG A 1 363 ? -5.086 14.670 19.722 1.00 84.94 363 ARG A CA 1
ATOM 2805 C C . ARG A 1 363 ? -3.700 15.307 19.793 1.00 84.94 363 ARG A C 1
ATOM 2807 O O . ARG A 1 363 ? -3.236 15.847 18.791 1.00 84.94 363 ARG A O 1
ATOM 2814 N N . ALA A 1 364 ? -3.024 15.225 20.940 1.00 82.44 364 ALA A N 1
ATOM 2815 C CA . ALA A 1 364 ? -1.706 15.829 21.141 1.00 82.44 364 ALA A CA 1
ATOM 2816 C C . ALA A 1 364 ? -0.635 15.253 20.200 1.00 82.44 364 ALA A C 1
ATOM 2818 O O . ALA A 1 364 ? 0.253 15.972 19.740 1.00 82.44 364 ALA A O 1
ATOM 2819 N N . LYS A 1 365 ? -0.731 13.961 19.877 1.00 77.19 365 LYS A N 1
ATOM 2820 C CA . LYS A 1 365 ? 0.155 13.303 18.911 1.00 77.19 365 LYS A CA 1
ATOM 2821 C C . LYS A 1 365 ? -0.224 13.610 17.457 1.00 77.19 365 LYS A C 1
ATOM 2823 O O . LYS A 1 365 ? 0.661 13.727 16.611 1.00 77.19 365 LYS A O 1
ATOM 2828 N N . ALA A 1 366 ? -1.512 13.770 17.155 1.00 78.75 366 ALA A N 1
ATOM 2829 C CA . ALA A 1 366 ? -1.988 14.072 15.806 1.00 78.75 366 ALA A CA 1
ATOM 2830 C C . ALA A 1 366 ? -1.783 15.543 15.391 1.00 78.75 366 ALA A C 1
ATOM 2832 O O . ALA A 1 366 ? -1.445 15.798 14.237 1.00 78.75 366 ALA A O 1
ATOM 2833 N N . GLN A 1 367 ? -1.928 16.504 16.312 1.00 80.62 367 GLN A N 1
ATOM 2834 C CA . GLN A 1 367 ? -1.897 17.948 16.010 1.00 80.62 367 GLN A CA 1
ATOM 2835 C C . GLN A 1 367 ? -0.556 18.450 15.448 1.00 80.62 367 GLN A C 1
ATOM 2837 O O . GLN A 1 367 ? -0.523 19.441 14.728 1.00 80.62 367 GLN A O 1
ATOM 2842 N N . ASN A 1 368 ? 0.551 17.769 15.761 1.00 74.25 368 ASN A N 1
ATOM 2843 C CA . ASN A 1 368 ? 1.891 18.161 15.312 1.00 74.25 368 ASN A CA 1
ATOM 2844 C C . ASN A 1 368 ? 2.234 17.632 13.909 1.00 74.25 368 ASN A C 1
ATOM 2846 O O . ASN A 1 368 ? 3.332 17.879 13.405 1.00 74.25 368 ASN A O 1
ATOM 2850 N N . ARG A 1 369 ? 1.331 16.873 13.276 1.00 73.50 369 ARG A N 1
ATOM 2851 C CA . ARG A 1 369 ? 1.572 16.309 11.947 1.00 73.50 369 ARG A CA 1
ATOM 2852 C C . ARG A 1 369 ? 1.289 17.361 10.884 1.00 73.50 369 ARG A C 1
ATOM 2854 O O . ARG A 1 369 ? 0.225 17.972 10.858 1.00 73.50 369 ARG A O 1
ATOM 2861 N N . GLN A 1 370 ? 2.255 17.544 9.993 1.00 69.12 370 GLN A N 1
ATOM 2862 C CA . GLN A 1 370 ? 2.131 18.489 8.892 1.00 69.12 370 GLN A CA 1
ATOM 2863 C C . GLN A 1 370 ? 1.082 18.005 7.877 1.00 69.12 370 GLN A C 1
ATOM 2865 O O . GLN A 1 370 ? 0.969 16.796 7.661 1.00 69.12 370 GLN A O 1
ATOM 2870 N N . PRO A 1 371 ? 0.334 18.917 7.233 1.00 70.31 371 PRO A N 1
ATOM 2871 C CA . PRO A 1 371 ? -0.453 18.590 6.052 1.00 70.31 371 PRO A CA 1
ATOM 2872 C C . PRO A 1 371 ? 0.460 18.098 4.934 1.00 70.31 371 PRO A C 1
ATOM 2874 O O . PRO A 1 371 ? 1.536 18.662 4.720 1.00 70.31 371 PRO A O 1
ATOM 2877 N N . VAL A 1 372 ? 0.021 17.085 4.196 1.00 65.00 372 VAL A N 1
ATOM 2878 C CA . VAL A 1 372 ? 0.838 16.499 3.131 1.00 65.00 372 VAL A CA 1
ATOM 2879 C C . VAL A 1 372 ? -0.007 16.185 1.914 1.00 65.00 372 VAL A C 1
ATOM 2881 O O . VAL A 1 372 ? -1.206 15.919 2.025 1.00 65.00 372 VAL A O 1
ATOM 2884 N N . ASP A 1 373 ? 0.644 16.228 0.759 1.00 68.19 373 ASP A N 1
ATOM 2885 C CA . ASP A 1 373 ? 0.025 16.010 -0.529 1.00 68.19 373 ASP A CA 1
ATOM 2886 C C . ASP A 1 373 ? -0.540 14.583 -0.662 1.00 68.19 373 ASP A C 1
ATOM 2888 O O . ASP A 1 373 ? 0.070 13.576 -0.278 1.00 68.19 373 ASP A O 1
ATOM 2892 N N . VAL A 1 374 ? -1.769 14.500 -1.169 1.00 71.88 374 VAL A N 1
ATOM 2893 C CA . VAL A 1 374 ? -2.420 13.239 -1.539 1.00 71.88 374 VAL A CA 1
ATOM 2894 C C . VAL A 1 374 ? -2.313 13.002 -3.035 1.00 71.88 374 VAL A C 1
ATOM 2896 O O . VAL A 1 374 ? -2.127 13.932 -3.818 1.00 71.88 374 VAL A O 1
ATOM 2899 N N . VAL A 1 375 ? -2.449 11.743 -3.459 1.00 73.06 375 VAL A N 1
ATOM 2900 C CA . VAL A 1 375 ? -2.085 11.349 -4.832 1.00 73.06 375 VAL A CA 1
ATOM 2901 C C . VAL A 1 375 ? -2.978 11.978 -5.906 1.00 73.06 375 VAL A C 1
ATOM 2903 O O . VAL A 1 375 ? -2.602 12.031 -7.075 1.00 73.06 375 VAL A O 1
ATOM 2906 N N . SER A 1 376 ? -4.191 12.418 -5.551 1.00 74.31 376 SER A N 1
ATOM 2907 C CA . SER A 1 376 ? -5.118 13.006 -6.516 1.00 74.31 376 SER A CA 1
ATOM 2908 C C . SER A 1 376 ? -6.139 13.941 -5.878 1.00 74.31 376 SER A C 1
ATOM 2910 O O . SER A 1 376 ? -6.609 13.717 -4.761 1.00 74.31 376 SER A O 1
ATOM 2912 N N . LYS A 1 377 ? -6.590 14.921 -6.668 1.00 78.38 377 LYS A N 1
ATOM 2913 C CA . LYS A 1 377 ? -7.707 15.810 -6.324 1.00 78.38 377 LYS A CA 1
ATOM 2914 C C . LYS A 1 377 ? -8.994 15.050 -5.978 1.00 78.38 377 LYS A C 1
ATOM 2916 O O . LYS A 1 377 ? -9.754 15.496 -5.135 1.00 78.38 377 LYS A O 1
ATOM 2921 N N . ARG A 1 378 ? -9.227 13.870 -6.561 1.00 78.19 378 ARG A N 1
ATOM 2922 C CA . ARG A 1 378 ? -10.416 13.057 -6.257 1.00 78.19 378 ARG A CA 1
ATOM 2923 C C . ARG A 1 378 ? -10.463 12.614 -4.794 1.00 78.19 378 ARG A C 1
ATOM 2925 O O . ARG A 1 378 ? -11.536 12.612 -4.206 1.00 78.19 378 ARG A O 1
ATOM 2932 N N . ILE A 1 379 ? -9.324 12.227 -4.217 1.00 78.25 379 ILE A N 1
ATOM 2933 C CA . ILE A 1 379 ? -9.251 11.828 -2.800 1.00 78.25 379 ILE A CA 1
ATOM 2934 C C . ILE A 1 379 ? -9.521 13.035 -1.902 1.00 78.25 379 ILE A C 1
ATOM 2936 O O . ILE A 1 379 ? -10.196 12.898 -0.884 1.00 78.25 379 ILE A O 1
ATOM 2940 N N . ILE A 1 380 ? -9.059 14.217 -2.320 1.00 80.56 380 ILE A N 1
ATOM 2941 C CA . ILE A 1 380 ? -9.353 15.489 -1.652 1.00 80.56 380 ILE A CA 1
ATOM 2942 C C . ILE A 1 380 ? -10.853 15.762 -1.681 1.00 80.56 380 ILE A C 1
ATOM 2944 O O . ILE A 1 380 ? -11.464 15.912 -0.629 1.00 80.56 380 ILE A O 1
ATOM 2948 N N . ASP A 1 381 ? -11.448 15.765 -2.874 1.00 83.38 381 ASP A N 1
ATOM 2949 C CA . ASP A 1 381 ? -12.870 16.040 -3.077 1.00 83.38 381 ASP A CA 1
ATOM 2950 C C . ASP A 1 381 ? -13.746 15.032 -2.301 1.00 83.38 381 ASP A C 1
ATOM 2952 O O . ASP A 1 381 ? -14.692 15.433 -1.628 1.00 83.38 381 ASP A O 1
ATOM 2956 N N . ASN A 1 382 ? -13.394 13.738 -2.318 1.00 86.25 382 ASN A N 1
ATOM 2957 C CA . ASN A 1 382 ? -14.090 12.689 -1.563 1.00 86.25 382 ASN A CA 1
ATOM 2958 C C . ASN A 1 382 ? -13.981 12.897 -0.047 1.00 86.25 382 ASN A C 1
ATOM 2960 O O . ASN A 1 382 ? -14.992 12.915 0.650 1.00 86.25 382 ASN A O 1
ATOM 2964 N N . THR A 1 383 ? -12.761 13.089 0.466 1.00 86.00 383 THR A N 1
ATOM 2965 C CA . THR A 1 383 ? -12.536 13.320 1.901 1.00 86.00 383 THR A CA 1
ATOM 2966 C C . THR A 1 383 ? -13.295 14.560 2.369 1.00 86.00 383 THR A C 1
ATOM 2968 O O . THR A 1 383 ? -13.963 14.508 3.398 1.00 86.00 383 THR A O 1
ATOM 2971 N N . ASN A 1 384 ? -13.265 15.638 1.581 1.00 83.62 384 ASN A N 1
ATOM 2972 C CA . ASN A 1 384 ? -14.012 16.862 1.858 1.00 83.62 384 ASN A CA 1
ATOM 2973 C C . ASN A 1 384 ? -15.514 16.623 1.895 1.00 83.62 384 ASN A C 1
ATOM 2975 O O . ASN A 1 384 ? -16.161 17.019 2.856 1.00 83.62 384 ASN A O 1
ATOM 2979 N N . SER A 1 385 ? -16.065 15.949 0.885 1.00 89.00 385 SER A N 1
ATOM 2980 C CA . SER A 1 385 ? -17.498 15.661 0.834 1.00 89.00 385 SER A CA 1
ATOM 2981 C C . SER A 1 385 ? -17.966 14.890 2.069 1.00 89.00 385 SER A C 1
ATOM 2983 O O . SER A 1 385 ? -19.026 15.193 2.606 1.00 89.00 385 SER A O 1
ATOM 2985 N N . LEU A 1 386 ? -17.178 13.917 2.536 1.00 91.19 386 LEU A N 1
ATOM 2986 C CA . LEU A 1 386 ? -17.513 13.110 3.712 1.00 91.19 386 LEU A CA 1
ATOM 2987 C C . LEU A 1 386 ? -17.426 13.907 5.020 1.00 91.19 386 LEU A C 1
ATOM 2989 O O . LEU A 1 386 ? -18.281 13.756 5.890 1.00 91.19 386 LEU A O 1
ATOM 2993 N N . VAL A 1 387 ? -16.402 14.750 5.166 1.00 88.88 387 VAL A N 1
ATOM 2994 C CA . VAL A 1 387 ? -16.209 15.582 6.364 1.00 88.88 387 VAL A CA 1
ATOM 2995 C C . VAL A 1 387 ? -17.261 16.688 6.442 1.00 88.88 387 VAL A C 1
ATOM 2997 O O . VAL A 1 387 ? -17.802 16.940 7.516 1.00 88.88 387 VAL A O 1
ATOM 3000 N N . GLU A 1 388 ? -17.589 17.325 5.318 1.00 88.69 388 GLU A N 1
ATOM 3001 C CA . GLU A 1 388 ? -18.627 18.357 5.255 1.00 88.69 388 GLU A CA 1
ATOM 3002 C C . GLU A 1 388 ? -20.025 17.786 5.508 1.00 88.69 388 GLU A C 1
ATOM 3004 O O . GLU A 1 388 ? -20.810 18.408 6.221 1.00 88.69 388 GLU A O 1
ATOM 3009 N N . ASP A 1 389 ? -20.321 16.584 5.001 1.00 93.88 389 ASP A N 1
ATOM 3010 C CA . ASP A 1 389 ? -21.564 15.873 5.317 1.00 93.88 389 ASP A CA 1
ATOM 3011 C C . ASP A 1 389 ? -21.684 15.585 6.821 1.00 93.88 389 ASP A C 1
ATOM 3013 O O . ASP A 1 389 ? -22.705 15.895 7.438 1.00 93.88 389 ASP A O 1
ATOM 3017 N N . ALA A 1 390 ? -20.617 15.064 7.436 1.00 92.50 390 ALA A N 1
ATOM 3018 C CA . ALA A 1 390 ? -20.584 14.801 8.872 1.00 92.50 390 ALA A CA 1
ATOM 3019 C C . ALA A 1 390 ? -20.758 16.093 9.692 1.00 92.50 390 ALA A C 1
ATOM 3021 O O . ALA A 1 390 ? -21.555 16.133 10.632 1.00 92.50 390 ALA A O 1
ATOM 3022 N N . ARG A 1 391 ? -20.081 17.180 9.289 1.00 91.12 391 ARG A N 1
ATOM 3023 C CA . ARG A 1 391 ? -20.202 18.503 9.917 1.00 91.12 391 ARG A CA 1
ATOM 3024 C C . ARG A 1 391 ? -21.629 19.036 9.832 1.00 91.12 391 ARG A C 1
ATOM 3026 O O . ARG A 1 391 ? -22.156 19.523 10.829 1.00 91.12 391 ARG A O 1
ATOM 3033 N N . ALA A 1 392 ? -22.260 18.942 8.661 1.00 93.25 392 ALA A N 1
ATOM 3034 C CA . ALA A 1 392 ? -23.632 19.398 8.445 1.00 93.25 392 ALA A CA 1
ATOM 3035 C C . ALA A 1 392 ? -24.656 18.621 9.290 1.00 93.25 392 ALA A C 1
ATOM 3037 O O . ALA A 1 392 ? -25.690 19.172 9.661 1.00 93.25 392 ALA A O 1
ATOM 3038 N N . LYS A 1 393 ? -24.351 17.363 9.625 1.00 96.00 393 LYS A N 1
ATOM 3039 C CA . LYS A 1 393 ? -25.186 16.475 10.448 1.00 96.00 393 LYS A CA 1
ATOM 3040 C C . LYS A 1 393 ? -24.827 16.491 11.938 1.00 96.00 393 LYS A C 1
ATOM 3042 O O . LYS A 1 393 ? -25.388 15.711 12.701 1.00 96.00 393 LYS A O 1
ATOM 3047 N N . GLY A 1 394 ? -23.931 17.385 12.363 1.00 93.88 394 GLY A N 1
ATOM 3048 C CA . GLY A 1 394 ? -23.648 17.636 13.778 1.00 93.88 394 GLY A CA 1
ATOM 3049 C C . GLY A 1 394 ? -22.539 16.783 14.392 1.00 93.88 394 GLY A C 1
ATOM 3050 O O . GLY A 1 394 ? -22.526 16.623 15.610 1.00 93.88 394 GLY A O 1
ATOM 3051 N N . CYS A 1 395 ? -21.604 16.246 13.597 1.00 93.62 395 CYS A N 1
ATOM 3052 C CA . CYS A 1 395 ? -20.397 15.658 14.176 1.00 93.62 395 CYS A CA 1
ATOM 3053 C C . CYS A 1 395 ? -19.573 16.721 14.916 1.00 93.62 395 CYS A C 1
ATOM 3055 O O . CYS A 1 395 ? -19.593 17.910 14.583 1.00 93.62 395 CYS A O 1
ATOM 3057 N N . GLU A 1 396 ? -18.754 16.276 15.860 1.00 93.44 396 GLU A N 1
ATOM 3058 C CA . GLU A 1 396 ? -17.804 17.132 16.559 1.00 93.44 396 GLU A CA 1
ATOM 3059 C C . GLU A 1 396 ? -16.380 16.883 16.063 1.00 93.44 396 GLU A C 1
ATOM 3061 O O . GLU A 1 396 ? -16.001 15.771 15.697 1.00 93.44 396 GLU A O 1
ATOM 3066 N N . PHE A 1 397 ? -15.563 17.931 16.070 1.00 91.94 397 PHE A N 1
ATOM 3067 C CA . PHE A 1 397 ? -14.167 17.858 15.659 1.00 91.94 397 PHE A CA 1
ATOM 3068 C C . PHE A 1 397 ? -13.270 17.862 16.895 1.00 91.94 397 PHE A C 1
ATOM 3070 O O . PHE A 1 397 ? -13.115 18.885 17.559 1.00 91.94 397 PHE A O 1
ATOM 3077 N N . VAL A 1 398 ? -12.606 16.738 17.156 1.00 89.31 398 VAL A N 1
ATOM 3078 C CA . VAL A 1 398 ? -11.518 16.656 18.145 1.00 89.31 398 VAL A CA 1
ATOM 3079 C C . VAL A 1 398 ? -10.261 17.349 17.600 1.00 89.31 398 VAL A C 1
ATOM 3081 O O . VAL A 1 398 ? -9.516 18.008 18.334 1.00 89.31 398 VAL A O 1
ATOM 3084 N N . LEU A 1 399 ? -10.032 17.230 16.288 1.00 87.44 399 LEU A N 1
ATOM 3085 C CA . LEU A 1 399 ? -8.959 17.895 15.549 1.00 87.44 399 LEU A CA 1
ATOM 3086 C C . LEU A 1 399 ? -9.436 18.246 14.134 1.00 87.44 399 LEU A C 1
ATOM 3088 O O . LEU A 1 399 ? -10.122 17.449 13.496 1.00 87.44 399 LEU A O 1
ATOM 3092 N N . GLY A 1 400 ? -9.039 19.423 13.641 1.00 80.94 400 GLY A N 1
ATOM 3093 C CA . GLY A 1 400 ? -9.344 19.883 12.280 1.00 80.94 400 GLY A CA 1
ATOM 3094 C C . GLY A 1 400 ? -10.593 20.767 12.147 1.00 80.94 400 GLY A C 1
ATOM 3095 O O . GLY A 1 400 ? -10.997 21.057 11.024 1.00 80.94 400 GLY A O 1
ATOM 3096 N N . ALA A 1 401 ? -11.198 21.207 13.261 1.00 63.66 401 ALA A N 1
ATOM 3097 C CA . ALA A 1 401 ? -12.358 22.104 13.263 1.00 63.66 401 ALA A CA 1
ATOM 3098 C C . ALA A 1 401 ? -12.038 23.459 12.596 1.00 63.66 401 ALA A C 1
ATOM 3100 O O . ALA A 1 401 ? -11.050 24.099 12.953 1.00 63.66 401 ALA A O 1
ATOM 3101 N N . GLY A 1 402 ? -12.898 23.933 11.684 1.00 57.84 402 GLY A N 1
ATOM 3102 C CA . GLY A 1 402 ? -12.853 25.317 11.184 1.00 57.84 402 GLY A CA 1
ATOM 3103 C C . GLY A 1 402 ? -11.842 25.618 10.071 1.00 57.84 402 GLY A C 1
ATOM 3104 O O . GLY A 1 402 ? -11.526 26.784 9.855 1.00 57.84 402 GLY A O 1
ATOM 3105 N N . MET A 1 403 ? -11.353 24.613 9.342 1.00 54.16 403 MET A N 1
ATOM 3106 C CA . MET A 1 403 ? -10.449 24.819 8.201 1.00 54.16 403 MET A CA 1
ATOM 3107 C C . MET A 1 403 ? -11.127 24.451 6.872 1.00 54.16 403 MET A C 1
ATOM 3109 O O . MET A 1 403 ? -10.918 23.348 6.365 1.00 54.16 403 MET A O 1
ATOM 3113 N N . PRO A 1 404 ? -11.949 25.348 6.294 1.00 38.97 404 PRO A N 1
ATOM 3114 C CA . PRO A 1 404 ? -12.410 25.188 4.924 1.00 38.97 404 PRO A CA 1
ATOM 3115 C C . PRO A 1 404 ? -11.217 25.376 3.979 1.00 38.97 404 PRO A C 1
ATOM 3117 O O . PRO A 1 404 ? -10.671 26.470 3.861 1.00 38.97 404 PRO A O 1
ATOM 3120 N N . GLY A 1 405 ? -10.820 24.298 3.305 1.00 46.09 405 GLY A N 1
ATOM 3121 C CA . GLY A 1 405 ? -9.705 24.302 2.362 1.00 46.09 405 GLY A CA 1
ATOM 3122 C C . GLY A 1 405 ? -8.356 24.116 3.051 1.00 46.09 405 GLY A C 1
ATOM 3123 O O . GLY A 1 405 ? -7.956 24.857 3.945 1.00 46.09 405 GLY A O 1
ATOM 3124 N N . PHE A 1 406 ? -7.643 23.082 2.631 1.00 50.38 406 PHE A N 1
ATOM 3125 C CA . PHE A 1 406 ? -6.328 22.761 3.153 1.00 50.38 406 PHE A CA 1
ATOM 3126 C C . PHE A 1 406 ? -5.301 23.856 2.886 1.00 50.38 406 PHE A C 1
ATOM 3128 O O . PHE A 1 406 ? -5.433 24.663 1.968 1.00 50.38 406 PHE A O 1
ATOM 3135 N N . VAL A 1 407 ? -4.218 23.798 3.660 1.00 55.91 407 VAL A N 1
ATOM 3136 C CA . VAL A 1 407 ? -3.043 24.678 3.602 1.00 55.91 407 VAL A CA 1
ATOM 3137 C C . VAL A 1 407 ? -2.516 24.900 2.169 1.00 55.91 407 VAL A C 1
ATOM 3139 O O . VAL A 1 407 ? -1.953 25.961 1.902 1.00 55.91 407 VAL A O 1
ATOM 3142 N N . ARG A 1 408 ? -2.713 23.938 1.242 1.00 57.78 408 ARG A N 1
ATOM 3143 C CA . ARG A 1 408 ? -2.451 24.030 -0.214 1.00 57.78 408 ARG A CA 1
ATOM 3144 C C . ARG A 1 408 ? -3.415 23.126 -1.024 1.00 57.78 408 ARG A C 1
ATOM 3146 O O . ARG A 1 408 ? -3.924 22.165 -0.452 1.00 57.78 408 ARG A O 1
ATOM 3153 N N . PRO A 1 409 ? -3.618 23.353 -2.346 1.00 55.81 409 PRO A N 1
ATOM 3154 C CA . PRO A 1 409 ? -4.604 22.638 -3.183 1.00 55.81 409 PRO A CA 1
ATOM 3155 C C . PRO A 1 409 ? -4.498 21.105 -3.251 1.00 55.81 409 PRO A C 1
ATOM 3157 O O . PRO A 1 409 ? -5.452 20.458 -3.676 1.00 55.81 409 PRO A O 1
ATOM 3160 N N . SER A 1 410 ? -3.352 20.532 -2.887 1.00 63.12 410 SER A N 1
ATOM 3161 C CA . SER A 1 410 ? -3.051 19.098 -2.973 1.00 63.12 410 SER A CA 1
ATOM 3162 C C . SER A 1 410 ? -2.896 18.407 -1.615 1.00 63.12 410 SER A C 1
ATOM 3164 O O . SER A 1 410 ? -2.831 17.181 -1.581 1.00 63.12 410 SER A O 1
ATOM 3166 N N . ALA A 1 411 ? -2.863 19.154 -0.507 1.00 70.50 411 ALA A N 1
ATOM 3167 C CA . ALA A 1 411 ? -2.522 18.620 0.809 1.00 70.50 411 ALA A CA 1
ATOM 3168 C C . ALA A 1 411 ? -3.766 18.302 1.636 1.00 70.50 411 ALA A C 1
ATOM 3170 O O . ALA A 1 411 ? -4.714 19.065 1.575 1.00 70.50 411 ALA A O 1
ATOM 3171 N N . LEU A 1 412 ? -3.757 17.235 2.442 1.00 74.81 412 LEU A N 1
ATOM 3172 C CA . LEU A 1 412 ? -4.767 16.983 3.478 1.00 74.81 412 LEU A CA 1
ATOM 3173 C C . LEU A 1 412 ? -4.135 17.095 4.869 1.00 74.81 412 LEU A C 1
ATOM 3175 O O . LEU A 1 412 ? -3.010 16.645 5.085 1.00 74.81 412 LEU A O 1
ATOM 3179 N N . GLN A 1 413 ? -4.862 17.675 5.822 1.00 80.31 413 GLN A N 1
ATOM 3180 C CA . GLN A 1 413 ? -4.463 17.701 7.230 1.00 80.31 413 GLN A CA 1
ATOM 3181 C C . GLN A 1 413 ? -5.152 16.584 8.022 1.00 80.31 413 GLN A C 1
ATOM 3183 O O . GLN A 1 413 ? -6.240 16.165 7.625 1.00 80.31 413 GLN A O 1
ATOM 3188 N N . PRO A 1 414 ? -4.576 16.128 9.146 1.00 84.00 414 PRO A N 1
ATOM 3189 C CA . PRO A 1 414 ? -5.228 15.171 10.032 1.00 84.00 414 PRO A CA 1
ATOM 3190 C C . PRO A 1 414 ? -6.574 15.683 10.558 1.00 84.00 414 PRO A C 1
ATOM 3192 O O . PRO A 1 414 ? -6.659 16.787 11.099 1.00 84.00 414 PRO A O 1
ATOM 3195 N N . ILE A 1 415 ? -7.613 14.858 10.443 1.00 87.69 415 ILE A N 1
ATOM 3196 C CA . ILE A 1 415 ? -8.965 15.142 10.935 1.00 87.69 415 ILE A CA 1
ATOM 3197 C C . ILE A 1 415 ? -9.368 14.035 11.907 1.00 87.69 415 ILE A C 1
ATOM 3199 O O . ILE A 1 415 ? -9.263 12.850 11.587 1.00 87.69 415 ILE A O 1
ATOM 3203 N N . ILE A 1 416 ? -9.844 14.425 13.089 1.00 89.25 416 ILE A N 1
ATOM 3204 C CA . ILE A 1 416 ? -10.395 13.499 14.083 1.00 89.25 416 ILE A CA 1
ATOM 3205 C C . ILE A 1 416 ? -11.819 13.951 14.377 1.00 89.25 416 ILE A C 1
ATOM 3207 O O . ILE A 1 416 ? -12.021 15.044 14.912 1.00 89.25 416 ILE A O 1
ATOM 3211 N N . LEU A 1 417 ? -12.783 13.105 14.027 1.00 91.75 417 LEU A N 1
ATOM 3212 C CA . LEU A 1 417 ? -14.201 13.338 14.274 1.00 91.75 417 LEU A CA 1
ATOM 3213 C C . LEU A 1 417 ? -14.669 12.502 15.463 1.00 91.75 417 LEU A C 1
ATOM 3215 O O . LEU A 1 417 ? -14.207 11.380 15.645 1.00 91.75 417 LEU A O 1
ATOM 3219 N N . THR A 1 418 ? -15.607 13.030 16.235 1.00 93.00 418 THR A N 1
ATOM 3220 C CA . THR A 1 418 ? -16.397 12.293 17.228 1.00 93.00 418 THR A CA 1
ATOM 3221 C C . THR A 1 418 ? -17.883 12.574 16.997 1.00 93.00 418 THR A C 1
ATOM 3223 O O . THR A 1 418 ? -18.239 13.397 16.149 1.00 93.00 418 THR A O 1
ATOM 3226 N N . ASN A 1 419 ? -18.763 11.866 17.704 1.00 93.75 419 ASN A N 1
ATOM 3227 C CA . ASN A 1 419 ? -20.219 11.932 17.522 1.00 93.75 419 ASN A CA 1
ATOM 3228 C C . ASN A 1 419 ? -20.663 11.623 16.080 1.00 93.75 419 ASN A C 1
ATOM 3230 O O . ASN A 1 419 ? -21.608 12.216 15.563 1.00 93.75 419 ASN A O 1
ATOM 3234 N N . VAL A 1 420 ? -19.974 10.694 15.409 1.00 92.88 420 VAL A N 1
ATOM 3235 C CA . VAL A 1 420 ? -20.335 10.261 14.055 1.00 92.88 420 VAL A CA 1
ATOM 3236 C C . VAL A 1 420 ? -21.497 9.268 14.122 1.00 92.88 420 VAL A C 1
ATOM 3238 O O . VAL A 1 420 ? -21.387 8.223 14.759 1.00 92.88 420 VAL A O 1
ATOM 3241 N N . THR A 1 421 ? -22.610 9.558 13.449 1.00 93.69 421 THR A N 1
ATOM 3242 C CA . THR A 1 421 ? -23.820 8.713 13.453 1.00 93.69 421 THR A CA 1
ATOM 3243 C C . THR A 1 421 ? -24.019 7.991 12.118 1.00 93.69 421 THR A C 1
ATOM 3245 O O . THR A 1 421 ? -23.395 8.347 11.121 1.00 93.69 421 THR A O 1
ATOM 3248 N N . LYS A 1 422 ? -24.913 6.991 12.083 1.00 91.75 422 LYS A N 1
ATOM 3249 C CA . LYS A 1 422 ? -25.258 6.225 10.865 1.00 91.75 422 LYS A CA 1
ATOM 3250 C C . LYS A 1 422 ? -25.788 7.085 9.717 1.00 91.75 422 LYS A C 1
ATOM 3252 O O . LYS A 1 422 ? -25.667 6.701 8.563 1.00 91.75 422 LYS A O 1
ATOM 3257 N N . ASP A 1 423 ? -26.345 8.253 10.025 1.00 93.50 423 ASP A N 1
ATOM 3258 C CA . ASP A 1 423 ? -26.844 9.172 9.004 1.00 93.50 423 ASP A CA 1
ATOM 3259 C C . ASP A 1 423 ? -25.707 9.890 8.265 1.00 93.50 423 ASP A C 1
ATOM 3261 O O . ASP A 1 423 ? -25.942 10.482 7.213 1.00 93.50 423 ASP A O 1
ATOM 3265 N N . MET A 1 424 ? -24.477 9.868 8.788 1.00 94.50 424 MET A N 1
ATOM 3266 C CA . MET A 1 424 ? -23.314 10.529 8.194 1.00 94.50 424 MET A CA 1
ATOM 3267 C C . MET A 1 424 ? -22.613 9.602 7.204 1.00 94.50 424 MET A C 1
ATOM 3269 O O . MET A 1 424 ? -22.238 8.486 7.547 1.00 94.50 424 MET A O 1
ATOM 3273 N N . ALA A 1 425 ? -22.332 10.077 5.991 1.00 91.94 425 ALA A N 1
ATOM 3274 C CA . ALA A 1 425 ? -21.737 9.258 4.933 1.00 91.94 425 ALA A CA 1
ATOM 3275 C C . ALA A 1 425 ? -20.374 8.658 5.329 1.00 91.94 425 ALA A C 1
ATOM 3277 O O . ALA A 1 425 ? -20.026 7.558 4.896 1.00 91.94 425 ALA A O 1
ATOM 3278 N N . ILE A 1 426 ? -19.606 9.353 6.179 1.00 88.50 426 ILE A N 1
ATOM 3279 C CA . ILE A 1 426 ? -18.307 8.884 6.684 1.00 88.50 426 ILE A CA 1
ATOM 3280 C C . ILE A 1 426 ? -18.419 7.673 7.632 1.00 88.50 426 ILE A C 1
ATOM 3282 O O . ILE A 1 426 ? -17.423 6.976 7.849 1.00 88.50 426 ILE A O 1
ATOM 3286 N N . TYR A 1 427 ? -19.616 7.388 8.163 1.00 88.50 427 TYR A N 1
ATOM 3287 C CA . TYR A 1 427 ? -19.895 6.203 8.977 1.00 88.50 427 TYR A CA 1
ATOM 3288 C C . TYR A 1 427 ? -19.639 4.922 8.178 1.00 88.50 427 TYR A C 1
ATOM 3290 O O . TYR A 1 427 ? -18.842 4.083 8.598 1.00 88.50 427 TYR A O 1
ATOM 3298 N N . ASP A 1 428 ? -20.192 4.834 6.966 1.00 84.81 428 ASP A N 1
ATOM 3299 C CA . ASP A 1 428 ? -20.064 3.654 6.102 1.00 84.81 428 ASP A CA 1
ATOM 3300 C C . ASP A 1 428 ? -19.015 3.802 5.007 1.00 84.81 428 ASP A C 1
ATOM 3302 O O . ASP A 1 428 ? -18.484 2.801 4.551 1.00 84.81 428 ASP A O 1
ATOM 3306 N N . SER A 1 429 ? -18.654 5.019 4.602 1.00 83.81 429 SER A N 1
ATOM 3307 C CA . SER A 1 429 ? -17.702 5.224 3.503 1.00 83.81 429 SER A CA 1
ATOM 3308 C C . SER A 1 429 ? -16.253 5.268 3.986 1.00 83.81 429 SER A C 1
ATOM 3310 O O . SER A 1 429 ? -15.954 5.688 5.109 1.00 83.81 429 SER A O 1
ATOM 3312 N N . GLU A 1 430 ? -15.325 4.869 3.117 1.00 82.06 430 GLU A N 1
ATOM 3313 C CA . GLU A 1 430 ? -13.893 5.081 3.315 1.00 82.06 430 GLU A CA 1
ATOM 3314 C C . GLU A 1 430 ? -13.454 6.407 2.667 1.00 82.06 430 GLU A C 1
ATOM 3316 O O . GLU A 1 430 ? -13.665 6.643 1.477 1.00 82.06 430 GLU A O 1
ATOM 3321 N N . SER A 1 431 ? -12.820 7.293 3.444 1.00 80.94 431 SER A N 1
ATOM 3322 C CA . SER A 1 431 ? -12.307 8.568 2.918 1.00 80.94 431 SER A CA 1
ATOM 3323 C C . SER A 1 431 ? -11.058 8.398 2.059 1.00 80.94 431 SER A C 1
ATOM 3325 O O . SER A 1 431 ? -10.833 9.179 1.133 1.00 80.94 431 SER A O 1
ATOM 3327 N N . PHE A 1 432 ? -10.241 7.392 2.389 1.00 80.31 432 PHE A N 1
ATOM 3328 C CA . PHE A 1 432 ? -8.870 7.219 1.910 1.00 80.31 432 PHE A CA 1
ATOM 3329 C C . PHE A 1 432 ? -7.983 8.458 2.135 1.00 80.31 432 PHE A C 1
ATOM 3331 O O . PHE A 1 432 ? -6.957 8.621 1.488 1.00 80.31 432 PHE A O 1
ATOM 3338 N N . GLY A 1 433 ? -8.380 9.333 3.061 1.00 78.94 433 GLY A N 1
ATOM 3339 C CA . GLY A 1 433 ? -7.628 10.502 3.505 1.00 78.94 433 GLY A CA 1
ATOM 3340 C C . GLY A 1 433 ? -7.235 10.382 4.980 1.00 78.94 433 GLY A C 1
ATOM 3341 O O . GLY A 1 433 ? -7.585 9.393 5.641 1.00 78.94 433 GLY A O 1
ATOM 3342 N N . PRO A 1 434 ? -6.527 11.379 5.535 1.00 81.88 434 PRO A N 1
ATOM 3343 C CA . PRO A 1 434 ? -6.061 11.379 6.915 1.00 81.88 434 PRO A CA 1
ATOM 3344 C C . PRO A 1 434 ? -7.203 11.771 7.866 1.00 81.88 434 PRO A C 1
ATOM 3346 O O . PRO A 1 434 ? -7.078 12.713 8.641 1.00 81.88 434 PRO A O 1
ATOM 3349 N N . SER A 1 435 ? -8.331 11.065 7.789 1.00 85.44 435 SER A N 1
ATOM 3350 C CA . SER A 1 435 ? -9.473 11.220 8.684 1.00 85.44 435 SER A CA 1
ATOM 3351 C C . SER A 1 435 ? -9.749 9.935 9.458 1.00 85.44 435 SER A C 1
ATOM 3353 O O . SER A 1 435 ? -9.582 8.829 8.937 1.00 85.44 435 SER A O 1
ATOM 3355 N N . VAL A 1 436 ? -10.173 10.094 10.710 1.00 86.31 436 VAL A N 1
ATOM 3356 C CA . VAL A 1 436 ? -10.528 9.001 11.617 1.00 86.31 436 VAL A CA 1
ATOM 3357 C C . VAL A 1 436 ? -11.744 9.392 12.453 1.00 86.31 436 VAL A C 1
ATOM 3359 O O . VAL A 1 436 ? -11.866 10.542 12.880 1.00 86.31 436 VAL A O 1
ATOM 3362 N N . SER A 1 437 ? -12.647 8.437 12.663 1.00 88.38 437 SER A N 1
ATOM 3363 C CA . SER A 1 437 ? -13.816 8.601 13.531 1.00 88.38 437 SER A CA 1
ATOM 3364 C C . SER A 1 437 ? -13.556 7.917 14.871 1.00 88.38 437 SER A C 1
ATOM 3366 O O . SER A 1 437 ? -13.191 6.741 14.908 1.00 88.38 437 SER A O 1
ATOM 3368 N N . LEU A 1 438 ? -13.723 8.666 15.955 1.00 87.19 438 LEU A N 1
ATOM 3369 C CA . LEU A 1 438 ? -13.565 8.232 17.334 1.00 87.19 438 LEU A CA 1
ATOM 3370 C C . LEU A 1 438 ? -14.945 8.025 17.961 1.00 87.19 438 LEU A C 1
ATOM 3372 O O . LEU A 1 438 ? -15.780 8.925 17.947 1.00 87.19 438 LEU A O 1
ATOM 3376 N N . TYR A 1 439 ? -15.162 6.844 18.524 1.00 87.06 439 TYR A N 1
ATOM 3377 C CA . TYR A 1 439 ? -16.386 6.461 19.210 1.00 87.06 439 TYR A CA 1
ATOM 3378 C C . TYR A 1 439 ? -16.072 6.119 20.651 1.00 87.06 439 TYR A C 1
ATOM 3380 O O . TYR A 1 439 ? -15.091 5.433 20.940 1.00 87.06 439 TYR A O 1
ATOM 3388 N N . ILE A 1 440 ? -16.940 6.575 21.542 1.00 89.56 440 ILE A N 1
ATOM 3389 C CA . ILE A 1 440 ? -16.886 6.259 22.960 1.00 89.56 440 ILE A CA 1
ATOM 3390 C C . ILE A 1 440 ? -18.070 5.346 23.255 1.00 89.56 440 ILE A C 1
ATOM 3392 O O . ILE A 1 440 ? -19.207 5.696 22.941 1.00 89.56 440 ILE A O 1
ATOM 3396 N N . VAL A 1 441 ? -17.800 4.172 23.819 1.00 85.69 441 VAL A N 1
ATOM 3397 C CA . VAL A 1 441 ? -18.820 3.168 24.160 1.00 85.69 441 VAL A CA 1
ATOM 3398 C C . VAL A 1 441 ? -18.647 2.708 25.602 1.00 85.69 441 VAL A C 1
ATOM 3400 O O . VAL A 1 441 ? -17.581 2.880 26.194 1.00 85.69 441 VAL A O 1
ATOM 3403 N N . LYS A 1 442 ? -19.694 2.143 26.201 1.00 89.25 442 LYS A N 1
ATOM 3404 C CA . LYS A 1 442 ? -19.683 1.774 27.625 1.00 89.25 442 LYS A CA 1
ATOM 3405 C C . LYS A 1 442 ? -19.242 0.342 27.859 1.00 89.25 442 LYS A C 1
ATOM 3407 O O . LYS A 1 442 ? -18.686 0.032 28.910 1.00 89.25 442 LYS A O 1
ATOM 3412 N N . THR A 1 443 ? -19.504 -0.535 26.895 1.00 87.81 443 THR A N 1
ATOM 3413 C CA . THR A 1 443 ? -19.321 -1.979 27.052 1.00 87.81 443 THR A CA 1
ATOM 3414 C C . THR A 1 443 ? -18.540 -2.591 25.893 1.00 87.81 443 THR A C 1
ATOM 3416 O O . THR A 1 443 ? -18.471 -2.040 24.795 1.00 87.81 443 THR A O 1
ATOM 3419 N N . GLU A 1 444 ? -17.946 -3.761 26.138 1.00 86.44 444 GLU A N 1
ATOM 3420 C CA . GLU A 1 444 ? -17.300 -4.558 25.087 1.00 86.44 444 GLU A CA 1
ATOM 3421 C C . GLU A 1 444 ? -18.296 -4.986 24.005 1.00 86.44 444 GLU A C 1
ATOM 3423 O O . GLU A 1 444 ? -17.952 -4.963 22.827 1.00 86.44 444 GLU A O 1
ATOM 3428 N N . ASP A 1 445 ? -19.529 -5.322 24.391 1.00 91.56 445 ASP A N 1
ATOM 3429 C CA . ASP A 1 445 ? -20.568 -5.764 23.459 1.00 91.56 445 ASP A CA 1
ATOM 3430 C C . ASP A 1 445 ? -20.956 -4.639 22.489 1.00 91.56 445 ASP A C 1
ATOM 3432 O O . ASP A 1 445 ? -21.062 -4.867 21.285 1.00 91.56 445 ASP A O 1
ATOM 3436 N N . GLU A 1 446 ? -21.081 -3.401 22.983 1.00 89.44 446 GLU A N 1
ATOM 3437 C CA . GLU A 1 446 ? -21.262 -2.219 22.131 1.00 89.44 446 GLU A CA 1
ATOM 3438 C C . GLU A 1 446 ? -20.066 -2.007 21.196 1.00 89.44 446 GLU A C 1
ATOM 3440 O O . GLU A 1 446 ? -20.251 -1.682 20.021 1.00 89.44 446 GLU A O 1
ATOM 3445 N N . ALA A 1 447 ? -18.840 -2.214 21.691 1.00 82.56 447 ALA A N 1
ATOM 3446 C CA . ALA A 1 447 ? -17.633 -2.063 20.886 1.00 82.56 447 ALA A CA 1
ATOM 3447 C C . ALA A 1 447 ? -17.565 -3.087 19.744 1.00 82.56 447 ALA A C 1
ATOM 3449 O O . ALA A 1 447 ? -17.253 -2.724 18.610 1.00 82.56 447 ALA A O 1
ATOM 3450 N N . VAL A 1 448 ? -17.888 -4.351 20.030 1.00 87.12 448 VAL A N 1
ATOM 3451 C CA . VAL A 1 448 ? -17.953 -5.434 19.039 1.00 87.12 448 VAL A CA 1
ATOM 3452 C C . VAL A 1 448 ? -19.069 -5.170 18.030 1.00 87.12 448 VAL A C 1
ATOM 3454 O O . VAL A 1 448 ? -18.829 -5.236 16.825 1.00 87.12 448 VAL A O 1
ATOM 3457 N N . ALA A 1 449 ? -20.268 -4.806 18.495 1.00 91.00 449 ALA A N 1
ATOM 3458 C CA . ALA A 1 449 ? -21.396 -4.503 17.619 1.00 91.00 449 ALA A CA 1
ATOM 3459 C C . ALA A 1 449 ? -21.083 -3.341 16.666 1.00 91.00 449 ALA A C 1
ATOM 3461 O O . ALA A 1 449 ? -21.418 -3.397 15.483 1.00 91.00 449 ALA A O 1
ATOM 3462 N N . LEU A 1 450 ? -20.404 -2.301 17.156 1.00 86.56 450 LEU A N 1
ATOM 3463 C CA . LEU A 1 450 ? -19.975 -1.180 16.330 1.00 86.56 450 LEU A CA 1
ATOM 3464 C C . LEU A 1 450 ? -18.852 -1.577 15.359 1.00 86.56 450 LEU A C 1
ATOM 3466 O O . LEU A 1 450 ? -18.900 -1.177 14.197 1.00 86.56 450 LEU A O 1
ATOM 3470 N N . ALA A 1 451 ? -17.879 -2.390 15.780 1.00 82.75 451 ALA A N 1
ATOM 3471 C CA . ALA A 1 451 ? -16.819 -2.881 14.895 1.00 82.75 451 ALA A CA 1
ATOM 3472 C C . ALA A 1 451 ? -17.369 -3.713 13.721 1.00 82.75 451 ALA A C 1
ATOM 3474 O O . ALA A 1 451 ? -16.878 -3.568 12.604 1.00 82.75 451 ALA A O 1
ATOM 3475 N N . ASN A 1 452 ? -18.420 -4.504 13.957 1.00 86.38 452 ASN A N 1
ATOM 3476 C CA . ASN A 1 452 ? -19.085 -5.336 12.945 1.00 86.38 452 ASN A CA 1
ATOM 3477 C C . ASN A 1 452 ? -20.211 -4.607 12.189 1.00 86.38 452 ASN A C 1
ATOM 3479 O O . ASN A 1 452 ? -20.872 -5.193 11.340 1.00 86.38 452 ASN A O 1
ATOM 3483 N N . SER A 1 453 ? -20.475 -3.334 12.499 1.00 85.69 453 SER A N 1
ATOM 3484 C CA . SER A 1 453 ? -21.572 -2.585 11.867 1.00 85.69 453 SER A CA 1
ATOM 3485 C C . SER A 1 453 ? -21.265 -2.112 10.443 1.00 85.69 453 SER A C 1
ATOM 3487 O O . SER A 1 453 ? -22.176 -1.691 9.733 1.00 85.69 453 SER A O 1
ATOM 3489 N N . SER A 1 454 ? -19.996 -2.170 10.029 1.00 78.25 454 SER A N 1
ATOM 3490 C CA . SER A 1 454 ? -19.549 -1.752 8.705 1.00 78.25 454 SER A CA 1
ATOM 3491 C C . SER A 1 454 ? -19.625 -2.904 7.704 1.00 78.25 454 SER A C 1
ATOM 3493 O O . SER A 1 454 ? -19.345 -4.047 8.040 1.00 78.25 454 SER A O 1
ATOM 3495 N N . ALA A 1 455 ? -19.903 -2.595 6.436 1.00 72.44 455 ALA A N 1
ATOM 3496 C CA . ALA A 1 455 ? -19.827 -3.575 5.348 1.00 72.44 455 ALA A CA 1
ATOM 3497 C C . ALA A 1 455 ? -18.385 -4.040 5.026 1.00 72.44 455 ALA A C 1
ATOM 3499 O O . ALA A 1 455 ? -18.191 -4.919 4.186 1.00 72.44 455 ALA A O 1
ATOM 3500 N N . TYR A 1 456 ? -17.367 -3.436 5.648 1.00 74.00 456 TYR A N 1
ATOM 3501 C CA . TYR A 1 456 ? -15.961 -3.800 5.480 1.00 74.00 456 TYR A CA 1
ATOM 3502 C C . TYR A 1 456 ? -15.468 -4.717 6.607 1.00 74.00 456 TYR A C 1
ATOM 3504 O O . TYR A 1 456 ? -15.894 -4.582 7.746 1.00 74.00 456 TYR A O 1
ATOM 3512 N N . GLY A 1 457 ? -14.483 -5.573 6.311 1.00 68.88 457 GLY A N 1
ATOM 3513 C CA . GLY A 1 457 ? -13.921 -6.514 7.290 1.00 68.88 457 GLY A CA 1
ATOM 3514 C C . GLY A 1 457 ? -12.477 -6.929 6.992 1.00 68.88 457 GLY A C 1
ATOM 3515 O O . GLY A 1 457 ? -12.160 -8.116 6.989 1.00 68.88 457 GLY A O 1
ATOM 3516 N N . LEU A 1 458 ? -11.586 -5.982 6.667 1.00 69.94 458 LEU A N 1
ATOM 3517 C CA . LEU A 1 458 ? -10.222 -6.322 6.227 1.00 69.94 458 LEU A CA 1
ATOM 3518 C C . LEU A 1 458 ? -9.244 -6.589 7.387 1.00 69.94 458 LEU A C 1
ATOM 3520 O O . LEU A 1 458 ? -8.621 -7.646 7.431 1.00 69.94 458 LEU A O 1
ATOM 3524 N N . ASN A 1 459 ? -9.079 -5.628 8.300 1.00 70.62 459 ASN A N 1
ATOM 3525 C CA . ASN A 1 459 ? -8.239 -5.763 9.500 1.00 70.62 459 ASN A CA 1
ATOM 3526 C C . ASN A 1 459 ? -8.942 -5.148 10.703 1.00 70.62 459 ASN A C 1
ATOM 3528 O O . ASN A 1 459 ? -9.591 -4.117 10.546 1.00 70.62 459 ASN A O 1
ATOM 3532 N N . ALA A 1 460 ? -8.688 -5.696 11.886 1.00 73.19 460 ALA A N 1
ATOM 3533 C CA . ALA A 1 460 ? -8.972 -5.061 13.157 1.00 73.19 460 ALA A CA 1
ATOM 3534 C C . ALA A 1 460 ? -7.736 -5.039 14.068 1.00 73.19 460 ALA A C 1
ATOM 3536 O O . ALA A 1 460 ? -6.707 -5.618 13.736 1.00 73.19 460 ALA A O 1
ATOM 3537 N N . ALA A 1 461 ? -7.844 -4.361 15.210 1.00 76.75 461 ALA A N 1
ATOM 3538 C CA . ALA A 1 461 ? -6.885 -4.454 16.307 1.00 76.75 461 ALA A CA 1
ATOM 3539 C C . ALA A 1 461 ? -7.620 -4.339 17.648 1.00 76.75 461 ALA A C 1
ATOM 3541 O O . ALA A 1 461 ? -8.594 -3.588 17.756 1.00 76.75 461 ALA A O 1
ATOM 3542 N N . VAL A 1 462 ? -7.138 -5.053 18.670 1.00 74.25 462 VAL A N 1
ATOM 3543 C CA . VAL A 1 462 ? -7.658 -4.989 20.046 1.00 74.25 462 VAL A CA 1
ATOM 3544 C C . VAL A 1 462 ? -6.520 -4.658 21.009 1.00 74.25 462 VAL A C 1
ATOM 3546 O O . VAL A 1 462 ? -5.524 -5.381 21.071 1.00 74.25 462 VAL A O 1
ATOM 3549 N N . TYR A 1 463 ? -6.674 -3.588 21.790 1.00 75.88 463 TYR A N 1
ATOM 3550 C CA . TYR A 1 463 ? -5.734 -3.223 22.853 1.00 75.88 463 TYR A CA 1
ATOM 3551 C C . TYR A 1 463 ? -6.317 -3.546 24.226 1.00 75.88 463 TYR A C 1
ATOM 3553 O O . TYR A 1 463 ? -7.461 -3.206 24.516 1.00 75.88 463 TYR A O 1
ATOM 3561 N N . SER A 1 464 ? -5.512 -4.222 25.045 1.00 69.62 464 SER A N 1
ATOM 3562 C CA . SER A 1 464 ? -5.802 -4.604 26.429 1.00 69.62 464 SER A CA 1
ATOM 3563 C C . SER A 1 464 ? -4.487 -4.995 27.106 1.00 69.62 464 SER A C 1
ATOM 3565 O O . SER A 1 464 ? -3.556 -5.443 26.427 1.00 69.62 464 SER A O 1
ATOM 3567 N N . GLN A 1 465 ? -4.388 -4.853 28.428 1.00 77.19 465 GLN A N 1
ATOM 3568 C CA . GLN A 1 465 ? -3.276 -5.442 29.182 1.00 77.19 465 GLN A CA 1
ATOM 3569 C C . GLN A 1 465 ? -3.519 -6.933 29.461 1.00 77.19 465 GLN A C 1
ATOM 3571 O O . GLN A 1 465 ? -2.569 -7.693 29.657 1.00 77.19 465 GLN A O 1
ATOM 3576 N N . ASN A 1 466 ? -4.777 -7.381 29.417 1.00 81.06 466 ASN A N 1
ATOM 3577 C CA . ASN A 1 466 ? -5.153 -8.780 29.557 1.00 81.06 466 ASN A CA 1
ATOM 3578 C C . ASN A 1 466 ? -5.299 -9.472 28.188 1.00 81.06 466 ASN A C 1
ATOM 3580 O O . ASN A 1 466 ? -6.293 -9.317 27.479 1.00 81.06 466 ASN A O 1
ATOM 3584 N N . VAL A 1 467 ? -4.330 -10.320 27.839 1.00 82.50 467 VAL A N 1
ATOM 3585 C CA . VAL A 1 467 ? -4.317 -11.051 26.558 1.00 82.50 467 VAL A CA 1
ATOM 3586 C C . VAL A 1 467 ? -5.529 -11.974 26.391 1.00 82.50 467 VAL A C 1
ATOM 3588 O O . VAL A 1 467 ? -6.086 -12.060 25.300 1.00 82.50 467 VAL A O 1
ATOM 3591 N N . THR A 1 468 ? -5.983 -12.645 27.452 1.00 87.06 468 THR A N 1
ATOM 3592 C CA . THR A 1 468 ? -7.153 -13.539 27.387 1.00 87.06 468 THR A CA 1
ATOM 3593 C C . THR A 1 468 ? -8.423 -12.757 27.063 1.00 87.06 468 THR A C 1
ATOM 3595 O O . THR A 1 468 ? -9.240 -13.197 26.252 1.00 87.06 468 THR A O 1
ATOM 3598 N N . ARG A 1 469 ? -8.569 -11.568 27.656 1.00 84.19 469 ARG A N 1
ATOM 3599 C CA . ARG A 1 469 ? -9.662 -10.642 27.355 1.00 84.19 469 ARG A CA 1
ATOM 3600 C C . ARG A 1 469 ? -9.582 -10.141 25.912 1.00 84.19 469 ARG A C 1
ATOM 3602 O O . ARG A 1 469 ? -10.580 -10.226 25.200 1.00 84.19 469 ARG A O 1
ATOM 3609 N N . ALA A 1 470 ? -8.399 -9.716 25.462 1.00 76.38 470 ALA A N 1
ATOM 3610 C CA . ALA A 1 470 ? -8.179 -9.283 24.081 1.00 76.38 470 ALA A CA 1
ATOM 3611 C C . ALA A 1 470 ? -8.571 -10.368 23.068 1.00 76.38 470 ALA A C 1
ATOM 3613 O O . ALA A 1 470 ? -9.290 -10.086 22.116 1.00 76.38 470 ALA A O 1
ATOM 3614 N N . LEU A 1 471 ? -8.165 -11.622 23.305 1.00 80.81 471 LEU A N 1
ATOM 3615 C CA . LEU A 1 471 ? -8.509 -12.758 22.446 1.00 80.81 471 LEU A CA 1
ATOM 3616 C C . LEU A 1 471 ? -10.014 -13.056 22.440 1.00 80.81 471 LEU A C 1
ATOM 3618 O O . LEU A 1 471 ? -10.564 -13.390 21.392 1.00 80.81 471 LEU A O 1
ATOM 3622 N N . ARG A 1 472 ? -10.695 -12.930 23.587 1.00 90.44 472 ARG A N 1
ATOM 3623 C CA . ARG A 1 472 ? -12.154 -13.101 23.675 1.00 90.44 472 ARG A CA 1
ATOM 3624 C C . ARG A 1 472 ? -12.894 -12.062 22.831 1.00 90.44 472 ARG A C 1
ATOM 3626 O O . ARG A 1 472 ? -13.844 -12.425 22.144 1.00 90.44 472 ARG A O 1
ATOM 3633 N N . VAL A 1 473 ? -12.473 -10.799 22.882 1.00 79.56 473 VAL A N 1
ATOM 3634 C CA . VAL A 1 473 ? -13.061 -9.720 22.071 1.00 79.56 473 VAL A CA 1
ATOM 3635 C C . VAL A 1 473 ? -12.729 -9.923 20.594 1.00 79.56 473 VAL A C 1
ATOM 3637 O O . VAL A 1 473 ? -13.629 -9.924 19.763 1.00 79.56 473 VAL A O 1
ATOM 3640 N N . ALA A 1 474 ? -11.461 -10.194 20.269 1.00 80.62 474 ALA A N 1
ATOM 3641 C CA . ALA A 1 474 ? -10.996 -10.409 18.900 1.00 80.62 474 ALA A CA 1
ATOM 3642 C C . ALA A 1 474 ? -11.803 -11.490 18.164 1.00 80.62 474 ALA A C 1
ATOM 3644 O O . ALA A 1 474 ? -12.221 -11.284 17.034 1.00 80.62 474 ALA A O 1
ATOM 3645 N N . ARG A 1 475 ? -12.108 -12.623 18.812 1.00 88.94 475 ARG A N 1
ATOM 3646 C CA . ARG A 1 475 ? -12.878 -13.722 18.192 1.00 88.94 475 ARG A CA 1
ATOM 3647 C C . ARG A 1 475 ? -14.305 -13.359 17.773 1.00 88.94 475 ARG A C 1
ATOM 3649 O O . ARG A 1 475 ? -14.925 -14.156 17.079 1.00 88.94 475 ARG A O 1
ATOM 3656 N N . GLN A 1 476 ? -14.826 -12.222 18.225 1.00 90.19 476 GLN A N 1
ATOM 3657 C CA . GLN A 1 476 ? -16.175 -11.760 17.910 1.00 90.19 476 GLN A CA 1
ATOM 3658 C C . GLN A 1 476 ? -16.193 -10.711 16.789 1.00 90.19 476 GLN A C 1
ATOM 3660 O O . GLN A 1 476 ? -17.271 -10.330 16.345 1.00 90.19 476 GLN A O 1
ATOM 3665 N N . ILE A 1 477 ? -15.030 -10.235 16.332 1.00 82.19 477 ILE A N 1
ATOM 3666 C CA . ILE A 1 477 ? -14.936 -9.217 15.281 1.00 82.19 477 ILE A CA 1
ATOM 3667 C C . ILE A 1 477 ? -14.906 -9.895 13.905 1.00 82.19 477 ILE A C 1
ATOM 3669 O O . ILE A 1 477 ? -14.107 -10.798 13.657 1.00 82.19 477 ILE A O 1
ATOM 3673 N N . GLU A 1 478 ? -15.745 -9.424 12.989 1.00 82.62 478 GLU A N 1
ATOM 3674 C CA . GLU A 1 478 ? -15.884 -9.938 11.625 1.00 82.62 478 GLU A CA 1
ATOM 3675 C C . GLU A 1 478 ? -14.836 -9.308 10.696 1.00 82.62 478 GLU A C 1
ATOM 3677 O O . GLU A 1 478 ? -15.123 -8.467 9.847 1.00 82.62 478 GLU A O 1
ATOM 3682 N N . CYS A 1 479 ? -13.572 -9.693 10.881 1.00 71.50 479 CYS A N 1
ATOM 3683 C CA . CYS A 1 479 ? -12.459 -9.235 10.052 1.00 71.50 479 CYS A CA 1
ATOM 3684 C C . CYS A 1 479 ? -11.566 -10.394 9.605 1.00 71.50 479 CYS A C 1
ATOM 3686 O O . CYS A 1 479 ? -11.327 -11.342 10.350 1.00 71.50 479 CYS A O 1
ATOM 3688 N N . GLY A 1 480 ? -10.998 -10.290 8.402 1.00 67.38 480 GLY A N 1
ATOM 3689 C CA . GLY A 1 480 ? -10.061 -11.285 7.875 1.00 67.38 480 GLY A CA 1
ATOM 3690 C C . GLY A 1 480 ? -8.735 -11.350 8.641 1.00 67.38 480 GLY A C 1
ATOM 3691 O O . GLY A 1 480 ? -7.957 -12.286 8.462 1.00 67.38 480 GLY A O 1
ATOM 3692 N N . THR A 1 481 ? -8.431 -10.349 9.466 1.00 66.75 481 THR A N 1
ATOM 3693 C CA . THR A 1 481 ? -7.190 -10.241 10.235 1.00 66.75 481 THR A CA 1
ATOM 3694 C C . THR A 1 481 ? -7.411 -9.378 11.484 1.00 66.75 481 THR A C 1
ATOM 3696 O O . THR A 1 481 ? -8.097 -8.366 11.381 1.00 66.75 481 THR A O 1
ATOM 3699 N N . ILE A 1 482 ? -6.857 -9.754 12.648 1.00 66.88 482 ILE A N 1
ATOM 3700 C CA . ILE A 1 482 ? -7.026 -9.054 13.943 1.00 66.88 482 ILE A CA 1
ATOM 3701 C C . ILE A 1 482 ? -5.716 -9.036 14.727 1.00 66.88 482 ILE A C 1
ATOM 3703 O O . ILE A 1 482 ? -5.016 -10.076 14.688 1.00 66.88 482 ILE A O 1
#

Solvent-accessible surface area (backbone atoms only — not comparable to full-atom values): 26178 Å² total; per-residue (Å²): 134,69,44,61,40,102,75,41,44,70,48,102,58,93,72,54,71,64,56,54,49,46,53,37,53,46,52,52,38,69,49,45,94,50,89,58,28,18,50,50,43,24,71,68,36,33,36,68,78,14,36,40,34,49,79,94,46,76,40,60,23,32,73,43,42,30,52,67,47,79,66,68,56,78,60,42,70,46,53,45,66,40,41,53,36,42,42,78,75,48,93,91,44,54,34,33,39,37,35,31,39,35,43,34,34,29,72,86,72,48,75,44,81,45,51,33,40,31,40,39,30,36,44,82,51,62,93,89,71,48,55,26,30,46,30,40,38,42,33,45,52,68,59,78,54,37,90,87,53,59,105,51,50,65,61,50,49,51,48,26,52,55,52,26,53,54,50,50,54,54,48,65,74,43,51,85,66,77,66,61,49,76,52,92,58,98,49,91,90,55,87,47,76,47,79,78,74,68,85,45,37,34,39,30,48,36,61,51,79,46,40,49,27,42,42,50,48,59,54,44,58,46,46,59,58,70,22,30,34,41,35,38,42,28,74,87,33,46,69,53,34,51,49,55,54,47,54,48,50,77,72,64,53,60,90,73,40,67,39,81,44,80,52,59,76,91,47,40,63,62,54,50,51,59,52,60,68,37,90,62,42,46,84,48,78,83,77,40,50,9,37,32,42,38,44,65,70,34,59,48,91,61,45,31,49,34,54,37,18,36,59,72,59,94,57,58,78,61,55,59,50,49,30,60,73,69,68,37,64,82,44,35,15,19,55,26,79,45,10,47,43,54,64,18,27,38,35,41,36,28,25,54,89,40,36,68,65,35,51,54,52,36,44,65,64,48,71,76,54,76,61,43,74,52,99,45,68,67,46,51,54,47,30,48,54,30,52,52,46,25,49,77,73,62,34,42,59,78,36,63,68,91,62,88,69,53,102,44,99,53,30,49,53,61,32,33,36,26,70,77,45,88,88,23,59,51,64,77,47,79,48,57,30,24,46,32,41,44,43,74,32,86,46,70,67,56,44,40,53,58,54,50,66,42,99,42,38,42,32,28,34,67,43,46,72,49,64,70,60,32,50,60,56,52,75,67,46,67,41,79,28,96

Secondary structure (DSSP, 8-state):
--SEEEEEE--SS---HHHHHHHHHHHHHHH--STTHHHHIIIIIEEEEEEEEETTEEEESHHHHHHTTTTTTSSEEEEEEEEEEEEE--TTTEEEEEEEEEEEEETTS-EEEEEEEEEEEEE---TTT--EEEEEEEEETTTTT-TTS-TTHHHHHHHHHHHHHHHHHHHHTTGGG---EEE--SSTT--EEE------EEEEE--STTTTHHHHHHHHHHHHTT-EEEEEE-TTSHHHHHHHHHHHHHTTPPTTTEEEEE--STTHHHHHHHHHTSTTEEEE-----EEEEE-TTS-HHHHHHHHHS---SSS-HHHHHHHHHTTGGGTSSTTGGGG-STTSEEEEEEEHHHHHHHHHHHHHHHTTPPPEE-S-HHHHHHHHHHHHHHHHTT-EEEE-TT-SS-SSTTEE--EEEES--TTSHHHHS---SSEEEEEEESSHHHHHHHHTTSS--S--EEE-S-HHHHHHHHTTS--S--

Sequence (482 aa):
MSYICEGTVWPDVDISTETKALLNRFFELADLNSPEAGPLMADEVFSADAVVKSGKQRVSGSNAIRNSRKNAWDHIQKRRHHISRVYFRDQGCMDLMLLGELQAELKSGTVVHQEFCARAVAEERSANEGPRLTLYQVWAISDLLDKNDVSNFKEWAAANIHGSLKSLEKLACSVTRVTGEILSTDDPSKLSLIFQVLVGSVLVIAPWYGGIVLPAKTITQPLAAGCTVVFKASELSPRTHHLVAKMFIDAGLPAGALNVVQTRREDAENVTRAVIAHPAILLMELGGKCPTIVLDDTDVSNA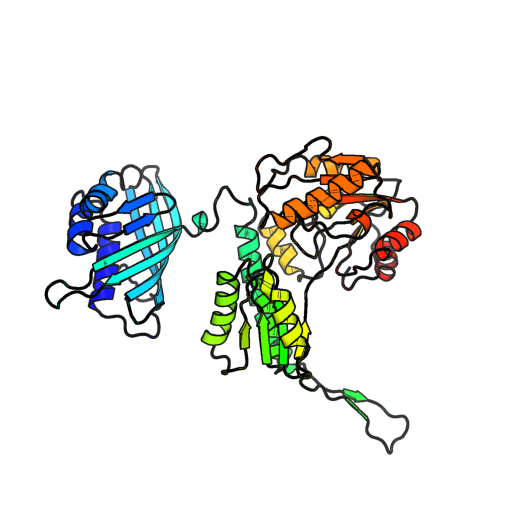APKCIVAFVFVFHQYYLRLCRKFDMTDTLGSFLLHGQICFSTKLIIVLEAIAEKFTAEFRAKAQNRQPVDVVSKRIIDNTNSLVEDARAKGCEFVLGAGMPGFVRPSALQPIILTNVTKDMAIYDSESFGPSVSLYIVKTEDEAVALANSSAYGLNAAVYSQNVTRALRVARQIECGTI

Foldseek 3Di:
DFLADPQEAEDPDDDDPLNSVLVSLLQVLVFDPDLCSQVCCLQQAADQQAWEAEQPDIAGGSVRSSCVCVCVCVFFPGKHKHWRYWDADDPVWRKIKTWIWMWTQTPVRDIDIWTKIKIWTWDADPPVRTIHTRYIHMYTPVPVQPPVADPCSVLLVVLLVVLLVVLLVVLVVCLVVQDKDWDDDPDPVDTDIGHDDQLAEEEEEFDCSSLRNRLSNRLVNSVSSVYAYEYEHDPLHNPSNVVNVVVCVVVPPDPRSYHYDYDDPVCVVVVVCVQVVPPSYDYDDDAFAEEEEEELQFPLLQVLLCLQALDDDVGPPVSVVSCVVVVVSSPHALCHLQLLDRSHHAEYEYEPNCQVVNLVSNLVSQVPDDWHFDSDLVLVVLLVVQVVQQVVVPKDWSPDPPDDDDPDSGTDGATEIEPGDPSGPSLADDSSGSYHYYHYDHDLVVSQCSLQVYPGAAEYYYGHPDPVVSVVSVVSHRHPYD